Protein AF-A0A954UIA9-F1 (afdb_monomer)

Secondary structure (DSSP, 8-state):
---HHHHHHHHHHHT-HHHHHHHHHHHHHHHHHHTTSS---TT--HHHHHHHGGG-HHHHHHHHHHHHHHHHHHTT-PPPPHHHHHHHHTTHHHHHHHHHHHHGGGTTTHHHHHHHHHHHHHHHHS------PPP--SS--SGGGGG-TT--HHHHHHHHHTT-EEEEESSB-GGGGG-SEEEE--S-SSPPPHHHHHHHHHHHTSSS-EEEEE-B---HHHHHHHHHGGGS-TTTHHHHHHHHHHHHHHHHHHHHTS-SEEEETTEEEE--SSPPPP--EESTTGGGS-TTT------SEEEPPPTT---TT-SPEEEEEEEEETTEEEEEEEEEGGGTT-EEEEESBSTTTSTTTTTSHHHHHHHHHHHHHSSSTTEEEEE--TTSPPPB-SS--PPP-TTGGGTSTTHHHHHHHHHHHHHHHHHHHS--------PPP--TT-HHHHHHHHHHHHHHH--HHHHHHHHHHHHHHHHHHHHT----

pLDDT: mean 78.76, std 15.08, range [35.09, 96.69]

Structure (mmCIF, N/CA/C/O backbone):
data_AF-A0A954UIA9-F1
#
_entry.id   AF-A0A954UIA9-F1
#
loop_
_atom_site.group_PDB
_atom_site.id
_atom_site.type_symbol
_atom_site.label_atom_id
_atom_site.label_alt_id
_atom_site.label_comp_id
_atom_site.label_asym_id
_atom_site.label_entity_id
_atom_site.label_seq_id
_atom_site.pdbx_PDB_ins_code
_atom_site.Cartn_x
_atom_site.Cartn_y
_atom_site.Cartn_z
_atom_site.occupancy
_atom_site.B_iso_or_equiv
_atom_site.auth_seq_id
_atom_site.auth_comp_id
_atom_site.auth_asym_id
_atom_site.auth_atom_id
_atom_site.pdbx_PDB_model_num
ATOM 1 N N . THR A 1 1 ? -10.816 -16.796 59.472 1.00 47.03 1 THR A N 1
ATOM 2 C CA . THR A 1 1 ? -10.626 -17.239 58.075 1.00 47.03 1 THR A CA 1
ATOM 3 C C . THR A 1 1 ? -10.754 -18.743 58.078 1.00 47.03 1 THR A C 1
ATOM 5 O O . THR A 1 1 ? -10.045 -19.366 58.853 1.00 47.03 1 THR A O 1
ATOM 8 N N . LEU A 1 2 ? -11.730 -19.303 57.355 1.00 51.66 2 LEU A N 1
ATOM 9 C CA . LEU A 1 2 ? -11.950 -20.755 57.312 1.00 51.66 2 LEU A CA 1
ATOM 10 C C . LEU A 1 2 ? -10.722 -21.434 56.689 1.00 51.66 2 LEU A C 1
ATOM 12 O O . LEU A 1 2 ? -10.340 -21.076 55.575 1.00 51.66 2 LEU A O 1
ATOM 16 N N . ASP A 1 3 ? -10.115 -22.383 57.396 1.00 80.50 3 ASP A N 1
ATOM 17 C CA . ASP A 1 3 ? -9.043 -23.218 56.857 1.00 80.50 3 ASP A CA 1
ATOM 18 C C . ASP A 1 3 ? -9.661 -24.445 56.173 1.00 80.50 3 ASP A C 1
ATOM 20 O O . ASP A 1 3 ? -9.971 -25.450 56.811 1.00 80.50 3 ASP A O 1
ATOM 24 N N . LEU A 1 4 ? -9.884 -24.327 54.860 1.00 80.94 4 LEU A N 1
ATOM 25 C CA . LEU A 1 4 ? -10.563 -25.337 54.040 1.00 80.94 4 LEU A CA 1
ATOM 26 C C . LEU A 1 4 ? -9.884 -26.712 54.102 1.00 80.94 4 LEU A C 1
ATOM 28 O O . LEU A 1 4 ? -10.563 -27.731 54.001 1.00 80.94 4 LEU A O 1
ATOM 32 N N . LEU A 1 5 ? -8.562 -26.758 54.292 1.00 86.69 5 LEU A N 1
ATOM 33 C CA . LEU A 1 5 ? -7.835 -28.021 54.387 1.00 86.69 5 LEU A CA 1
ATOM 34 C C . LEU A 1 5 ? -8.076 -28.717 55.730 1.00 86.69 5 LEU A C 1
ATOM 36 O O . LEU A 1 5 ? -8.238 -29.939 55.784 1.00 86.69 5 LEU A O 1
ATOM 40 N N . SER A 1 6 ? -8.122 -27.936 56.810 1.00 84.44 6 SER A N 1
ATOM 41 C CA . SER A 1 6 ? -8.453 -28.444 58.142 1.00 84.44 6 SER A CA 1
ATOM 42 C C . SER A 1 6 ? -9.889 -28.969 58.203 1.00 84.44 6 SER A C 1
ATOM 44 O O . SER A 1 6 ? -10.113 -30.037 58.771 1.00 84.44 6 SER A O 1
ATOM 46 N N . GLU A 1 7 ? -10.839 -28.298 57.546 1.00 82.62 7 GLU A N 1
ATOM 47 C CA . GLU A 1 7 ? -12.226 -28.776 57.432 1.00 82.62 7 GLU A CA 1
ATOM 48 C C . GLU A 1 7 ? -12.336 -30.058 56.591 1.00 82.62 7 GLU A C 1
ATOM 50 O O . GLU A 1 7 ? -13.005 -31.009 56.998 1.00 82.62 7 GLU A O 1
ATOM 55 N N . ALA A 1 8 ? -11.609 -30.148 55.469 1.00 86.25 8 ALA A N 1
ATOM 56 C CA . ALA A 1 8 ? -11.546 -31.376 54.672 1.00 86.25 8 ALA A CA 1
ATOM 57 C C . ALA A 1 8 ? -11.007 -32.560 55.493 1.00 86.25 8 ALA A C 1
ATOM 59 O O . ALA A 1 8 ? -11.548 -33.665 55.445 1.00 86.25 8 ALA A O 1
ATOM 60 N N . ARG A 1 9 ? -9.964 -32.317 56.298 1.00 90.75 9 ARG A N 1
ATOM 61 C CA . ARG A 1 9 ? -9.366 -33.323 57.184 1.00 90.75 9 ARG A CA 1
ATOM 62 C C . ARG A 1 9 ? -10.316 -33.738 58.305 1.00 90.75 9 ARG A C 1
ATOM 64 O O . ARG A 1 9 ? -10.372 -34.922 58.632 1.00 90.75 9 ARG A O 1
ATOM 71 N N . HIS A 1 10 ? -11.045 -32.793 58.894 1.00 89.06 10 HIS A N 1
ATOM 72 C CA . HIS A 1 10 ? -12.005 -33.093 59.950 1.00 89.06 10 HIS A CA 1
ATOM 73 C C . HIS A 1 10 ? -13.153 -33.965 59.427 1.00 89.06 10 HIS A C 1
ATOM 75 O O . HIS A 1 10 ? -13.418 -35.015 60.011 1.00 89.06 10 HIS A O 1
ATOM 81 N N . ALA A 1 11 ? -13.750 -33.592 58.290 1.00 86.31 11 ALA A N 1
ATOM 82 C CA . ALA A 1 11 ? -14.807 -34.361 57.632 1.00 86.31 11 ALA A CA 1
ATOM 83 C C . ALA A 1 11 ? -14.346 -35.775 57.232 1.00 86.31 11 ALA A C 1
ATOM 85 O O . ALA A 1 11 ? -15.059 -36.759 57.421 1.00 86.31 11 ALA A O 1
ATOM 86 N N . TYR A 1 12 ? -13.102 -35.904 56.765 1.00 90.00 12 TYR A N 1
ATOM 87 C CA . TYR A 1 12 ? -12.509 -37.207 56.471 1.00 90.00 12 TYR A CA 1
ATOM 88 C C . TYR A 1 12 ? -12.391 -38.103 57.719 1.00 90.00 12 TYR A C 1
ATOM 90 O O . TYR A 1 12 ? -12.691 -39.297 57.667 1.00 90.00 12 TYR A O 1
ATOM 98 N N . GLN A 1 13 ? -11.998 -37.537 58.863 1.00 90.94 13 GLN A N 1
ATOM 99 C CA . GLN A 1 13 ? -11.842 -38.278 60.122 1.00 90.94 13 GLN A CA 1
ATOM 100 C C . GLN A 1 13 ? -13.175 -38.699 60.747 1.00 90.94 13 GLN A C 1
ATOM 102 O O . GLN A 1 13 ? -13.243 -39.753 61.379 1.00 90.94 13 GLN A O 1
ATOM 107 N N . THR A 1 14 ? -14.227 -37.899 60.574 1.00 89.25 14 THR A N 1
ATOM 108 C CA . THR A 1 14 ? -15.580 -38.212 61.057 1.00 89.25 14 THR A CA 1
ATOM 109 C C . THR A 1 14 ? -16.343 -39.160 60.128 1.00 89.25 14 THR A C 1
ATOM 111 O O . THR A 1 14 ? -17.424 -39.618 60.491 1.00 89.25 14 THR A O 1
ATOM 114 N N . GLY A 1 15 ? -15.769 -39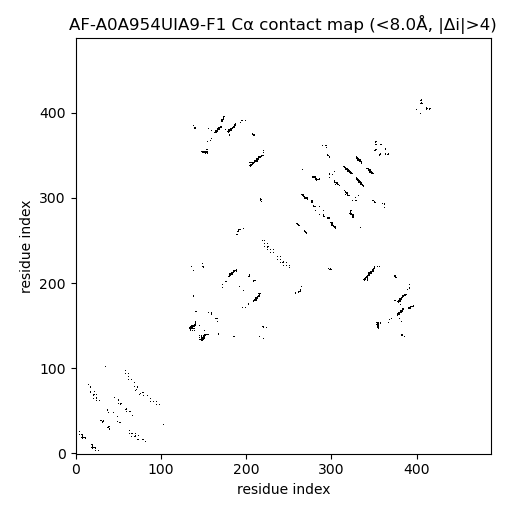.501 58.967 1.00 88.25 15 GLY A N 1
ATOM 115 C CA . GLY A 1 15 ? -16.356 -40.412 57.982 1.00 88.25 15 GLY A CA 1
ATOM 116 C C . GLY A 1 15 ? -17.334 -39.746 57.011 1.00 88.25 15 GLY A C 1
ATOM 117 O O . GLY A 1 15 ? -17.993 -40.451 56.250 1.00 88.25 15 GLY A O 1
ATOM 118 N N . ASP A 1 16 ? -17.421 -38.414 57.008 1.00 88.75 16 ASP A N 1
ATOM 119 C CA . ASP A 1 16 ? -18.231 -37.646 56.063 1.00 88.75 16 ASP A CA 1
ATOM 120 C C . ASP A 1 16 ? -17.415 -37.319 54.801 1.00 88.75 16 ASP A C 1
ATOM 122 O O . ASP A 1 16 ? -16.883 -36.220 54.614 1.00 88.75 16 ASP A O 1
ATOM 126 N N . TYR A 1 17 ? -17.288 -38.312 53.917 1.00 87.94 17 TYR A N 1
ATOM 127 C CA . TYR A 1 17 ? -16.518 -38.173 52.676 1.00 87.94 17 TYR A CA 1
ATOM 128 C C . TYR A 1 17 ? -17.152 -37.175 51.698 1.00 87.94 17 TYR A C 1
ATOM 130 O O . TYR A 1 17 ? -16.438 -36.547 50.913 1.00 87.94 17 TYR A O 1
ATOM 138 N N . ALA A 1 18 ? -18.474 -36.990 51.762 1.00 78.75 18 ALA A N 1
ATOM 139 C CA . ALA A 1 18 ? -19.188 -36.051 50.907 1.00 78.75 18 ALA A CA 1
ATOM 140 C C . ALA A 1 18 ? -18.821 -34.600 51.247 1.00 78.75 18 ALA A C 1
ATOM 142 O O . ALA A 1 18 ? -18.497 -33.815 50.355 1.00 78.75 18 ALA A O 1
ATOM 143 N N . ALA A 1 19 ? -18.784 -34.248 52.534 1.00 78.25 19 ALA A N 1
ATOM 144 C CA . ALA A 1 19 ? -18.268 -32.950 52.956 1.00 78.25 19 ALA A CA 1
ATOM 145 C C . ALA A 1 19 ? -16.755 -32.829 52.693 1.00 78.25 19 ALA A C 1
ATOM 147 O O . ALA A 1 19 ? -16.286 -31.787 52.227 1.00 78.25 19 ALA A O 1
ATOM 148 N N . ALA A 1 20 ? -15.989 -33.902 52.924 1.00 84.69 20 ALA A N 1
ATOM 149 C CA . ALA A 1 20 ? -14.539 -33.896 52.747 1.00 84.69 20 ALA A CA 1
ATOM 150 C C . ALA A 1 20 ? -14.112 -33.566 51.305 1.00 84.69 20 ALA A C 1
ATOM 152 O O . ALA A 1 20 ? -13.192 -32.767 51.113 1.00 84.69 20 ALA A O 1
ATOM 153 N N . ILE A 1 21 ? -14.790 -34.115 50.286 1.00 87.12 21 ILE A N 1
ATOM 154 C CA . ILE A 1 21 ? -14.453 -33.837 48.879 1.00 87.12 21 ILE A CA 1
ATOM 155 C C . ILE A 1 21 ? -14.791 -32.399 48.471 1.00 87.12 21 ILE A C 1
ATOM 157 O O . ILE A 1 21 ? -14.029 -31.777 47.731 1.00 87.12 21 ILE A O 1
ATOM 161 N N . VAL A 1 22 ? -15.881 -31.827 48.996 1.00 82.12 22 VAL A N 1
ATOM 162 C CA . VAL A 1 22 ? -16.268 -30.431 48.729 1.00 82.12 22 VAL A CA 1
ATOM 163 C C . VAL A 1 22 ? -15.215 -29.468 49.275 1.00 82.12 22 VAL A C 1
ATOM 165 O O . VAL A 1 22 ? -14.800 -28.537 48.575 1.00 82.12 22 VAL A O 1
ATOM 168 N N . TYR A 1 23 ? -14.741 -29.702 50.500 1.00 81.81 23 TYR A N 1
ATOM 169 C CA . TYR A 1 23 ? -13.687 -28.889 51.103 1.00 81.81 23 TYR A CA 1
ATOM 170 C C . TYR A 1 23 ? -12.332 -29.081 50.415 1.00 81.81 23 TYR A C 1
ATOM 172 O O . TYR A 1 23 ? -11.647 -28.090 50.161 1.00 81.81 23 TYR A O 1
ATOM 180 N N . LEU A 1 24 ? -11.974 -30.315 50.038 1.00 84.75 24 LEU A N 1
ATOM 181 C CA . LEU A 1 24 ? -10.740 -30.607 49.301 1.00 84.75 24 LEU A CA 1
ATOM 182 C C . LEU A 1 24 ? -10.712 -29.901 47.937 1.00 84.75 24 LEU A C 1
ATOM 184 O O . LEU A 1 24 ? -9.738 -29.222 47.613 1.00 84.75 24 LEU A O 1
ATOM 188 N N . PHE A 1 25 ? -11.795 -30.003 47.164 1.00 88.75 25 PHE A N 1
ATOM 189 C CA . PHE A 1 25 ? -11.912 -29.333 45.869 1.00 88.75 25 PHE A CA 1
ATOM 190 C C . PHE A 1 25 ? -11.853 -27.805 46.014 1.00 88.75 25 PHE A C 1
ATOM 192 O O . PHE A 1 25 ? -11.128 -27.124 45.285 1.00 88.75 25 PHE A O 1
ATOM 199 N N . SER A 1 26 ? -12.551 -27.258 47.014 1.00 83.94 26 SER A N 1
ATOM 200 C CA . SER A 1 26 ? -12.522 -25.822 47.315 1.00 83.94 26 SER A CA 1
ATOM 201 C C . SER A 1 26 ? -11.116 -25.344 47.688 1.00 83.94 26 SER A C 1
ATOM 203 O O . SER A 1 26 ? -10.680 -24.291 47.223 1.00 83.94 26 SER A O 1
ATOM 205 N N . TYR A 1 27 ? -10.382 -26.123 48.489 1.00 88.62 27 TYR A N 1
ATOM 206 C CA . TYR A 1 27 ? -8.989 -25.845 48.834 1.00 88.62 27 TYR A CA 1
ATOM 207 C C . TYR A 1 27 ? -8.094 -25.817 47.590 1.00 88.62 27 TYR A C 1
ATOM 209 O O . TYR A 1 27 ? -7.357 -24.850 47.394 1.00 88.62 27 TYR A O 1
ATOM 217 N N . GLN A 1 28 ? -8.198 -26.824 46.717 1.00 90.38 28 GLN A N 1
ATOM 218 C CA . GLN A 1 28 ? -7.405 -26.892 45.488 1.00 90.38 28 GLN A CA 1
ATOM 219 C C . GLN A 1 28 ? -7.653 -25.685 44.574 1.00 90.38 28 GLN A C 1
ATOM 221 O O . GLN A 1 28 ? -6.696 -25.082 44.089 1.00 90.38 28 GLN A O 1
ATOM 226 N N . LEU A 1 29 ? -8.912 -25.275 44.377 1.00 88.31 29 LEU A N 1
ATOM 227 C CA . LEU A 1 29 ? -9.230 -24.092 43.572 1.00 88.31 29 LEU A CA 1
ATOM 228 C C . LEU A 1 29 ? -8.642 -22.806 44.168 1.00 88.31 29 LEU A C 1
ATOM 230 O O . LEU A 1 29 ? -8.096 -21.985 43.433 1.00 88.31 29 LEU A O 1
ATOM 234 N N . VAL A 1 30 ? -8.721 -22.636 45.491 1.00 85.19 30 VAL A N 1
ATOM 235 C CA . VAL A 1 30 ? -8.151 -21.466 46.175 1.00 85.19 30 VAL A CA 1
ATOM 236 C C . VAL A 1 30 ? -6.625 -21.449 46.054 1.00 85.19 30 VAL A C 1
ATOM 238 O O . VAL A 1 30 ? -6.060 -20.399 45.759 1.00 85.19 30 VAL A O 1
ATOM 241 N N . GLN A 1 31 ? -5.952 -22.591 46.215 1.00 87.56 31 GLN A N 1
ATOM 242 C CA . GLN A 1 31 ? -4.494 -22.682 46.060 1.00 87.56 31 GLN A CA 1
ATOM 243 C C . GLN A 1 31 ? -4.039 -22.401 44.621 1.00 87.56 31 GLN A C 1
ATOM 245 O O . GLN A 1 31 ? -3.035 -21.718 44.400 1.00 87.56 31 GLN A O 1
ATOM 250 N N . LEU A 1 32 ? -4.784 -22.881 43.624 1.00 89.56 32 LEU A N 1
ATOM 251 C CA . LEU A 1 32 ? -4.492 -22.616 42.213 1.00 89.56 32 LEU A CA 1
ATOM 252 C C . LEU A 1 32 ? -4.735 -21.148 41.829 1.00 89.56 32 LEU A C 1
ATOM 254 O O . LEU A 1 32 ? -3.984 -20.602 41.024 1.00 89.56 32 LEU A O 1
ATOM 258 N N . ASP A 1 33 ? -5.742 -20.491 42.409 1.00 86.81 33 ASP A N 1
ATOM 259 C CA . ASP A 1 33 ? -5.998 -19.057 42.202 1.00 86.81 33 ASP A CA 1
ATOM 260 C C . ASP A 1 33 ? -4.922 -18.187 42.872 1.00 86.81 33 ASP A C 1
ATOM 262 O O . ASP A 1 33 ? -4.365 -17.282 42.247 1.00 86.81 33 ASP A O 1
ATOM 266 N N . GLN A 1 34 ? -4.539 -18.524 44.109 1.00 84.62 34 GLN A N 1
ATOM 267 C CA . GLN A 1 34 ? -3.463 -17.845 44.845 1.00 84.62 34 GLN A CA 1
ATOM 268 C C . GLN A 1 34 ? -2.097 -17.972 44.161 1.00 84.62 34 GLN A C 1
ATOM 270 O O . GLN A 1 34 ? -1.279 -17.060 44.246 1.00 84.62 34 GLN A O 1
ATOM 275 N N . SER A 1 35 ? -1.853 -19.083 43.465 1.00 84.31 35 SER A N 1
ATOM 276 C CA . SER A 1 35 ? -0.644 -19.296 42.661 1.00 84.31 35 SER A CA 1
ATOM 277 C C . SER A 1 35 ? -0.773 -18.808 41.211 1.00 84.31 35 SER A C 1
ATOM 279 O O . SER A 1 35 ? 0.117 -19.062 40.399 1.00 84.31 35 SER A O 1
ATOM 281 N N . HIS A 1 36 ? -1.853 -18.088 40.881 1.00 86.56 36 HIS A N 1
ATOM 282 C CA . HIS A 1 36 ? -2.139 -17.530 39.554 1.00 86.56 36 HIS A CA 1
ATOM 283 C C . HIS A 1 36 ? -2.177 -18.568 38.416 1.00 86.56 36 HIS A C 1
ATOM 285 O O . HIS A 1 36 ? -1.921 -18.238 37.258 1.00 86.56 36 HIS A O 1
ATOM 291 N N . ARG A 1 37 ? -2.502 -19.827 38.732 1.00 84.50 37 ARG A N 1
ATOM 292 C CA . ARG A 1 37 ? -2.616 -20.932 37.763 1.00 84.50 37 ARG A CA 1
ATOM 293 C C . ARG A 1 37 ? -3.994 -21.027 37.130 1.00 84.50 37 ARG A C 1
ATOM 295 O O . ARG A 1 37 ? -4.121 -21.429 35.978 1.00 84.50 37 ARG A O 1
ATOM 302 N N . ILE A 1 38 ? -5.014 -20.636 37.883 1.00 88.81 38 ILE A N 1
ATOM 303 C CA . ILE A 1 38 ? -6.379 -20.442 37.397 1.00 88.81 38 ILE A CA 1
ATOM 304 C C . ILE A 1 38 ? -6.880 -19.081 37.878 1.00 88.81 38 ILE A C 1
ATOM 306 O O . ILE A 1 38 ? -6.280 -18.474 38.761 1.00 88.81 38 ILE A O 1
ATOM 310 N N . ARG A 1 39 ? -7.998 -18.609 37.326 1.00 87.75 39 ARG A N 1
ATOM 311 C CA . ARG A 1 39 ? -8.722 -17.445 37.855 1.00 87.75 39 ARG A CA 1
ATOM 312 C C . ARG A 1 39 ? -10.080 -17.857 38.405 1.00 87.75 39 ARG A C 1
ATOM 314 O O . ARG A 1 39 ? -10.983 -18.181 37.627 1.00 87.75 39 ARG A O 1
ATOM 321 N N . LEU A 1 40 ? -10.265 -17.770 39.715 1.00 81.31 40 LEU A N 1
ATOM 322 C CA . LEU A 1 40 ? -11.534 -18.053 40.376 1.00 81.31 40 LEU A CA 1
ATOM 323 C C . LEU A 1 40 ? -12.537 -16.914 40.116 1.00 81.31 40 LEU A C 1
ATOM 325 O O . LEU A 1 40 ? -12.282 -15.743 40.393 1.00 81.31 40 LEU A O 1
ATOM 329 N N . SER A 1 41 ? -13.704 -17.233 39.556 1.00 82.06 41 SER A N 1
ATOM 330 C CA . SER A 1 41 ? -14.777 -16.261 39.324 1.00 82.06 41 SER A CA 1
ATOM 331 C C . SER A 1 41 ? -16.142 -16.935 39.345 1.00 82.06 41 SER A C 1
ATOM 333 O O . SER A 1 41 ? -16.283 -18.071 38.892 1.00 82.06 41 SER A O 1
ATOM 335 N N . LYS A 1 42 ? -17.167 -16.213 39.811 1.00 66.38 42 LYS A N 1
ATOM 336 C CA . LYS A 1 42 ? -18.550 -16.708 39.821 1.00 66.38 42 LYS A CA 1
ATOM 337 C C . LYS A 1 42 ? -19.016 -17.033 38.396 1.00 66.38 42 LYS A C 1
ATOM 339 O O . LYS A 1 42 ? -18.827 -16.221 37.494 1.00 66.38 42 LYS A O 1
ATOM 344 N N . GLY A 1 43 ? -19.618 -18.208 38.213 1.00 66.81 43 GLY A N 1
ATOM 345 C CA . GLY A 1 43 ? -20.155 -18.671 36.927 1.00 66.81 43 GLY A CA 1
ATOM 346 C C . GLY A 1 43 ? -19.181 -19.458 36.043 1.00 66.81 43 GLY A C 1
ATOM 347 O O . GLY A 1 43 ? -19.586 -19.898 34.970 1.00 66.81 43 GLY A O 1
ATOM 348 N N . LYS A 1 44 ? -17.925 -19.667 36.467 1.00 77.69 44 LYS A N 1
ATOM 349 C CA . LYS A 1 44 ? -17.018 -20.592 35.773 1.00 77.69 44 LYS A CA 1
ATOM 350 C C . LYS A 1 44 ? -17.359 -22.049 36.081 1.00 77.69 44 LYS A C 1
ATOM 352 O O . LYS A 1 44 ? -17.751 -22.386 37.193 1.00 77.69 44 LYS A O 1
ATOM 357 N N . THR A 1 45 ? -17.189 -22.901 35.077 1.00 84.31 45 THR A N 1
ATOM 358 C CA . THR A 1 45 ? -17.413 -24.352 35.153 1.00 84.31 45 THR A CA 1
ATOM 359 C C . THR A 1 45 ? -16.120 -25.099 35.476 1.00 84.31 45 THR A C 1
ATOM 361 O O . THR A 1 45 ? -15.028 -24.638 35.136 1.00 84.31 45 THR A O 1
ATOM 364 N N . ASN A 1 46 ? -16.230 -26.305 36.038 1.00 86.12 46 ASN A N 1
ATOM 365 C CA . ASN A 1 46 ? -15.072 -27.156 36.339 1.00 86.12 46 ASN A CA 1
ATOM 366 C C . ASN A 1 46 ? -14.207 -27.443 35.098 1.00 86.12 46 ASN A C 1
ATOM 368 O O . ASN A 1 46 ? -12.978 -27.410 35.158 1.00 86.12 46 ASN A O 1
ATOM 372 N N . ARG A 1 47 ? -14.841 -27.614 33.930 1.00 85.31 47 ARG A N 1
ATOM 373 C CA . ARG A 1 47 ? -14.144 -27.784 32.643 1.00 85.31 47 ARG A CA 1
ATOM 374 C C . ARG A 1 47 ? -13.298 -26.572 32.255 1.00 85.31 47 ARG A C 1
ATOM 376 O O . ARG A 1 47 ? -12.240 -26.745 31.656 1.00 85.31 47 ARG A O 1
ATOM 383 N N . GLN A 1 48 ? -13.740 -25.359 32.586 1.00 82.88 48 GLN A N 1
ATOM 384 C CA . GLN A 1 48 ? -12.971 -24.142 32.317 1.00 82.88 48 GLN A CA 1
ATOM 385 C C . GLN A 1 48 ? -11.719 -24.065 33.201 1.00 82.88 48 GLN A C 1
ATOM 387 O O . GLN A 1 48 ? -10.660 -23.716 32.686 1.00 82.88 48 GLN A O 1
ATOM 392 N N . TYR A 1 49 ? -11.790 -24.483 34.471 1.00 87.81 49 TYR A N 1
ATOM 393 C CA . TYR A 1 49 ? -10.598 -24.575 35.328 1.00 87.81 49 TYR A CA 1
ATOM 394 C C . TYR A 1 49 ? -9.587 -25.607 34.806 1.00 87.81 49 TYR A C 1
ATOM 396 O O . TYR A 1 49 ? -8.396 -25.319 34.717 1.00 87.81 49 TYR A O 1
ATOM 404 N N . LEU A 1 50 ? -10.055 -26.775 34.355 1.00 90.94 50 LEU A N 1
ATOM 405 C CA . LEU A 1 50 ? -9.188 -27.786 33.736 1.00 90.94 50 LEU A CA 1
ATOM 406 C C . LEU A 1 50 ? -8.564 -27.313 32.414 1.00 90.94 50 LEU A C 1
ATOM 408 O O . LEU A 1 50 ? -7.446 -27.708 32.080 1.00 90.94 50 LEU A O 1
ATOM 412 N N . PHE A 1 51 ? -9.269 -26.470 31.654 1.00 89.12 51 PHE A N 1
ATOM 413 C CA . PHE A 1 51 ? -8.742 -25.875 30.427 1.00 89.12 51 PHE A CA 1
ATOM 414 C C . PHE A 1 51 ? -7.642 -24.842 30.704 1.00 89.12 51 PHE A C 1
ATOM 416 O O . PHE A 1 51 ? -6.658 -24.793 29.966 1.00 89.12 51 PHE A O 1
ATOM 423 N N . GLU A 1 52 ? -7.772 -24.048 31.770 1.00 90.25 52 GLU A N 1
ATOM 424 C CA . GLU A 1 52 ? -6.738 -23.093 32.197 1.00 90.25 52 GLU A CA 1
ATOM 425 C C . GLU A 1 52 ? -5.433 -23.809 32.581 1.00 90.25 52 GLU A C 1
ATOM 427 O O . GLU A 1 52 ? -4.353 -23.353 32.216 1.00 90.25 52 GLU A O 1
ATOM 432 N N . LEU A 1 53 ? -5.528 -25.010 33.160 1.00 91.62 53 LEU A N 1
ATOM 433 C CA . LEU A 1 53 ? -4.376 -25.856 33.492 1.00 91.62 53 LEU A CA 1
ATOM 434 C C . LEU A 1 53 ? -3.796 -26.653 32.307 1.00 91.62 53 LEU A C 1
ATOM 436 O O . LEU A 1 53 ? -2.978 -27.549 32.506 1.00 91.62 53 LEU A O 1
ATOM 440 N N . ARG A 1 54 ? -4.174 -26.365 31.052 1.00 89.00 54 ARG A N 1
ATOM 441 C CA . ARG A 1 54 ? -3.695 -27.126 29.874 1.00 89.00 54 ARG A CA 1
ATOM 442 C C . ARG A 1 54 ? -2.171 -27.156 29.714 1.00 89.00 54 ARG A C 1
ATOM 444 O O . ARG A 1 54 ? -1.657 -28.098 29.123 1.00 89.00 54 ARG A O 1
ATOM 451 N N . SER A 1 55 ? -1.472 -26.133 30.200 1.00 85.19 55 SER A N 1
ATOM 452 C CA . SER A 1 55 ? -0.009 -26.033 30.163 1.00 85.19 55 SER A CA 1
ATOM 453 C C . SER A 1 55 ? 0.686 -26.805 31.287 1.00 85.19 55 SER A C 1
ATOM 455 O O . SER A 1 55 ? 1.906 -26.927 31.263 1.00 85.19 55 SER A O 1
ATOM 457 N N . GLU A 1 56 ? -0.064 -27.330 32.260 1.00 91.19 56 GLU A N 1
ATOM 458 C CA . GLU A 1 56 ? 0.454 -28.020 33.446 1.00 91.19 56 GLU A CA 1
ATOM 459 C C . GLU A 1 56 ? -0.228 -29.388 33.598 1.00 91.19 56 GLU A C 1
ATOM 461 O O . GLU A 1 56 ? -1.105 -29.569 34.447 1.00 91.19 56 GLU A O 1
ATOM 466 N N . PRO A 1 57 ? 0.156 -30.373 32.760 1.00 88.88 57 PRO A N 1
ATOM 467 C CA . PRO A 1 57 ? -0.595 -31.614 32.581 1.00 88.88 57 PRO A CA 1
ATOM 468 C C . PRO A 1 57 ? -0.777 -32.406 33.878 1.00 88.88 57 PRO A C 1
ATOM 470 O O . PRO A 1 57 ? -1.849 -32.961 34.093 1.00 88.88 57 PRO A O 1
ATOM 473 N N . ARG A 1 58 ? 0.219 -32.399 34.776 1.00 92.50 58 ARG A N 1
ATOM 474 C CA . ARG A 1 58 ? 0.138 -33.116 36.056 1.00 92.50 58 ARG A CA 1
ATOM 475 C C . ARG A 1 58 ? -0.824 -32.463 37.053 1.00 92.50 58 ARG A C 1
ATOM 477 O O . ARG A 1 58 ? -1.601 -33.164 37.686 1.00 92.50 58 ARG A O 1
ATOM 484 N N . LEU A 1 59 ? -0.823 -31.131 37.171 1.00 92.88 59 LEU A N 1
ATOM 485 C CA . LEU A 1 59 ? -1.799 -30.423 38.016 1.00 92.88 59 LEU A CA 1
ATOM 486 C C . LEU A 1 59 ? -3.218 -30.571 37.468 1.00 92.88 59 LEU A C 1
ATOM 488 O O . LEU A 1 59 ? -4.167 -30.723 38.234 1.00 92.88 59 LEU A O 1
ATOM 492 N N . ARG A 1 60 ? -3.355 -30.553 36.139 1.00 94.69 60 ARG A N 1
ATOM 493 C CA . ARG A 1 60 ? -4.629 -30.802 35.470 1.00 94.69 60 ARG A CA 1
ATOM 494 C C . ARG A 1 60 ? -5.165 -32.200 35.766 1.00 94.69 60 ARG A C 1
ATOM 496 O O . ARG A 1 60 ? -6.361 -32.322 35.986 1.00 94.69 60 ARG A O 1
ATOM 503 N N . GLU A 1 61 ? -4.314 -33.222 35.748 1.00 93.75 61 GLU A N 1
ATOM 504 C CA . GLU A 1 61 ? -4.687 -34.606 36.064 1.00 93.75 61 GLU A CA 1
ATOM 505 C C . GLU A 1 61 ? -5.205 -34.728 37.505 1.00 93.75 61 GLU A C 1
ATOM 507 O O . GLU A 1 61 ? -6.335 -35.162 37.708 1.00 93.75 61 GLU A O 1
ATOM 512 N N . ILE A 1 62 ? -4.452 -34.211 38.484 1.00 94.81 62 ILE A N 1
ATOM 513 C CA . ILE A 1 62 ? -4.840 -34.252 39.905 1.00 94.81 62 ILE A CA 1
ATOM 514 C C . ILE A 1 62 ? -6.169 -33.517 40.157 1.00 94.81 62 ILE A C 1
ATOM 516 O O . ILE A 1 62 ? -7.048 -33.995 40.885 1.00 94.81 62 ILE A O 1
ATOM 520 N N . LEU A 1 63 ? -6.344 -32.343 39.536 1.00 94.44 63 LEU A N 1
ATOM 521 C CA . LEU A 1 63 ? -7.596 -31.598 39.645 1.00 94.44 63 LEU A CA 1
ATOM 522 C C . LEU A 1 63 ? -8.744 -32.324 38.928 1.00 94.44 63 LEU A C 1
ATOM 524 O O . LEU A 1 63 ? -9.865 -32.292 39.423 1.00 94.44 63 LEU A O 1
ATOM 528 N N . ALA A 1 64 ? -8.496 -32.976 37.789 1.00 93.75 64 ALA A N 1
ATOM 529 C CA . ALA A 1 64 ? -9.525 -33.696 37.036 1.00 93.75 64 ALA A CA 1
ATOM 530 C C . ALA A 1 64 ? -10.091 -34.879 37.829 1.00 93.75 64 ALA A C 1
ATOM 532 O O . ALA A 1 64 ? -11.312 -35.038 37.874 1.00 93.75 64 ALA A O 1
ATOM 533 N N . ASP A 1 65 ? -9.229 -35.644 38.501 1.00 92.81 65 ASP A N 1
ATOM 534 C CA . ASP A 1 65 ? -9.644 -36.745 39.376 1.00 92.81 65 ASP A CA 1
ATOM 535 C C . ASP A 1 65 ? -10.535 -36.235 40.515 1.00 92.81 65 ASP A C 1
ATOM 537 O O . ASP A 1 65 ? -11.595 -36.797 40.795 1.00 92.81 65 ASP A O 1
ATOM 541 N N . THR A 1 66 ? -10.147 -35.114 41.130 1.00 92.50 66 THR A N 1
ATOM 542 C CA . THR A 1 66 ? -10.923 -34.496 42.215 1.00 92.50 66 THR A CA 1
ATOM 543 C C . THR A 1 66 ? -12.253 -33.922 41.707 1.00 92.50 66 THR A C 1
ATOM 545 O O . THR A 1 66 ? -13.282 -34.089 42.360 1.00 92.50 66 THR A O 1
ATOM 548 N N . VAL A 1 67 ? -12.264 -33.290 40.525 1.00 90.81 67 VAL A N 1
ATOM 549 C CA . VAL A 1 67 ? -13.472 -32.751 39.872 1.00 90.81 67 VAL A CA 1
ATOM 550 C C . VAL A 1 67 ? -14.486 -33.852 39.596 1.00 90.81 67 VAL A C 1
ATOM 552 O O . VAL A 1 67 ? -15.667 -33.649 39.852 1.00 90.81 67 VAL A O 1
ATOM 555 N N . LEU A 1 68 ? -14.046 -35.009 39.100 1.00 89.25 68 LEU A N 1
ATOM 556 C CA . LEU A 1 68 ? -14.943 -36.114 38.770 1.00 89.25 68 LEU A CA 1
ATOM 557 C C . LEU A 1 68 ? -15.670 -36.630 40.018 1.00 89.25 68 LEU A C 1
ATOM 559 O O . LEU A 1 68 ? -16.889 -36.780 40.012 1.00 89.25 68 LEU A O 1
ATOM 563 N N . VAL A 1 69 ? -14.936 -36.834 41.114 1.00 86.88 69 VAL A N 1
ATOM 564 C CA . VAL A 1 69 ? -15.521 -37.279 42.388 1.00 86.88 69 VAL A CA 1
ATOM 565 C C . VAL A 1 69 ? -16.399 -36.188 43.011 1.00 86.88 69 VAL A C 1
ATOM 567 O O . VAL A 1 69 ? -17.461 -36.482 43.557 1.00 86.88 69 VAL A O 1
ATOM 570 N N . PHE A 1 70 ? -16.000 -34.920 42.897 1.00 88.88 70 PHE A N 1
ATOM 571 C CA . PHE A 1 70 ? -16.815 -33.791 43.336 1.00 88.88 70 PHE A CA 1
ATOM 572 C C . PHE A 1 70 ? -18.137 -33.700 42.561 1.00 88.88 70 PHE A C 1
ATOM 574 O O . PHE A 1 70 ? -19.180 -33.498 43.177 1.00 88.88 70 PHE A O 1
ATOM 581 N N . GLU A 1 71 ? -18.123 -33.852 41.234 1.00 81.44 71 GLU A N 1
ATOM 582 C CA . GLU A 1 71 ? -19.331 -33.776 40.405 1.00 81.44 71 GLU A CA 1
ATOM 583 C C . GLU A 1 71 ? -20.317 -34.908 40.731 1.00 81.44 71 GLU A C 1
ATOM 585 O O . GLU A 1 71 ? -21.515 -34.643 40.873 1.00 81.44 71 GLU A O 1
ATOM 590 N N . ASP A 1 72 ? -19.814 -36.129 40.944 1.00 79.44 72 ASP A N 1
ATOM 591 C CA . ASP A 1 72 ? -20.612 -37.281 41.383 1.00 79.44 72 ASP A CA 1
ATOM 592 C C . ASP A 1 72 ? -21.340 -36.998 42.713 1.00 79.44 72 ASP A C 1
ATOM 594 O O . ASP A 1 72 ? -22.525 -37.298 42.864 1.00 79.44 72 ASP A O 1
ATOM 598 N N . VAL A 1 73 ? -20.659 -36.388 43.684 1.00 79.00 73 VAL A N 1
ATOM 599 C CA . VAL A 1 73 ? -21.229 -36.117 45.015 1.00 79.00 73 VAL A CA 1
ATOM 600 C C . VAL A 1 73 ? -22.136 -34.886 45.009 1.00 79.00 73 VAL A C 1
ATOM 602 O O . VAL A 1 73 ? -23.251 -34.923 45.530 1.00 79.00 73 VAL A O 1
ATOM 605 N N . TYR A 1 74 ? -21.667 -33.782 44.430 1.00 70.00 74 TYR A N 1
ATOM 606 C CA . TYR A 1 74 ? -22.310 -32.474 44.542 1.00 70.00 74 TYR A CA 1
ATOM 607 C C . TYR A 1 74 ? -23.497 -32.311 43.585 1.00 70.00 74 TYR A C 1
ATOM 609 O O . TYR A 1 74 ? -24.506 -31.718 43.962 1.00 70.00 74 TYR A O 1
ATOM 617 N N . PHE A 1 75 ? -23.395 -32.846 42.363 1.00 69.25 75 PHE A N 1
ATOM 618 C CA . PHE A 1 75 ? -24.475 -32.797 41.368 1.00 69.25 75 PHE A CA 1
ATOM 619 C C . PHE A 1 75 ? -25.188 -34.140 41.207 1.00 69.25 75 PHE A C 1
ATOM 621 O O . PHE A 1 75 ? -26.390 -34.161 40.953 1.00 69.25 75 PHE A O 1
ATOM 628 N N . GLY A 1 76 ? -24.458 -35.252 41.328 1.00 71.00 76 GLY A N 1
ATOM 629 C CA . GLY A 1 76 ? -25.005 -36.601 41.163 1.00 71.00 76 GLY A CA 1
ATOM 630 C C . GLY A 1 76 ? -25.666 -37.184 42.414 1.00 71.00 76 GLY A C 1
ATOM 631 O O . GLY A 1 76 ? -26.388 -38.171 42.296 1.00 71.00 76 GLY A O 1
ATOM 632 N N . HIS A 1 77 ? -25.453 -36.583 43.593 1.00 75.19 77 HIS A N 1
ATOM 633 C CA . HIS A 1 77 ? -25.918 -37.085 44.895 1.00 75.19 77 HIS A CA 1
ATOM 634 C C . HIS A 1 77 ? -25.527 -38.548 45.178 1.00 75.19 77 HIS A C 1
ATOM 636 O O . HIS A 1 77 ? -26.230 -39.256 45.900 1.00 75.19 77 HIS A O 1
ATOM 642 N N . TYR A 1 78 ? -24.407 -39.013 44.616 1.00 75.88 78 TYR A N 1
ATOM 643 C CA . TYR A 1 78 ? -23.899 -40.358 44.866 1.00 75.88 78 TYR A CA 1
ATOM 644 C C . TYR A 1 78 ? -23.198 -40.442 46.226 1.00 75.88 78 TYR A C 1
ATOM 646 O O . TYR A 1 78 ? -22.470 -39.531 46.625 1.00 75.88 78 TYR A O 1
ATOM 654 N N . GLU A 1 79 ? -23.375 -41.565 46.926 1.00 79.88 79 GLU A N 1
ATOM 655 C CA . GLU A 1 79 ? -22.620 -41.850 48.147 1.00 79.88 79 GLU A CA 1
ATOM 656 C C . GLU A 1 79 ? -21.140 -42.094 47.821 1.00 79.88 79 GLU A C 1
ATOM 658 O O . GLU A 1 79 ? -20.793 -42.934 46.984 1.00 79.88 79 GLU A O 1
ATOM 663 N N . LEU A 1 80 ? -20.253 -41.361 48.500 1.00 84.88 80 LEU A N 1
ATOM 664 C CA . LEU A 1 80 ? -18.812 -41.492 48.322 1.00 84.88 80 LEU A CA 1
ATOM 665 C C . LEU A 1 80 ? -18.234 -42.517 49.301 1.00 84.88 80 LEU A C 1
ATOM 667 O O . LEU A 1 80 ? -18.248 -42.311 50.512 1.00 84.88 80 LEU A O 1
ATOM 671 N N . GLN A 1 81 ? -17.689 -43.607 48.764 1.00 87.62 81 GLN A N 1
ATOM 672 C CA . GLN A 1 81 ? -16.948 -44.604 49.540 1.00 87.62 81 GLN A CA 1
ATOM 673 C C . GLN A 1 81 ? -15.539 -44.105 49.886 1.00 87.62 81 GLN A C 1
ATOM 675 O O . GLN A 1 81 ? -14.936 -43.340 49.124 1.00 87.62 81 GLN A O 1
ATOM 680 N N . ARG A 1 82 ? -14.997 -44.582 51.015 1.00 87.75 82 ARG A N 1
ATOM 681 C CA . ARG A 1 82 ? -13.674 -44.190 51.528 1.00 87.75 82 ARG A CA 1
ATOM 682 C C . ARG A 1 82 ? -12.582 -44.367 50.475 1.00 87.75 82 ARG A C 1
ATOM 684 O O . ARG A 1 82 ? -11.788 -43.461 50.272 1.00 87.75 82 ARG A O 1
ATOM 691 N N . GLU A 1 83 ? -12.573 -45.494 49.771 1.00 87.62 83 GLU A N 1
ATOM 692 C CA . GLU A 1 83 ? -11.529 -45.853 48.809 1.00 87.62 83 GLU A CA 1
ATOM 693 C C . GLU A 1 83 ? -11.434 -44.841 47.657 1.00 87.62 83 GLU A C 1
ATOM 695 O O . GLU A 1 83 ? -10.340 -44.508 47.200 1.00 87.62 83 GLU A O 1
ATOM 700 N N . ARG A 1 84 ? -12.580 -44.312 47.202 1.00 85.88 84 ARG A N 1
ATOM 701 C CA . ARG A 1 84 ? -12.627 -43.291 46.145 1.00 85.88 84 ARG A CA 1
ATOM 702 C C . ARG A 1 84 ? -12.143 -41.932 46.644 1.00 85.88 84 ARG A C 1
ATOM 704 O O . ARG A 1 84 ? -11.486 -41.224 45.889 1.00 85.88 84 ARG A O 1
ATOM 711 N N . PHE A 1 85 ? -12.437 -41.571 47.894 1.00 91.38 85 PHE A N 1
ATOM 712 C CA . PHE A 1 85 ? -11.906 -40.344 48.491 1.00 91.38 85 PHE A CA 1
ATOM 713 C C . PHE A 1 85 ? -10.394 -40.440 48.738 1.00 91.38 85 PHE A C 1
ATOM 715 O O . PHE A 1 85 ? -9.660 -39.509 48.408 1.00 91.38 85 PHE A O 1
ATOM 722 N N . ASP A 1 86 ? -9.918 -41.578 49.251 1.00 91.50 86 ASP A N 1
ATOM 723 C CA . ASP A 1 86 ? -8.500 -41.833 49.520 1.00 91.50 86 ASP A CA 1
ATOM 724 C C . ASP A 1 86 ? -7.651 -41.671 48.250 1.00 91.50 86 ASP A C 1
ATOM 726 O O . ASP A 1 86 ? -6.545 -41.132 48.304 1.00 91.50 86 ASP A O 1
ATOM 730 N N . ALA A 1 87 ? -8.181 -42.065 47.086 1.00 89.62 87 ALA A N 1
ATOM 731 C CA . ALA A 1 87 ? -7.519 -41.873 45.797 1.00 89.62 87 ALA A CA 1
ATOM 732 C C . ALA A 1 87 ? -7.245 -40.392 45.471 1.00 89.62 87 ALA A C 1
ATOM 734 O O . ALA A 1 87 ? -6.175 -40.080 44.950 1.00 89.62 87 ALA A O 1
ATOM 735 N N . CYS A 1 88 ? -8.163 -39.479 45.810 1.00 91.31 88 CYS A N 1
ATOM 736 C CA . CYS A 1 88 ? -7.957 -38.034 45.658 1.00 91.31 88 CYS A CA 1
ATOM 737 C C . CYS A 1 88 ? -7.064 -37.475 46.775 1.00 91.31 88 CYS A C 1
ATOM 739 O O . CYS A 1 88 ? -6.169 -36.669 46.520 1.00 91.31 88 CYS A O 1
ATOM 741 N N . TRP A 1 89 ? -7.280 -37.917 48.016 1.00 93.38 89 TRP A N 1
ATOM 742 C CA . TRP A 1 89 ? -6.555 -37.428 49.189 1.00 93.38 89 TRP A CA 1
ATOM 743 C C . TRP A 1 89 ? -5.056 -37.739 49.125 1.00 93.38 89 TRP A C 1
ATOM 745 O O . TRP A 1 89 ? -4.231 -36.887 49.445 1.00 93.38 89 TRP A O 1
ATOM 755 N N . ASN A 1 90 ? -4.682 -38.920 48.629 1.00 93.06 90 ASN A N 1
ATOM 756 C CA . ASN A 1 90 ? -3.282 -39.329 48.492 1.00 93.06 90 ASN A CA 1
ATOM 757 C C . ASN A 1 90 ? -2.495 -38.504 47.455 1.00 93.06 90 ASN A C 1
ATOM 759 O O . ASN A 1 90 ? -1.266 -38.529 47.463 1.00 93.06 90 ASN A O 1
ATOM 763 N N . GLN A 1 91 ? -3.173 -37.754 46.578 1.00 92.62 91 GLN A N 1
ATOM 764 C C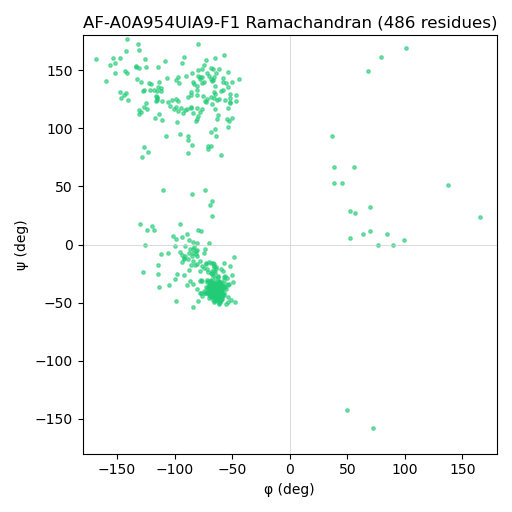A . GLN A 1 91 ? -2.528 -36.866 45.601 1.00 92.62 91 GLN A CA 1
ATOM 765 C C . GLN A 1 91 ? -2.251 -35.457 46.162 1.00 92.62 91 GLN A C 1
ATOM 767 O O . GLN A 1 91 ? -1.583 -34.649 45.513 1.00 92.62 91 GLN A O 1
ATOM 772 N N . LEU A 1 92 ? -2.735 -35.147 47.370 1.00 91.75 92 LEU A N 1
ATOM 773 C CA . LEU A 1 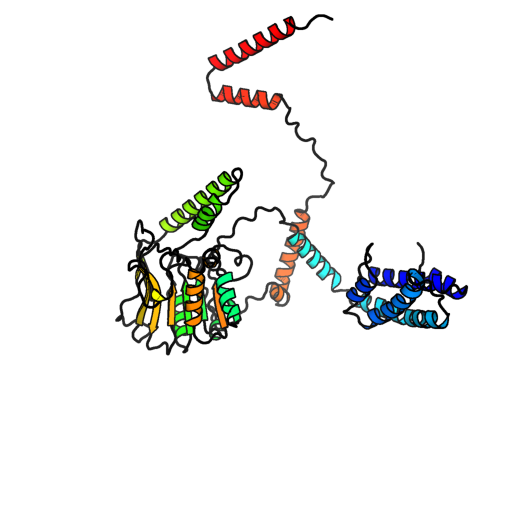92 ? -2.655 -33.818 47.978 1.00 91.75 92 LEU A CA 1
ATOM 774 C C . LEU A 1 92 ? -1.211 -33.337 48.205 1.00 91.75 92 LEU A C 1
ATOM 776 O O . LEU A 1 92 ? -0.886 -32.200 47.868 1.00 91.75 92 LEU A O 1
ATOM 780 N N . ASP A 1 93 ? -0.325 -34.196 48.712 1.00 90.94 93 ASP A N 1
ATOM 781 C CA . ASP A 1 93 ? 1.082 -33.833 48.949 1.00 90.94 93 ASP A CA 1
ATOM 782 C C . ASP A 1 93 ? 1.814 -33.512 47.634 1.00 90.94 93 ASP A C 1
ATOM 784 O O . ASP A 1 93 ? 2.657 -32.610 47.553 1.00 90.94 93 ASP A O 1
ATOM 788 N N . GLU A 1 94 ? 1.478 -34.240 46.566 1.00 90.75 94 GLU A N 1
ATOM 789 C CA . GLU A 1 94 ? 2.002 -33.974 45.231 1.00 90.75 94 GLU A CA 1
ATOM 790 C C . GLU A 1 94 ? 1.464 -32.655 44.669 1.00 90.75 94 GLU A C 1
ATOM 792 O O . GLU A 1 94 ? 2.251 -31.858 44.152 1.00 90.75 94 GLU A O 1
ATOM 797 N N . PHE A 1 95 ? 0.165 -32.398 44.824 1.00 93.12 95 PHE A N 1
ATOM 798 C CA . PHE A 1 95 ? -0.463 -31.136 44.451 1.00 93.12 95 PHE A CA 1
ATOM 799 C C . PHE A 1 95 ? 0.222 -29.942 45.132 1.00 93.12 95 PHE A C 1
ATOM 801 O O . PHE A 1 95 ? 0.667 -29.016 44.451 1.00 93.12 95 PHE A O 1
ATOM 808 N N . GLU A 1 96 ? 0.397 -29.979 46.457 1.00 91.69 96 GLU A N 1
ATOM 809 C CA . GLU A 1 96 ? 1.038 -28.885 47.198 1.00 91.69 96 GLU A CA 1
ATOM 810 C C . GLU A 1 96 ? 2.485 -28.653 46.764 1.00 91.69 96 GLU A C 1
ATOM 812 O O . GLU A 1 96 ? 2.931 -27.509 46.631 1.00 91.69 96 GLU A O 1
ATOM 817 N N . ARG A 1 97 ? 3.232 -29.729 46.505 1.00 90.00 97 ARG A N 1
ATOM 818 C CA . ARG A 1 97 ? 4.606 -29.639 46.004 1.00 90.00 97 ARG A CA 1
ATOM 819 C C . ARG A 1 97 ? 4.657 -28.975 44.628 1.00 90.00 97 ARG A C 1
ATOM 821 O O . ARG A 1 97 ? 5.499 -28.104 44.421 1.00 90.00 97 ARG A O 1
ATOM 828 N N . LEU A 1 98 ? 3.772 -29.347 43.704 1.00 89.38 98 LEU A N 1
ATOM 829 C CA . LEU A 1 98 ? 3.721 -28.766 42.357 1.00 89.38 98 LEU A CA 1
ATOM 830 C C . LEU A 1 98 ? 3.364 -27.273 42.389 1.00 89.38 98 LEU A C 1
ATOM 832 O O . LEU A 1 98 ? 3.996 -26.476 41.690 1.00 89.38 98 LEU A O 1
ATOM 836 N N . VAL A 1 99 ? 2.430 -26.883 43.261 1.00 87.19 99 VAL A N 1
ATOM 837 C CA . VAL A 1 99 ? 2.072 -25.475 43.482 1.00 87.19 99 VAL A CA 1
ATOM 838 C C . VAL A 1 99 ? 3.246 -24.690 44.093 1.00 87.19 99 VAL A C 1
ATOM 840 O O . VAL A 1 99 ? 3.537 -23.578 43.648 1.00 87.19 99 VAL A O 1
ATOM 843 N N . ARG A 1 100 ? 3.997 -25.268 45.047 1.00 81.06 100 ARG A N 1
ATOM 844 C CA . ARG A 1 100 ? 5.152 -24.604 45.693 1.00 81.06 100 ARG A CA 1
ATOM 845 C C . ARG A 1 100 ? 6.397 -24.491 44.808 1.00 81.06 100 ARG A C 1
ATOM 847 O O . ARG A 1 100 ? 7.048 -23.448 44.825 1.00 81.06 100 ARG A O 1
ATOM 854 N N . VAL A 1 101 ? 6.755 -25.528 44.044 1.00 63.16 101 VAL A N 1
ATOM 855 C CA . VAL A 1 101 ? 8.021 -25.584 43.272 1.00 63.16 101 VAL A CA 1
ATOM 856 C C . VAL A 1 101 ? 8.104 -24.486 42.208 1.00 63.16 101 VAL A C 1
ATOM 858 O O . VAL A 1 101 ? 9.189 -23.997 41.905 1.00 63.16 101 VAL A O 1
ATOM 861 N N . SER A 1 102 ? 6.967 -24.015 41.702 1.00 54.03 102 SER A N 1
ATOM 862 C CA . SER A 1 102 ? 6.948 -22.943 40.705 1.00 54.03 102 SER A CA 1
ATOM 863 C C . SER A 1 102 ? 6.978 -21.527 41.291 1.00 54.03 102 SER A C 1
ATOM 865 O O . SER A 1 102 ? 7.354 -20.587 40.594 1.00 54.03 102 SER A O 1
ATOM 867 N N . ALA A 1 103 ? 6.655 -21.357 42.577 1.00 46.47 103 ALA A N 1
ATOM 868 C CA . ALA A 1 103 ? 6.733 -20.061 43.256 1.00 46.47 103 ALA A CA 1
ATOM 869 C C . ALA A 1 103 ? 8.189 -19.609 43.506 1.00 46.47 103 ALA A C 1
ATOM 871 O O . ALA A 1 103 ? 8.458 -18.418 43.648 1.00 46.47 103 ALA A O 1
ATOM 872 N N . VAL A 1 104 ? 9.151 -20.542 43.502 1.00 45.09 104 VAL A N 1
ATOM 873 C CA . VAL A 1 104 ? 10.575 -20.265 43.780 1.00 45.09 104 VAL A CA 1
ATOM 874 C C . VAL A 1 104 ? 11.325 -19.701 42.556 1.00 45.09 104 VAL A C 1
ATOM 876 O O . VAL A 1 104 ? 12.361 -19.061 42.715 1.00 45.09 104 VAL A O 1
ATOM 879 N N . GLN A 1 105 ? 10.790 -19.827 41.334 1.00 43.22 105 GLN A N 1
ATOM 880 C CA . GLN A 1 105 ? 11.430 -19.304 40.110 1.00 43.22 105 GLN A CA 1
ATOM 881 C C . GLN A 1 105 ? 11.105 -17.833 39.774 1.00 43.22 105 GLN A C 1
ATOM 883 O O . GLN A 1 105 ? 11.687 -17.279 38.844 1.00 43.22 105 GLN A O 1
ATOM 888 N N . LEU A 1 106 ? 10.231 -17.160 40.532 1.00 42.69 106 LEU A N 1
ATOM 889 C CA . LEU A 1 106 ? 9.763 -15.793 40.232 1.00 42.69 106 LEU A CA 1
ATOM 890 C C . LEU A 1 106 ? 10.427 -14.675 41.064 1.00 42.69 106 LEU A C 1
ATOM 892 O O . LEU A 1 106 ? 10.043 -13.512 40.947 1.00 42.69 106 LEU A O 1
ATOM 896 N N . GLY A 1 107 ? 11.452 -14.990 41.862 1.00 39.94 107 GLY A N 1
ATOM 897 C CA . GLY A 1 107 ? 12.036 -14.057 42.837 1.00 39.94 107 GLY A CA 1
ATOM 898 C C . GLY A 1 107 ? 12.881 -12.897 42.288 1.00 39.94 107 GLY A C 1
ATOM 899 O O . GLY A 1 107 ? 13.098 -11.932 43.012 1.00 39.94 107 GLY A O 1
ATOM 900 N N . THR A 1 108 ? 13.352 -12.934 41.038 1.00 44.75 108 THR A N 1
ATOM 901 C CA . THR A 1 108 ? 14.236 -11.870 40.500 1.00 44.75 108 THR A CA 1
ATOM 902 C C . THR A 1 108 ? 13.766 -11.271 39.173 1.00 44.75 108 THR A C 1
ATOM 904 O O . THR A 1 108 ? 14.057 -10.111 38.895 1.00 44.75 108 THR A O 1
ATOM 907 N N . ALA A 1 109 ? 12.967 -11.996 38.384 1.00 41.88 109 ALA A N 1
ATOM 908 C CA . ALA A 1 109 ? 12.428 -11.502 37.111 1.00 41.88 109 ALA A CA 1
ATOM 909 C C . ALA A 1 109 ? 11.103 -10.722 37.259 1.00 41.88 109 ALA A C 1
ATOM 911 O O . ALA A 1 109 ? 10.765 -9.903 36.402 1.00 41.88 109 ALA A O 1
ATOM 912 N N . SER A 1 110 ? 10.359 -10.942 38.352 1.00 47.56 110 SER A N 1
ATOM 913 C CA . SER A 1 110 ? 8.997 -10.416 38.516 1.00 47.56 110 SER A CA 1
ATOM 914 C C . SER A 1 110 ? 8.946 -8.894 38.693 1.00 47.56 110 SER A C 1
ATOM 916 O O . SER A 1 110 ? 8.044 -8.254 38.160 1.00 47.56 110 SER A O 1
ATOM 918 N N . GLN A 1 111 ? 9.932 -8.262 39.340 1.00 49.09 111 GLN A N 1
ATOM 919 C CA . GLN A 1 111 ? 9.891 -6.803 39.522 1.00 49.09 111 GLN A CA 1
ATOM 920 C C . GLN A 1 111 ? 10.120 -6.032 38.213 1.00 49.09 111 GLN A C 1
ATOM 922 O O . GLN A 1 111 ? 9.443 -5.036 37.966 1.00 49.09 111 GLN A O 1
ATOM 927 N N . VAL A 1 112 ? 10.991 -6.531 37.330 1.00 53.75 112 VAL A N 1
ATOM 928 C CA . VAL A 1 112 ? 11.232 -5.917 36.013 1.00 53.75 112 VAL A CA 1
ATOM 929 C C . VAL A 1 112 ? 10.059 -6.187 35.070 1.00 53.75 112 VAL A C 1
ATOM 931 O O . VAL A 1 112 ? 9.598 -5.270 34.395 1.00 53.75 112 VAL A O 1
ATOM 934 N N . ALA A 1 113 ? 9.521 -7.411 35.071 1.00 49.41 113 ALA A N 1
ATOM 935 C CA . ALA A 1 113 ? 8.368 -7.775 34.250 1.00 49.41 113 ALA A CA 1
ATOM 936 C C . ALA A 1 113 ? 7.090 -7.035 34.674 1.00 49.41 113 ALA A C 1
ATOM 938 O O . ALA A 1 113 ? 6.335 -6.597 33.815 1.00 49.41 113 ALA A O 1
ATOM 939 N N . THR A 1 114 ? 6.872 -6.829 35.976 1.00 51.03 114 THR A N 1
ATOM 940 C CA . THR A 1 114 ? 5.704 -6.100 36.496 1.00 51.03 114 THR A CA 1
ATOM 941 C C . THR A 1 114 ? 5.793 -4.609 36.174 1.00 51.03 114 THR A C 1
ATOM 943 O O . THR A 1 114 ? 4.797 -4.016 35.769 1.00 51.03 114 THR A O 1
ATOM 946 N N . LEU A 1 115 ? 6.985 -4.005 36.252 1.00 51.28 115 LEU A N 1
ATOM 947 C CA . LEU A 1 115 ? 7.200 -2.620 35.815 1.00 51.28 115 LEU A CA 1
ATOM 948 C C . LEU A 1 115 ? 6.998 -2.450 34.301 1.00 51.28 115 LEU A C 1
ATOM 950 O O . LEU A 1 115 ? 6.371 -1.479 33.881 1.00 51.28 115 LEU A O 1
ATOM 954 N N . LEU A 1 116 ? 7.447 -3.413 33.489 1.00 49.97 116 LEU A N 1
ATOM 955 C CA . LEU A 1 116 ? 7.211 -3.421 32.041 1.00 49.97 116 LEU A CA 1
ATOM 956 C C . LEU A 1 116 ? 5.732 -3.636 31.695 1.00 49.97 116 LEU A C 1
ATOM 958 O O . LEU A 1 116 ? 5.218 -2.975 30.800 1.00 49.97 116 LEU A O 1
ATOM 962 N N . LEU A 1 117 ? 5.031 -4.516 32.414 1.00 56.41 117 LEU A N 1
ATOM 963 C CA . LEU A 1 117 ? 3.611 -4.794 32.194 1.00 56.41 117 LEU A CA 1
ATOM 964 C C . LEU A 1 117 ? 2.735 -3.605 32.606 1.00 56.41 117 LEU A C 1
ATOM 966 O O . LEU A 1 117 ? 1.787 -3.277 31.901 1.00 56.41 117 LEU A O 1
ATOM 970 N N . ILE A 1 118 ? 3.074 -2.920 33.704 1.00 59.44 118 ILE A N 1
ATOM 971 C CA . ILE A 1 118 ? 2.402 -1.683 34.124 1.00 59.44 118 ILE A CA 1
ATOM 972 C C . ILE A 1 118 ? 2.682 -0.564 33.115 1.00 59.44 118 ILE A C 1
ATOM 974 O O . ILE A 1 118 ? 1.752 0.135 32.729 1.00 59.44 118 ILE A O 1
ATOM 978 N N . ALA A 1 119 ? 3.915 -0.430 32.615 1.00 55.53 119 ALA A N 1
ATOM 979 C CA . ALA A 1 119 ? 4.240 0.537 31.565 1.00 55.53 119 ALA A CA 1
ATOM 980 C C . ALA A 1 119 ? 3.486 0.250 30.250 1.00 55.53 119 ALA A C 1
ATOM 982 O O . ALA A 1 119 ? 2.945 1.174 29.646 1.00 55.53 119 ALA A O 1
ATOM 983 N N . ILE A 1 120 ? 3.375 -1.019 29.839 1.00 60.44 120 ILE A N 1
ATOM 984 C CA . ILE A 1 120 ? 2.609 -1.443 28.655 1.00 60.44 120 ILE A CA 1
ATOM 985 C C . ILE A 1 120 ? 1.105 -1.206 28.859 1.00 60.44 120 ILE A C 1
ATOM 987 O O . ILE A 1 120 ? 0.458 -0.635 27.985 1.00 60.44 120 ILE A O 1
ATOM 991 N N . CYS A 1 121 ? 0.547 -1.557 30.022 1.00 52.28 121 CYS A N 1
ATOM 992 C CA . CYS A 1 121 ? -0.862 -1.307 30.340 1.00 52.28 121 CYS A CA 1
ATOM 993 C C . CYS A 1 121 ? -1.187 0.196 30.389 1.00 52.28 121 CYS A C 1
ATOM 995 O O . CYS A 1 121 ? -2.216 0.615 29.856 1.00 52.28 121 CYS A O 1
ATOM 997 N N . CYS A 1 122 ? -0.295 1.021 30.947 1.00 51.34 122 CYS A N 1
ATOM 998 C CA . CYS A 1 122 ? -0.433 2.478 30.953 1.00 51.34 122 CYS A CA 1
ATOM 999 C C . CYS A 1 122 ? -0.328 3.084 29.542 1.00 51.34 122 CYS A C 1
ATOM 1001 O O . CYS A 1 122 ? -1.042 4.039 29.248 1.00 51.34 122 CYS A O 1
ATOM 1003 N N . LEU A 1 123 ? 0.480 2.505 28.644 1.00 51.19 123 LEU A N 1
ATOM 1004 C CA . LEU A 1 123 ? 0.550 2.910 27.233 1.00 51.19 123 LEU A CA 1
ATOM 1005 C C . LEU A 1 123 ? -0.709 2.517 26.440 1.00 51.19 123 LEU A C 1
ATOM 1007 O O . LEU A 1 123 ? -1.098 3.244 25.533 1.00 51.19 123 LEU A O 1
ATOM 1011 N N . THR A 1 124 ? -1.381 1.415 26.791 1.00 49.81 124 THR A N 1
ATOM 1012 C CA . THR A 1 124 ? -2.629 0.990 26.122 1.00 49.81 124 THR A CA 1
ATOM 1013 C C . THR A 1 124 ? -3.893 1.687 26.633 1.00 49.81 124 THR A C 1
ATOM 1015 O O . THR A 1 124 ? -4.912 1.676 25.948 1.00 49.81 124 THR A O 1
ATOM 1018 N N . ALA A 1 125 ? -3.850 2.303 27.820 1.00 45.03 125 ALA A N 1
ATOM 1019 C CA . ALA A 1 125 ? -4.994 3.015 28.401 1.00 45.03 125 ALA A CA 1
ATOM 1020 C C . ALA A 1 125 ? -5.080 4.495 27.975 1.00 45.03 125 ALA A C 1
ATOM 1022 O O . ALA A 1 125 ? -6.122 5.129 28.153 1.00 45.03 125 ALA A O 1
ATOM 1023 N N . VAL A 1 126 ? -4.024 5.047 27.367 1.00 45.47 126 VAL A N 1
ATOM 1024 C CA . VAL A 1 126 ? -4.064 6.363 26.716 1.00 45.47 126 VAL A CA 1
ATOM 1025 C C . VAL A 1 126 ? -4.512 6.165 25.269 1.00 45.47 126 VAL A C 1
ATOM 1027 O O . VAL A 1 126 ? -3.696 5.960 24.380 1.00 45.47 126 VAL A O 1
ATOM 1030 N N . GLY A 1 127 ? -5.823 6.216 25.024 1.00 40.22 127 GLY A N 1
ATOM 1031 C CA . GLY A 1 127 ? -6.336 6.334 23.654 1.00 40.22 127 GLY A CA 1
ATOM 1032 C C . GLY A 1 127 ? -7.537 5.466 23.301 1.00 40.22 127 GLY A C 1
ATOM 1033 O O . GLY A 1 127 ? -7.537 4.818 22.265 1.00 40.22 127 GLY A O 1
ATOM 1034 N N . CYS A 1 128 ? -8.597 5.492 24.106 1.00 36.91 128 CYS A N 1
ATOM 1035 C CA . CYS A 1 128 ? -9.946 5.156 23.628 1.00 36.91 128 CYS A CA 1
ATOM 1036 C C . CYS A 1 128 ? -10.828 6.413 23.600 1.00 36.91 128 CYS A C 1
ATOM 1038 O O . CYS A 1 128 ? -11.959 6.415 24.074 1.00 36.91 128 CYS A O 1
ATOM 1040 N N . GLY A 1 129 ? -10.291 7.505 23.051 1.00 35.09 129 GLY A N 1
ATOM 1041 C CA . GLY A 1 129 ? -11.087 8.623 22.554 1.00 35.09 129 GLY A CA 1
ATOM 1042 C C . GLY A 1 129 ? -11.288 8.427 21.056 1.00 35.09 129 GLY A C 1
ATOM 1043 O O . GLY A 1 129 ? -10.401 8.761 20.276 1.00 35.09 129 GLY A O 1
ATOM 1044 N N . LYS A 1 130 ? -12.417 7.832 20.654 1.00 39.66 130 LYS A N 1
ATOM 1045 C CA . LYS A 1 130 ? -12.791 7.653 19.245 1.00 39.66 130 LYS A CA 1
ATOM 1046 C C . LYS A 1 130 ? -13.007 9.012 18.576 1.00 39.66 130 LYS A C 1
ATOM 1048 O O . LYS A 1 130 ? -14.093 9.573 18.594 1.00 39.66 130 LYS A O 1
ATOM 1053 N N . SER A 1 131 ? -11.944 9.497 17.959 1.00 36.59 131 SER A N 1
ATOM 1054 C CA . SER A 1 131 ? -11.973 10.214 16.691 1.00 36.59 131 SER A CA 1
ATOM 1055 C C . SER A 1 131 ? -11.045 9.400 15.796 1.00 36.59 131 SER A C 1
ATOM 1057 O O . SER A 1 131 ? -9.861 9.719 15.676 1.00 36.59 131 SER A O 1
ATOM 1059 N N . GLU A 1 132 ? -11.538 8.286 15.251 1.00 50.06 132 GLU A N 1
ATOM 1060 C CA . GLU A 1 132 ? -10.799 7.512 14.251 1.00 50.06 132 GLU A CA 1
ATOM 1061 C C . GLU A 1 132 ? -10.734 8.374 12.986 1.00 50.06 132 GLU A C 1
ATOM 1063 O O . GLU A 1 132 ? -11.608 8.340 12.125 1.00 50.06 132 GLU A O 1
ATOM 1068 N N . LYS A 1 133 ? -9.742 9.269 12.933 1.00 61.16 133 LYS A N 1
ATOM 1069 C CA . LYS A 1 133 ? -9.441 10.015 11.718 1.00 61.16 133 LYS A CA 1
ATOM 1070 C C . LYS A 1 133 ? -9.056 8.990 10.666 1.00 61.16 133 LYS A C 1
ATOM 1072 O O . LYS A 1 133 ? -8.156 8.180 10.886 1.00 61.16 133 LYS A O 1
ATOM 1077 N N . LEU A 1 134 ? -9.751 9.050 9.542 1.00 67.12 134 LEU A N 1
ATOM 1078 C CA . LEU A 1 134 ? -9.489 8.238 8.371 1.00 67.12 134 LEU A CA 1
ATOM 1079 C C . LEU A 1 134 ? -8.009 8.342 7.985 1.00 67.12 134 LEU A C 1
ATOM 1081 O O . LEU A 1 134 ? -7.491 9.438 7.769 1.00 67.12 134 LEU A O 1
ATOM 1085 N N . SER A 1 135 ? -7.312 7.208 7.949 1.00 77.75 135 SER A N 1
ATOM 1086 C CA . SER A 1 135 ? -5.903 7.180 7.563 1.00 77.75 135 SER A CA 1
ATOM 1087 C C . SER A 1 135 ? -5.784 7.342 6.047 1.00 77.75 135 SER A C 1
ATOM 1089 O O . SER A 1 135 ? -6.422 6.612 5.288 1.00 77.75 135 SER A O 1
ATOM 1091 N N . THR A 1 136 ? -4.959 8.294 5.614 1.00 80.06 136 THR A N 1
ATOM 1092 C CA . THR A 1 136 ? -4.735 8.629 4.196 1.00 80.06 136 THR A CA 1
ATOM 1093 C C . THR A 1 136 ? -3.285 8.413 3.752 1.00 80.06 136 THR A C 1
ATOM 1095 O O . THR A 1 136 ? -2.901 8.848 2.668 1.00 80.06 136 THR A O 1
ATOM 1098 N N . ARG A 1 137 ? -2.468 7.720 4.564 1.00 83.00 137 ARG A N 1
ATOM 1099 C CA . ARG A 1 137 ? -1.063 7.403 4.235 1.00 83.00 137 ARG A CA 1
ATOM 1100 C C . ARG A 1 137 ? -0.958 6.610 2.932 1.00 83.00 137 ARG A C 1
ATOM 1102 O O . ARG A 1 137 ? -1.658 5.606 2.791 1.00 83.00 137 ARG A O 1
ATOM 1109 N N . TYR A 1 138 ? -0.063 7.005 2.035 1.00 86.62 138 TYR A N 1
ATOM 1110 C CA . TYR A 1 138 ? 0.092 6.353 0.736 1.00 86.62 138 TYR A CA 1
ATOM 1111 C C . TYR A 1 138 ? 1.015 5.125 0.794 1.00 86.62 138 TYR A C 1
ATOM 1113 O O . TYR A 1 138 ? 1.954 5.077 1.589 1.00 86.62 138 TYR A O 1
ATOM 1121 N N . GLY A 1 139 ? 0.748 4.116 -0.039 1.00 84.62 139 GLY A N 1
ATOM 1122 C CA . GLY A 1 139 ? 1.698 3.039 -0.349 1.00 84.62 139 GLY A CA 1
ATOM 1123 C C . GLY A 1 139 ? 1.996 2.042 0.780 1.00 84.62 139 GLY A C 1
ATOM 1124 O O . GLY A 1 139 ? 2.933 1.254 0.675 1.00 84.62 139 GLY A O 1
ATOM 1125 N N . ARG A 1 140 ? 1.230 2.047 1.880 1.00 86.69 140 ARG A N 1
ATOM 1126 C CA . ARG A 1 140 ? 1.465 1.164 3.041 1.00 86.69 140 ARG A CA 1
ATOM 1127 C C . ARG A 1 140 ? 0.766 -0.183 2.906 1.00 86.69 140 ARG A C 1
ATOM 1129 O O . ARG A 1 140 ? -0.454 -0.228 2.763 1.00 86.69 140 ARG A O 1
ATOM 1136 N N . ALA A 1 141 ? 1.510 -1.277 3.053 1.00 82.06 141 ALA A N 1
ATOM 1137 C CA . ALA A 1 141 ? 0.967 -2.634 2.989 1.00 82.06 141 ALA A CA 1
ATOM 1138 C C . ALA A 1 141 ? 0.739 -3.256 4.380 1.00 82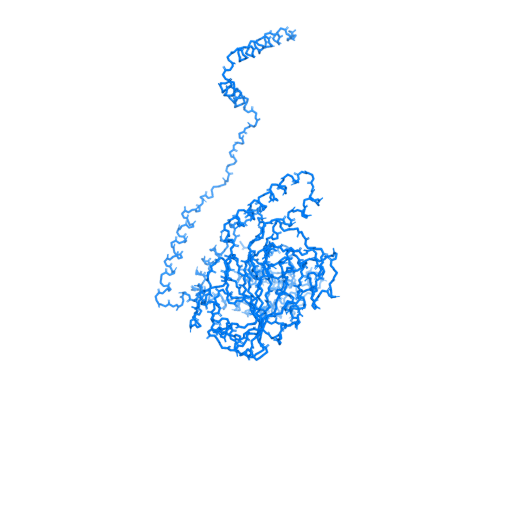.06 141 ALA A C 1
ATOM 1140 O O . ALA A 1 141 ? -0.184 -4.052 4.545 1.00 82.06 141 ALA A O 1
ATOM 1141 N N . ARG A 1 142 ? 1.527 -2.888 5.407 1.00 80.12 142 ARG A N 1
ATOM 1142 C CA . ARG A 1 142 ? 1.390 -3.436 6.779 1.00 80.12 142 ARG A CA 1
ATOM 1143 C C . ARG A 1 142 ? 1.368 -2.371 7.886 1.00 80.12 142 ARG A C 1
ATOM 1145 O O . ARG A 1 142 ? 1.581 -1.180 7.672 1.00 80.12 142 ARG A O 1
ATOM 1152 N N . GLY A 1 143 ? 1.082 -2.822 9.113 1.00 68.44 143 GLY A N 1
ATOM 1153 C CA . GLY A 1 143 ? 1.054 -1.994 10.326 1.00 68.44 143 GLY A CA 1
ATOM 1154 C C . GLY A 1 143 ? -0.151 -1.050 10.389 1.00 68.44 143 GLY A C 1
ATOM 1155 O O . GLY A 1 143 ? -1.150 -1.269 9.710 1.00 68.44 143 GLY A O 1
ATOM 1156 N N . ALA A 1 144 ? -0.057 0.026 11.177 1.00 57.12 144 ALA A N 1
ATOM 1157 C CA . ALA A 1 144 ? -1.133 1.021 11.311 1.00 57.12 144 ALA A CA 1
ATOM 1158 C C . ALA A 1 144 ? -1.517 1.703 9.977 1.00 57.12 144 ALA A C 1
ATOM 1160 O O . ALA A 1 144 ? -2.621 2.217 9.837 1.00 57.12 144 ALA A O 1
ATOM 1161 N N . GLY A 1 145 ? -0.624 1.688 8.978 1.00 57.69 145 GLY A N 1
ATOM 1162 C CA . GLY A 1 145 ? -0.898 2.191 7.628 1.00 57.69 145 GLY A CA 1
ATOM 1163 C C . GLY A 1 145 ? -1.721 1.242 6.749 1.00 57.69 145 GLY A C 1
ATOM 1164 O O . GLY A 1 145 ? -2.255 1.686 5.741 1.00 57.69 145 GLY A O 1
ATOM 1165 N N . SER A 1 146 ? -1.875 -0.031 7.130 1.00 71.75 146 SER A N 1
ATOM 1166 C CA . SER A 1 146 ? -2.622 -1.029 6.342 1.00 71.75 146 SER A CA 1
ATOM 1167 C C . SER A 1 146 ? -4.121 -0.736 6.226 1.00 71.75 146 SER A C 1
ATOM 1169 O O . SER A 1 146 ? -4.751 -1.188 5.276 1.00 71.75 146 SER A O 1
ATOM 1171 N N . GLN A 1 147 ? -4.689 0.032 7.158 1.00 76.56 147 GLN A N 1
ATOM 1172 C CA . GLN A 1 147 ? -6.086 0.482 7.122 1.00 76.56 147 GLN A CA 1
ATOM 1173 C C . GLN A 1 147 ? -6.269 1.790 6.338 1.00 76.56 147 GLN A C 1
ATOM 1175 O O . GLN A 1 147 ? -7.364 2.344 6.305 1.00 76.56 147 GLN A O 1
ATOM 1180 N N . SER A 1 148 ? -5.201 2.316 5.730 1.00 83.44 148 SER A N 1
ATOM 1181 C CA . SER A 1 148 ? -5.293 3.518 4.909 1.00 83.44 148 SER A CA 1
ATOM 1182 C C . SER A 1 148 ? -6.123 3.268 3.653 1.00 83.44 148 SER A C 1
ATOM 1184 O O . SER A 1 148 ? -5.979 2.233 2.998 1.00 83.44 148 SER A O 1
ATOM 1186 N N . ILE A 1 149 ? -6.923 4.262 3.270 1.00 84.25 149 ILE A N 1
ATOM 1187 C CA . ILE A 1 149 ? -7.609 4.319 1.967 1.00 84.25 149 ILE A CA 1
ATOM 1188 C C . ILE A 1 149 ? -6.614 4.259 0.811 1.00 84.25 149 ILE A C 1
ATOM 1190 O O . ILE A 1 149 ? -6.889 3.622 -0.208 1.00 84.25 149 ILE A O 1
ATOM 1194 N N . ASN A 1 150 ? -5.461 4.899 1.010 1.00 88.06 150 ASN A N 1
ATOM 1195 C CA . ASN A 1 150 ? -4.345 4.958 0.074 1.00 88.06 150 ASN A CA 1
ATOM 1196 C C . ASN A 1 150 ? -3.290 3.876 0.368 1.00 88.06 150 ASN A C 1
ATOM 1198 O O . ASN A 1 150 ? -2.138 3.990 -0.046 1.00 88.06 150 ASN A O 1
ATOM 1202 N N . GLY A 1 151 ? -3.650 2.845 1.136 1.00 89.94 151 GLY A N 1
ATOM 1203 C CA . GLY A 1 151 ? -2.788 1.697 1.398 1.00 89.94 151 GLY A CA 1
ATOM 1204 C C . GLY A 1 151 ? -2.787 0.686 0.250 1.00 89.94 151 GLY A C 1
ATOM 1205 O O . GLY A 1 151 ? -3.584 0.774 -0.681 1.00 89.94 151 GLY A O 1
ATOM 1206 N N . LEU A 1 152 ? -1.905 -0.304 0.365 1.00 92.19 152 LEU A N 1
ATOM 1207 C CA . LEU A 1 152 ? -1.733 -1.433 -0.555 1.00 92.19 152 LEU A CA 1
ATOM 1208 C C . LEU A 1 152 ? -1.967 -2.787 0.135 1.00 92.19 152 LEU A C 1
ATOM 1210 O O . LEU A 1 152 ? -1.552 -3.824 -0.371 1.00 92.19 152 LEU A O 1
ATOM 1214 N N . SER A 1 153 ? -2.587 -2.806 1.315 1.00 90.69 153 SER A N 1
ATOM 1215 C CA . SER A 1 153 ? -2.791 -4.039 2.087 1.00 90.69 153 SER A CA 1
ATOM 1216 C C . SER A 1 153 ? -3.708 -5.040 1.380 1.00 90.69 153 SER A C 1
ATOM 1218 O O . SER A 1 153 ? -3.465 -6.240 1.461 1.00 90.69 153 SER A O 1
ATOM 1220 N N . VAL A 1 154 ? -4.718 -4.568 0.640 1.00 89.75 154 VAL A N 1
ATOM 1221 C CA . VAL A 1 154 ? -5.589 -5.426 -0.176 1.00 89.75 154 VAL A CA 1
ATOM 1222 C C . VAL A 1 154 ? -4.799 -6.019 -1.342 1.00 89.75 154 VAL A C 1
ATOM 1224 O O . VAL A 1 154 ? -4.876 -7.223 -1.567 1.00 89.75 154 VAL A O 1
ATOM 1227 N N . PHE A 1 155 ? -3.983 -5.211 -2.025 1.00 92.81 155 PHE A N 1
ATOM 1228 C CA . PHE A 1 155 ? -3.130 -5.686 -3.118 1.00 92.81 155 PHE A CA 1
ATOM 1229 C C . PHE A 1 155 ? -2.076 -6.692 -2.630 1.00 92.81 155 PHE A C 1
ATOM 1231 O O . PHE A 1 155 ? -1.884 -7.745 -3.229 1.00 92.81 155 PHE A O 1
ATOM 1238 N N . ALA A 1 156 ? -1.456 -6.427 -1.480 1.00 92.06 156 ALA A N 1
ATOM 1239 C CA . ALA A 1 156 ? -0.585 -7.376 -0.795 1.00 92.06 156 ALA A CA 1
ATOM 1240 C C . ALA A 1 156 ? -1.316 -8.685 -0.454 1.00 92.06 156 ALA A C 1
ATOM 1242 O O . ALA A 1 156 ? -0.784 -9.765 -0.694 1.00 92.06 156 ALA A O 1
ATOM 1243 N N . GLY A 1 157 ? -2.555 -8.604 0.035 1.00 89.44 157 GLY A N 1
ATOM 1244 C CA . GLY A 1 157 ? -3.390 -9.777 0.287 1.00 89.44 157 GLY A CA 1
ATOM 1245 C C . GLY A 1 157 ? -3.682 -10.598 -0.973 1.00 89.44 157 GLY A C 1
ATOM 1246 O O . GLY A 1 157 ? -3.769 -11.819 -0.887 1.00 89.44 157 GLY A O 1
ATOM 1247 N N . MET A 1 158 ? -3.779 -9.968 -2.149 1.00 90.69 158 MET A N 1
ATOM 1248 C CA . MET A 1 158 ? -3.931 -10.685 -3.424 1.00 90.69 158 MET A CA 1
ATOM 1249 C C . MET A 1 158 ? -2.674 -11.497 -3.780 1.00 90.69 158 MET A C 1
ATOM 1251 O O . MET A 1 158 ? -2.800 -12.637 -4.219 1.00 90.69 158 MET A O 1
ATOM 1255 N N . TYR A 1 159 ? -1.470 -10.983 -3.497 1.00 91.62 159 TYR A N 1
ATOM 1256 C CA . TYR A 1 159 ? -0.236 -11.777 -3.600 1.00 91.62 159 TYR A CA 1
ATOM 1257 C C . TYR A 1 159 ? -0.221 -12.963 -2.619 1.00 91.62 159 TYR A C 1
ATOM 1259 O O . TYR A 1 159 ? 0.179 -14.068 -2.983 1.00 91.62 159 TYR A O 1
ATOM 1267 N N . GLU A 1 160 ? -0.679 -12.771 -1.376 1.00 90.56 160 GLU A N 1
ATOM 1268 C CA . GLU A 1 160 ? -0.774 -13.870 -0.397 1.00 90.56 160 GLU A CA 1
ATOM 1269 C C . GLU A 1 160 ? -1.762 -14.957 -0.867 1.00 90.56 160 GLU A C 1
ATOM 1271 O O . GLU A 1 160 ? -1.507 -16.145 -0.672 1.00 90.56 160 GLU A O 1
ATOM 1276 N N . GLN A 1 161 ? -2.857 -14.577 -1.539 1.00 88.19 161 GLN A N 1
ATOM 1277 C CA . GLN A 1 161 ? -3.858 -15.513 -2.071 1.00 88.19 161 GLN A CA 1
ATOM 1278 C C . GLN A 1 161 ? -3.317 -16.423 -3.179 1.00 88.19 161 GLN A C 1
ATOM 1280 O O . GLN A 1 161 ? -3.733 -17.579 -3.257 1.00 88.19 161 GLN A O 1
ATOM 1285 N N . VAL A 1 162 ? -2.380 -15.938 -3.998 1.00 87.38 162 VAL A N 1
ATOM 1286 C CA . VAL A 1 162 ? -1.697 -16.759 -5.015 1.00 87.38 162 VAL A CA 1
ATOM 1287 C C . VAL A 1 162 ? -0.510 -17.553 -4.449 1.00 87.38 162 VAL A C 1
ATOM 1289 O O . VAL A 1 162 ? 0.155 -18.273 -5.187 1.00 87.38 162 VAL A O 1
ATOM 1292 N N . GLY A 1 163 ? -0.257 -17.467 -3.136 1.00 86.31 163 GLY A N 1
ATOM 1293 C CA . GLY A 1 163 ? 0.754 -18.256 -2.426 1.00 86.31 163 GLY A CA 1
ATOM 1294 C C . GLY A 1 163 ? 2.087 -17.547 -2.161 1.00 86.31 163 GLY A C 1
ATOM 1295 O O . GLY A 1 163 ? 2.987 -18.170 -1.597 1.00 86.31 163 GLY A O 1
ATOM 1296 N N . CYS A 1 164 ? 2.224 -16.260 -2.501 1.00 89.06 164 CYS A N 1
ATOM 1297 C CA . CYS A 1 164 ? 3.466 -15.515 -2.273 1.00 89.06 164 CYS A CA 1
ATOM 1298 C C . CYS A 1 164 ? 3.717 -15.237 -0.790 1.00 89.06 164 CYS A C 1
ATOM 1300 O O . CYS A 1 164 ? 2.814 -14.863 -0.036 1.00 89.06 164 CYS A O 1
ATOM 1302 N N . GLN A 1 165 ? 4.988 -15.247 -0.388 1.00 90.75 165 GLN A N 1
ATOM 1303 C CA . GLN A 1 165 ? 5.390 -14.647 0.882 1.00 90.75 165 GLN A CA 1
ATOM 1304 C C . GLN A 1 165 ? 5.519 -13.128 0.746 1.00 90.75 165 GLN A C 1
ATOM 1306 O O . GLN A 1 165 ? 6.466 -12.631 0.135 1.00 90.75 165 GLN A O 1
ATOM 1311 N N . VAL A 1 166 ? 4.608 -12.384 1.378 1.00 90.50 166 VAL A N 1
ATOM 1312 C CA . VAL A 1 166 ? 4.675 -10.919 1.427 1.00 90.50 166 VAL A CA 1
ATOM 1313 C C . VAL A 1 166 ? 5.556 -10.437 2.579 1.00 90.50 166 VAL A C 1
ATOM 1315 O O . VAL A 1 166 ? 5.355 -10.780 3.753 1.00 90.50 166 VAL A O 1
ATOM 1318 N N . THR A 1 167 ? 6.501 -9.556 2.259 1.00 91.62 167 THR A N 1
ATOM 1319 C CA . THR A 1 167 ? 7.312 -8.813 3.230 1.00 91.62 167 THR A CA 1
ATOM 1320 C C . THR A 1 167 ? 7.242 -7.306 2.982 1.00 91.62 167 THR A C 1
ATOM 1322 O O . THR A 1 167 ? 6.883 -6.864 1.897 1.00 91.62 167 THR A O 1
ATOM 1325 N N . THR A 1 168 ? 7.561 -6.502 3.998 1.00 89.75 168 THR A N 1
ATOM 1326 C CA . THR A 1 168 ? 7.542 -5.030 3.915 1.00 89.75 168 THR A CA 1
ATOM 1327 C C . THR A 1 168 ? 8.870 -4.452 4.369 1.00 89.75 168 THR A C 1
ATOM 1329 O O . THR A 1 168 ? 9.368 -4.823 5.437 1.00 89.75 168 THR A O 1
ATOM 1332 N N . TRP A 1 169 ? 9.421 -3.527 3.589 1.00 89.19 169 TRP A N 1
ATOM 1333 C CA . TRP A 1 169 ? 10.751 -2.953 3.788 1.00 89.19 169 TRP A CA 1
ATOM 1334 C C . TRP A 1 169 ? 10.697 -1.436 3.662 1.00 89.19 169 TRP A C 1
ATOM 1336 O O . TRP A 1 169 ? 9.825 -0.908 2.992 1.00 89.19 169 TRP A O 1
ATOM 1346 N N . ARG A 1 170 ? 11.624 -0.724 4.308 1.00 88.19 170 ARG A N 1
ATOM 1347 C CA . ARG A 1 170 ? 11.699 0.754 4.271 1.00 88.19 170 ARG A CA 1
ATOM 1348 C C . ARG A 1 170 ? 13.051 1.283 3.788 1.00 88.19 170 ARG A C 1
ATOM 1350 O O . ARG A 1 170 ? 13.399 2.429 4.035 1.00 88.19 170 ARG A O 1
ATOM 1357 N N . ARG A 1 171 ? 13.876 0.404 3.221 1.00 88.38 171 ARG A N 1
ATOM 1358 C CA . ARG A 1 171 ? 15.256 0.692 2.819 1.00 88.38 171 ARG A CA 1
ATOM 1359 C C . ARG A 1 171 ? 15.700 -0.270 1.735 1.00 88.38 171 ARG A C 1
ATOM 1361 O O . ARG A 1 171 ? 15.226 -1.408 1.696 1.00 88.38 171 ARG A O 1
ATOM 1368 N N . LEU A 1 172 ? 16.657 0.176 0.937 1.00 90.00 172 LEU A N 1
ATOM 1369 C CA . LEU A 1 172 ? 17.332 -0.644 -0.057 1.00 90.00 172 LEU A CA 1
ATOM 1370 C C . LEU A 1 172 ? 18.485 -1.375 0.642 1.00 90.00 172 LEU A C 1
ATOM 1372 O O . LEU A 1 172 ? 19.357 -0.750 1.243 1.00 90.00 172 LEU A O 1
ATOM 1376 N N . SER A 1 173 ? 18.438 -2.706 0.673 1.00 88.56 173 SER A N 1
ATOM 1377 C CA . SER A 1 173 ? 19.429 -3.538 1.371 1.00 88.56 173 SER A CA 1
ATOM 1378 C C . SER A 1 173 ? 19.544 -4.909 0.705 1.00 88.56 173 SER A C 1
ATOM 1380 O O . SER A 1 173 ? 18.539 -5.351 0.144 1.00 88.56 173 SER A O 1
ATOM 1382 N N . PRO A 1 174 ? 20.676 -5.631 0.843 1.00 86.12 174 PRO A N 1
ATOM 1383 C CA . PRO A 1 174 ? 20.913 -6.935 0.201 1.00 86.12 174 PRO A CA 1
ATOM 1384 C C . PRO A 1 174 ? 19.821 -7.992 0.427 1.00 86.12 174 PRO A C 1
ATOM 1386 O O . PRO A 1 174 ? 19.685 -8.960 -0.311 1.00 86.12 174 PRO A O 1
ATOM 1389 N N . LYS A 1 175 ? 18.966 -7.825 1.435 1.00 85.50 175 LYS A N 1
ATOM 1390 C CA . LYS A 1 175 ? 17.815 -8.710 1.659 1.00 85.50 175 LYS A CA 1
ATOM 1391 C C . LYS A 1 175 ? 16.755 -8.640 0.552 1.00 85.50 175 LYS A C 1
ATOM 1393 O O . LYS A 1 175 ? 15.954 -9.575 0.444 1.00 85.50 175 LYS A O 1
ATOM 1398 N N . LEU A 1 176 ? 16.765 -7.579 -0.259 1.00 90.06 176 LEU A N 1
ATOM 1399 C CA . LEU A 1 176 ? 15.961 -7.465 -1.475 1.00 90.06 176 LEU A CA 1
ATOM 1400 C C . LEU A 1 176 ? 16.407 -8.456 -2.559 1.00 90.06 176 LEU A C 1
ATOM 1402 O O . LEU A 1 176 ? 15.576 -8.877 -3.355 1.00 90.06 176 LEU A O 1
ATOM 1406 N N . ASP A 1 177 ? 17.650 -8.947 -2.524 1.00 88.62 177 ASP A N 1
ATOM 1407 C CA . ASP A 1 177 ? 18.149 -9.940 -3.491 1.00 88.62 177 ASP A CA 1
ATOM 1408 C C . ASP A 1 177 ? 17.411 -11.282 -3.405 1.00 88.62 177 ASP A C 1
ATOM 1410 O O . ASP A 1 177 ? 17.426 -12.081 -4.339 1.00 88.62 177 ASP A O 1
ATOM 1414 N N . ARG A 1 178 ? 16.743 -11.541 -2.276 1.00 88.19 178 ARG A N 1
ATOM 1415 C CA . ARG A 1 178 ? 15.918 -12.740 -2.070 1.00 88.19 178 ARG A CA 1
ATOM 1416 C C . ARG A 1 178 ? 14.501 -12.600 -2.621 1.00 88.19 178 ARG A C 1
ATOM 1418 O O . ARG A 1 178 ? 13.749 -13.564 -2.530 1.00 88.19 178 ARG A O 1
ATOM 1425 N N . GLN A 1 179 ? 14.118 -11.409 -3.068 1.00 91.38 179 GLN A N 1
ATOM 1426 C CA . GLN A 1 179 ? 12.780 -11.110 -3.563 1.00 91.38 179 GLN A CA 1
ATOM 1427 C C . GLN A 1 179 ? 12.785 -11.220 -5.084 1.00 91.38 179 GLN A C 1
ATOM 1429 O O . GLN A 1 179 ? 13.736 -10.781 -5.730 1.00 91.38 179 GLN A O 1
ATOM 1434 N N . GLN A 1 180 ? 11.725 -11.799 -5.636 1.00 91.56 180 GLN A N 1
ATOM 1435 C CA . GLN A 1 180 ? 11.492 -11.866 -7.080 1.00 91.56 180 GLN A CA 1
ATOM 1436 C C . GLN A 1 180 ? 10.718 -10.634 -7.544 1.00 91.56 180 GLN A C 1
ATOM 1438 O O . GLN A 1 180 ? 10.978 -10.092 -8.616 1.00 91.56 180 GLN A O 1
ATOM 1443 N N . VAL A 1 181 ? 9.808 -10.154 -6.693 1.00 94.62 181 VAL A N 1
ATOM 1444 C CA . VAL A 1 181 ? 8.949 -9.012 -6.993 1.00 94.62 181 VAL A CA 1
ATOM 1445 C C . VAL A 1 181 ? 9.157 -7.913 -5.959 1.00 94.62 181 VAL A C 1
ATOM 1447 O O . VAL A 1 181 ? 9.140 -8.162 -4.748 1.00 94.62 181 VAL A O 1
ATOM 1450 N N . ILE A 1 182 ? 9.322 -6.680 -6.430 1.00 95.69 182 ILE A N 1
ATOM 1451 C CA . ILE A 1 182 ? 9.295 -5.480 -5.591 1.00 95.69 182 ILE A CA 1
ATOM 1452 C C . ILE A 1 182 ? 8.109 -4.631 -6.029 1.00 95.69 182 ILE A C 1
ATOM 1454 O O . ILE A 1 182 ? 8.026 -4.232 -7.183 1.00 95.69 182 ILE A O 1
ATOM 1458 N N . VAL A 1 183 ? 7.209 -4.322 -5.100 1.00 96.25 183 VAL A N 1
ATOM 1459 C CA . VAL A 1 183 ? 6.144 -3.334 -5.292 1.00 96.25 183 VAL A CA 1
ATOM 1460 C C . VAL A 1 183 ? 6.545 -2.071 -4.546 1.00 96.25 183 VAL A C 1
ATOM 1462 O O . VAL A 1 183 ? 6.718 -2.100 -3.326 1.00 96.25 183 VAL A O 1
ATOM 1465 N N . TRP A 1 184 ? 6.700 -0.960 -5.256 1.00 96.44 184 TRP A N 1
ATOM 1466 C CA . TRP A 1 184 ? 7.124 0.308 -4.677 1.00 96.44 184 TRP A CA 1
ATOM 1467 C C . TRP A 1 184 ? 6.150 1.428 -5.030 1.00 96.44 184 TRP A C 1
ATOM 1469 O O . TRP A 1 184 ? 5.968 1.764 -6.196 1.00 96.44 184 TRP A O 1
ATOM 1479 N N . ALA A 1 185 ? 5.545 2.013 -3.996 1.00 94.81 185 ALA A N 1
ATOM 1480 C CA . ALA A 1 185 ? 4.612 3.127 -4.104 1.00 94.81 185 ALA A CA 1
ATOM 1481 C C . ALA A 1 185 ? 5.071 4.280 -3.200 1.00 94.81 185 ALA A C 1
ATOM 1483 O O . ALA A 1 185 ? 4.649 4.350 -2.039 1.00 94.81 185 ALA A O 1
ATOM 1484 N N . PRO A 1 186 ? 5.991 5.141 -3.666 1.00 91.81 186 PRO A N 1
ATOM 1485 C CA . PRO A 1 186 ? 6.491 6.234 -2.846 1.00 91.81 186 PRO A CA 1
ATOM 1486 C C . PRO A 1 186 ? 5.394 7.278 -2.569 1.00 91.81 186 PRO A C 1
ATOM 1488 O O . PRO A 1 186 ? 4.620 7.624 -3.456 1.00 91.81 186 PRO A O 1
ATOM 1491 N N . ASP A 1 187 ? 5.342 7.825 -1.348 1.00 89.50 187 ASP A N 1
ATOM 1492 C CA . ASP A 1 187 ? 4.423 8.918 -0.967 1.00 89.50 187 ASP A CA 1
ATOM 1493 C C . ASP A 1 187 ? 5.026 10.285 -1.332 1.00 89.50 187 ASP A C 1
ATOM 1495 O O . ASP A 1 187 ? 5.029 11.230 -0.546 1.00 89.50 187 ASP A O 1
ATOM 1499 N N . ARG A 1 188 ? 5.612 10.374 -2.530 1.00 86.94 188 ARG A N 1
ATOM 1500 C CA . ARG A 1 188 ? 6.205 11.599 -3.068 1.00 86.94 188 ARG A CA 1
ATOM 1501 C 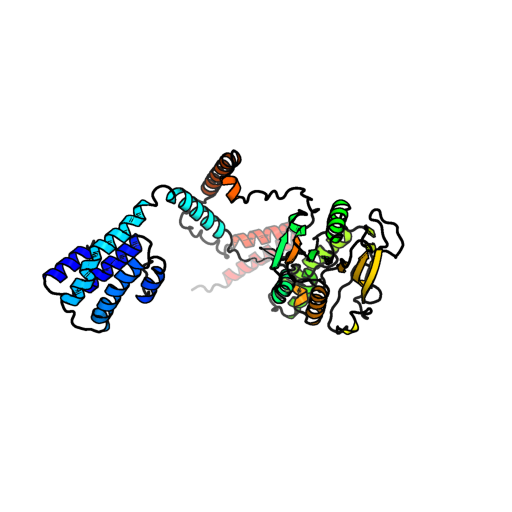C . ARG A 1 188 ? 5.958 11.687 -4.566 1.00 86.94 188 ARG A C 1
ATOM 1503 O O . ARG A 1 188 ? 5.889 10.680 -5.263 1.00 86.94 188 ARG A O 1
ATOM 1510 N N . TYR A 1 189 ? 5.850 12.913 -5.048 1.00 83.31 189 TYR A N 1
ATOM 1511 C CA . TYR A 1 189 ? 5.589 13.209 -6.454 1.00 83.31 189 TYR A CA 1
ATOM 1512 C C . TYR A 1 189 ? 6.866 13.434 -7.269 1.00 83.31 189 TYR A C 1
ATOM 1514 O O . TYR A 1 189 ? 6.810 13.549 -8.490 1.00 83.31 189 TYR A O 1
ATOM 1522 N N . THR A 1 190 ? 8.017 13.520 -6.601 1.00 85.81 190 THR A N 1
ATOM 1523 C CA . THR A 1 190 ? 9.310 13.551 -7.274 1.00 85.81 190 THR A CA 1
ATOM 1524 C C . THR A 1 190 ? 9.663 12.154 -7.792 1.00 85.81 190 THR A C 1
ATOM 1526 O O . THR A 1 190 ? 9.435 11.162 -7.085 1.00 85.81 190 THR A O 1
ATOM 1529 N N . PRO A 1 191 ? 10.243 12.050 -9.001 1.00 89.12 191 PRO A N 1
ATOM 1530 C CA . PRO A 1 191 ? 10.734 10.779 -9.509 1.00 89.12 191 PRO A CA 1
ATOM 1531 C C . PRO A 1 191 ? 11.775 10.127 -8.578 1.00 89.12 191 PRO A C 1
ATOM 1533 O O . PRO A 1 191 ? 12.351 10.788 -7.707 1.00 89.12 191 PRO A O 1
ATOM 1536 N N . PRO A 1 192 ? 12.033 8.820 -8.745 1.00 91.88 192 PRO A N 1
ATOM 1537 C CA . PRO A 1 192 ? 13.149 8.124 -8.113 1.00 91.88 192 PRO A CA 1
ATOM 1538 C C . PRO A 1 192 ? 14.484 8.842 -8.306 1.00 91.88 192 PRO A C 1
ATOM 1540 O O . PRO A 1 192 ? 14.768 9.356 -9.389 1.00 91.88 192 PRO A O 1
ATOM 1543 N N . THR A 1 193 ? 15.311 8.867 -7.262 1.00 91.06 193 THR A N 1
ATOM 1544 C CA . THR A 1 193 ? 16.656 9.442 -7.360 1.00 91.06 193 THR A CA 1
ATOM 1545 C C . THR A 1 193 ? 17.571 8.520 -8.158 1.00 91.06 193 THR A C 1
ATOM 1547 O O . THR A 1 193 ? 17.335 7.313 -8.249 1.00 91.06 193 THR A O 1
ATOM 1550 N N . SER A 1 194 ? 18.663 9.059 -8.704 1.00 88.56 194 SER A N 1
ATOM 1551 C CA . SER A 1 194 ? 19.662 8.252 -9.415 1.00 88.56 194 SER A CA 1
ATOM 1552 C C . SER A 1 194 ? 20.200 7.112 -8.547 1.00 88.56 194 SER A C 1
ATOM 1554 O O . SER A 1 194 ? 20.359 5.998 -9.026 1.00 88.56 194 SER A O 1
ATOM 1556 N N . THR A 1 195 ? 20.400 7.343 -7.249 1.00 89.75 195 THR A N 1
ATOM 1557 C CA . THR A 1 195 ? 20.832 6.313 -6.295 1.00 89.75 195 THR A CA 1
ATOM 1558 C C . THR A 1 195 ? 19.833 5.154 -6.191 1.00 89.75 195 THR A C 1
ATOM 1560 O O . THR A 1 195 ? 20.237 3.990 -6.226 1.00 89.75 195 THR A O 1
ATOM 1563 N N . GLU A 1 196 ? 18.534 5.449 -6.083 1.00 93.12 196 GLU A N 1
ATOM 1564 C CA . GLU A 1 196 ? 17.478 4.429 -6.022 1.00 93.12 196 GLU A CA 1
ATOM 1565 C C . GLU A 1 196 ? 17.362 3.666 -7.347 1.00 93.12 196 GLU A C 1
ATOM 1567 O O . GLU A 1 196 ? 17.289 2.436 -7.345 1.00 93.12 196 GLU A O 1
ATOM 1572 N N . ILE A 1 197 ? 17.406 4.389 -8.472 1.00 91.69 197 ILE A N 1
ATOM 1573 C CA . ILE A 1 197 ? 17.373 3.818 -9.825 1.00 91.69 197 ILE A CA 1
ATOM 1574 C C . ILE A 1 197 ? 18.556 2.875 -10.032 1.00 91.69 197 ILE A C 1
ATOM 1576 O O . ILE A 1 197 ? 18.363 1.744 -10.463 1.00 91.69 197 ILE A O 1
ATOM 1580 N N . ASN A 1 198 ? 19.770 3.298 -9.680 1.00 90.19 198 ASN A N 1
ATOM 1581 C CA . ASN A 1 198 ? 20.984 2.503 -9.857 1.00 90.19 198 ASN A CA 1
ATOM 1582 C C . ASN A 1 198 ? 20.924 1.202 -9.050 1.00 90.19 198 ASN A C 1
ATOM 1584 O O . ASN A 1 198 ? 21.270 0.134 -9.556 1.00 90.19 198 ASN A O 1
ATOM 1588 N N . TYR A 1 199 ? 20.441 1.273 -7.808 1.00 92.44 199 TYR A N 1
ATOM 1589 C CA . TYR A 1 199 ? 20.262 0.088 -6.976 1.00 92.44 199 TYR A CA 1
ATOM 1590 C C . TYR A 1 199 ? 19.232 -0.877 -7.578 1.00 92.44 199 TYR A C 1
ATOM 1592 O O . TYR A 1 199 ? 19.485 -2.078 -7.669 1.00 92.44 199 TYR A O 1
ATOM 1600 N N . LEU A 1 200 ? 18.073 -0.362 -7.999 1.00 93.81 200 LEU A N 1
ATOM 1601 C CA . LEU A 1 200 ? 16.991 -1.178 -8.548 1.00 93.81 200 LEU A CA 1
ATOM 1602 C C . LEU A 1 200 ? 17.335 -1.743 -9.932 1.00 93.81 200 LEU A C 1
ATOM 1604 O O . LEU A 1 200 ? 17.014 -2.894 -10.197 1.00 93.81 200 LEU A O 1
ATOM 1608 N N . ASN A 1 201 ? 18.068 -1.008 -10.770 1.00 91.38 201 ASN A N 1
ATOM 1609 C CA . ASN A 1 201 ? 18.602 -1.514 -12.037 1.00 91.38 201 ASN A CA 1
ATOM 1610 C C . ASN A 1 201 ? 19.609 -2.648 -11.808 1.00 91.38 201 ASN A C 1
ATOM 1612 O O . ASN A 1 201 ? 19.554 -3.662 -12.500 1.00 91.38 201 ASN A O 1
ATOM 1616 N N . ASN A 1 202 ? 20.496 -2.515 -10.815 1.00 90.94 202 ASN A N 1
ATOM 1617 C CA . ASN A 1 202 ? 21.394 -3.603 -10.432 1.00 90.94 202 ASN A CA 1
ATOM 1618 C C . ASN A 1 202 ? 20.610 -4.817 -9.911 1.00 90.94 202 ASN A C 1
ATOM 1620 O O . ASN A 1 202 ? 20.928 -5.952 -10.247 1.00 90.94 202 ASN A O 1
ATOM 1624 N N . TRP A 1 203 ? 19.540 -4.600 -9.143 1.00 93.00 203 TRP A N 1
ATOM 1625 C CA . TRP A 1 203 ? 18.642 -5.681 -8.743 1.00 93.00 203 TRP A CA 1
ATOM 1626 C C . TRP A 1 203 ? 17.949 -6.329 -9.958 1.00 93.00 203 TRP A C 1
ATOM 1628 O O . TRP A 1 203 ? 17.894 -7.551 -10.029 1.00 93.00 203 TRP A O 1
ATOM 1638 N N . LEU A 1 204 ? 17.505 -5.572 -10.960 1.00 92.50 204 LEU A N 1
ATOM 1639 C CA . LEU A 1 204 ? 16.886 -6.116 -12.180 1.00 92.50 204 LEU A CA 1
ATOM 1640 C C . LEU A 1 204 ? 17.858 -6.886 -13.091 1.00 92.50 204 LEU A C 1
ATOM 1642 O O . LEU A 1 204 ? 17.403 -7.644 -13.938 1.00 92.50 204 LEU A O 1
ATOM 1646 N N . SER A 1 205 ? 19.176 -6.737 -12.911 1.00 89.62 205 SER A N 1
ATOM 1647 C CA . SER A 1 205 ? 20.181 -7.478 -13.697 1.00 89.62 205 SER A CA 1
ATOM 1648 C C . SER A 1 205 ? 20.171 -8.993 -13.461 1.00 89.62 205 SER A C 1
ATOM 1650 O O . SER A 1 205 ? 20.744 -9.746 -14.242 1.00 89.62 205 SER A O 1
ATOM 1652 N N . VAL A 1 206 ? 19.540 -9.454 -12.378 1.00 89.06 206 VAL A N 1
ATOM 1653 C CA . VAL A 1 206 ? 19.325 -10.883 -12.145 1.00 89.06 206 VAL A CA 1
ATOM 1654 C C . VAL A 1 206 ? 18.037 -11.303 -12.859 1.00 89.06 206 VAL A C 1
ATOM 1656 O O . VAL A 1 206 ? 17.019 -10.648 -12.629 1.00 89.06 206 VAL A O 1
ATOM 1659 N N . PRO A 1 207 ? 18.053 -12.395 -13.645 1.00 89.06 207 PRO A N 1
ATOM 1660 C CA . PRO A 1 207 ? 16.905 -12.854 -14.422 1.00 89.06 207 PRO A CA 1
ATOM 1661 C C . PRO A 1 207 ? 15.615 -13.057 -13.620 1.00 89.06 207 PRO A C 1
ATOM 1663 O O . PRO A 1 207 ? 15.645 -13.490 -12.461 1.00 89.06 207 PRO A O 1
ATOM 1666 N N . GLY A 1 208 ? 14.476 -12.830 -14.278 1.00 88.44 208 GLY A N 1
ATOM 1667 C CA . GLY A 1 208 ? 13.146 -13.176 -13.764 1.00 88.44 208 GLY A CA 1
ATOM 1668 C C . GLY A 1 208 ? 12.663 -12.329 -12.581 1.00 88.44 208 GLY A C 1
ATOM 1669 O O . GLY A 1 208 ? 11.948 -12.835 -11.715 1.00 88.44 208 GLY A O 1
ATOM 1670 N N . ARG A 1 209 ? 13.058 -11.054 -12.512 1.00 93.00 209 ARG A N 1
ATOM 1671 C CA . ARG A 1 209 ? 12.635 -10.097 -11.480 1.00 93.00 209 ARG A CA 1
ATOM 1672 C C . ARG A 1 209 ? 11.644 -9.074 -12.024 1.00 93.00 209 ARG A C 1
ATOM 1674 O O . ARG A 1 209 ? 11.754 -8.611 -13.154 1.00 93.00 209 ARG A O 1
ATOM 1681 N N . THR A 1 210 ? 10.665 -8.692 -11.208 1.00 95.44 210 THR A N 1
ATOM 1682 C CA . THR A 1 210 ? 9.652 -7.692 -11.588 1.00 95.44 210 THR A CA 1
ATOM 1683 C C . THR A 1 210 ? 9.597 -6.553 -10.577 1.00 95.44 210 THR A C 1
ATOM 1685 O O . THR A 1 210 ? 9.341 -6.765 -9.390 1.00 95.44 210 THR A O 1
ATOM 1688 N N . LEU A 1 211 ? 9.816 -5.325 -11.047 1.00 96.06 211 LEU A N 1
ATOM 1689 C CA . LEU A 1 211 ? 9.573 -4.109 -10.271 1.00 96.06 211 LEU A CA 1
ATOM 1690 C C . LEU A 1 211 ? 8.224 -3.511 -10.672 1.00 96.06 211 LEU A C 1
ATOM 1692 O O . LEU A 1 211 ? 8.057 -3.081 -11.806 1.00 96.06 211 LEU A O 1
ATOM 1696 N N . VAL A 1 212 ? 7.282 -3.422 -9.740 1.00 96.69 212 VAL A N 1
ATOM 1697 C CA . VAL A 1 212 ? 6.028 -2.682 -9.913 1.00 96.69 212 VAL A CA 1
ATOM 1698 C C . VAL A 1 212 ? 6.187 -1.315 -9.260 1.00 96.69 212 VAL A C 1
ATOM 1700 O O . VAL A 1 212 ? 6.185 -1.202 -8.033 1.00 96.69 212 VAL A O 1
ATOM 1703 N N . TYR A 1 213 ? 6.340 -0.275 -10.073 1.00 96.69 213 TYR A N 1
ATOM 1704 C CA . TYR A 1 213 ? 6.432 1.109 -9.620 1.00 96.69 213 TYR A CA 1
ATOM 1705 C C . TYR A 1 213 ? 5.064 1.789 -9.718 1.00 96.69 213 TYR A C 1
ATOM 1707 O O . TYR A 1 213 ? 4.476 1.831 -10.795 1.00 96.69 213 TYR A O 1
ATOM 1715 N N . ILE A 1 214 ? 4.565 2.331 -8.606 1.00 95.50 214 ILE A N 1
ATOM 1716 C CA . ILE A 1 214 ? 3.263 3.003 -8.520 1.00 95.50 214 ILE A CA 1
ATOM 1717 C C . ILE A 1 214 ? 3.490 4.468 -8.144 1.00 95.50 214 ILE A C 1
ATOM 1719 O O . ILE A 1 214 ? 3.832 4.775 -7.002 1.00 95.50 214 ILE A O 1
ATOM 1723 N N . GLY A 1 215 ? 3.279 5.383 -9.086 1.00 91.62 215 GLY A N 1
ATOM 1724 C CA . GLY A 1 215 ? 3.417 6.818 -8.848 1.00 91.62 215 GLY A CA 1
ATOM 1725 C C . GLY A 1 215 ? 2.385 7.356 -7.851 1.00 91.62 215 GLY A C 1
ATOM 1726 O O . GLY A 1 215 ? 1.352 6.736 -7.594 1.00 91.62 215 GLY A O 1
ATOM 1727 N N . ARG A 1 216 ? 2.665 8.523 -7.263 1.00 87.31 216 ARG A N 1
ATOM 1728 C CA . ARG A 1 216 ? 1.830 9.168 -6.228 1.00 87.31 216 ARG A CA 1
ATOM 1729 C C . ARG A 1 216 ? 0.652 9.982 -6.776 1.00 87.31 216 ARG A C 1
ATOM 1731 O O . ARG A 1 216 ? -0.124 10.508 -5.981 1.00 87.31 216 ARG A O 1
ATOM 1738 N N . ASP A 1 217 ? 0.513 10.081 -8.098 1.00 83.62 217 ASP A N 1
ATOM 1739 C CA . ASP A 1 217 ? -0.351 11.021 -8.840 1.00 83.62 217 ASP A CA 1
ATOM 1740 C C . ASP A 1 217 ? -1.873 10.756 -8.702 1.00 83.62 217 ASP A C 1
ATOM 1742 O O . ASP A 1 217 ? -2.646 10.934 -9.638 1.00 83.62 217 ASP A O 1
ATOM 1746 N N . TYR A 1 218 ? -2.316 10.274 -7.537 1.00 87.81 218 TYR A N 1
ATOM 1747 C CA . TYR A 1 218 ? -3.699 10.012 -7.157 1.00 87.81 218 TYR A CA 1
ATOM 1748 C C . TYR A 1 218 ? -3.858 9.946 -5.623 1.00 87.81 218 TYR A C 1
ATOM 1750 O O . TYR A 1 218 ? -3.025 9.353 -4.935 1.00 87.81 218 TYR A O 1
ATOM 1758 N N . ASP A 1 219 ? -4.949 10.497 -5.079 1.00 87.12 219 ASP A N 1
ATOM 1759 C CA . ASP A 1 219 ? -5.328 10.392 -3.663 1.00 87.12 219 ASP A CA 1
ATOM 1760 C C . ASP A 1 219 ? -6.798 9.966 -3.523 1.00 87.12 219 ASP A C 1
ATOM 1762 O O . ASP A 1 219 ? -7.720 10.693 -3.888 1.00 87.12 219 ASP A O 1
ATOM 1766 N N . GLY A 1 220 ? -7.032 8.783 -2.953 1.00 84.25 220 GLY A N 1
ATOM 1767 C CA . GLY A 1 220 ? -8.368 8.214 -2.810 1.00 84.25 220 GLY A CA 1
ATOM 1768 C C . GLY A 1 220 ? -9.233 8.851 -1.731 1.00 84.25 220 GLY A C 1
ATOM 1769 O O . GLY A 1 220 ? -10.415 8.522 -1.656 1.00 84.25 220 GLY A O 1
ATOM 1770 N N . ALA A 1 221 ? -8.699 9.756 -0.904 1.00 85.56 221 ALA A N 1
ATOM 1771 C CA . ALA A 1 221 ? -9.493 10.426 0.124 1.00 85.56 221 ALA A CA 1
ATOM 1772 C C . ALA A 1 221 ? -10.607 11.290 -0.487 1.00 85.56 221 ALA A C 1
ATOM 1774 O O . ALA A 1 221 ? -11.736 11.272 0.005 1.00 85.56 221 ALA A O 1
ATOM 1775 N N . THR A 1 222 ? -10.307 12.016 -1.567 1.00 83.38 222 THR A N 1
ATOM 1776 C CA . THR A 1 222 ? -11.267 12.894 -2.252 1.00 83.38 222 THR A CA 1
ATOM 1777 C C . THR A 1 222 ? -12.451 12.098 -2.790 1.00 83.38 222 THR A C 1
ATOM 1779 O O . THR A 1 222 ? -13.608 12.441 -2.541 1.00 83.38 222 THR A O 1
ATOM 1782 N N . ASP A 1 223 ? -12.163 10.992 -3.470 1.00 83.12 223 ASP A N 1
ATOM 1783 C CA . ASP A 1 223 ? -13.193 10.148 -4.062 1.00 83.12 223 ASP A CA 1
ATOM 1784 C C . ASP A 1 223 ? -13.987 9.380 -3.003 1.00 83.12 223 ASP A C 1
ATOM 1786 O O . ASP A 1 223 ? -15.213 9.362 -3.058 1.00 83.12 223 ASP A O 1
ATOM 1790 N N . TYR A 1 224 ? -13.325 8.861 -1.964 1.00 85.44 224 TYR A N 1
ATOM 1791 C CA . TYR A 1 224 ? -14.005 8.213 -0.841 1.00 85.44 224 TYR A CA 1
ATOM 1792 C C . TYR A 1 224 ? -15.072 9.114 -0.215 1.00 85.44 224 TYR A C 1
ATOM 1794 O O . TYR A 1 224 ? -16.213 8.695 -0.015 1.00 85.44 224 TYR A O 1
ATOM 1802 N N . TRP A 1 225 ? -14.730 10.370 0.089 1.00 84.56 225 TRP A N 1
ATOM 1803 C CA . TRP A 1 225 ? -15.692 11.279 0.706 1.00 84.56 225 TRP A CA 1
ATOM 1804 C C . TRP A 1 225 ? -16.825 11.669 -0.245 1.00 84.56 225 TRP A C 1
ATOM 1806 O O . TRP A 1 225 ? -17.957 11.854 0.211 1.00 84.56 225 TRP A O 1
ATOM 1816 N N . ARG A 1 226 ? -16.557 11.747 -1.556 1.00 84.25 226 ARG A N 1
ATOM 1817 C CA . ARG A 1 226 ? -17.594 11.935 -2.579 1.00 84.25 226 ARG A CA 1
ATOM 1818 C C . ARG A 1 226 ? -18.569 10.756 -2.607 1.00 84.25 226 ARG A C 1
ATOM 1820 O O . ARG A 1 226 ? -19.776 10.986 -2.650 1.00 84.25 226 ARG A O 1
ATOM 1827 N N . ASP A 1 227 ? -18.060 9.531 -2.516 1.00 82.75 227 ASP A N 1
ATOM 1828 C CA . ASP A 1 227 ? -18.852 8.300 -2.613 1.00 82.75 227 ASP A CA 1
ATOM 1829 C C . ASP A 1 227 ? -19.656 8.017 -1.329 1.00 82.75 227 ASP A C 1
ATOM 1831 O O . ASP A 1 227 ? -20.775 7.503 -1.379 1.00 82.75 227 ASP A O 1
ATOM 1835 N N . VAL A 1 228 ? -19.133 8.413 -0.163 1.00 83.81 228 VAL A N 1
ATOM 1836 C CA . VAL A 1 228 ? -19.811 8.270 1.140 1.00 83.81 228 VAL A CA 1
ATOM 1837 C C . VAL A 1 228 ? -20.903 9.322 1.350 1.00 83.81 228 VAL A C 1
ATOM 1839 O O . VAL A 1 228 ? -21.914 9.049 2.008 1.00 83.81 228 VAL A O 1
ATOM 1842 N N . LEU A 1 229 ? -20.753 10.519 0.778 1.00 83.81 229 LEU A N 1
ATOM 1843 C CA . LEU A 1 229 ? -21.704 11.620 0.942 1.00 83.81 229 LEU A CA 1
ATOM 1844 C C . LEU A 1 229 ? -23.178 11.248 0.649 1.00 83.81 229 LEU A C 1
ATOM 1846 O O . LEU A 1 229 ? -24.028 11.582 1.483 1.00 83.81 229 LEU A O 1
ATOM 1850 N N . PRO A 1 230 ? -23.532 10.569 -0.464 1.00 84.06 230 PRO A N 1
ATOM 1851 C CA . PRO A 1 230 ? -24.920 10.183 -0.736 1.00 84.06 230 PRO A CA 1
ATOM 1852 C C . PRO A 1 230 ? -25.470 9.127 0.234 1.00 84.06 230 PRO A C 1
ATOM 1854 O O . PRO A 1 230 ? -26.679 9.084 0.456 1.00 84.06 230 PRO A O 1
ATOM 1857 N N . LEU A 1 231 ? -24.602 8.308 0.837 1.00 83.69 231 LEU A N 1
ATOM 1858 C CA . LEU A 1 231 ? -24.973 7.241 1.775 1.00 83.69 231 LEU A CA 1
ATOM 1859 C C . LEU A 1 231 ? -25.139 7.747 3.219 1.00 83.69 231 LEU A C 1
ATOM 1861 O O . LEU A 1 231 ? -25.631 7.020 4.080 1.00 83.69 231 LEU A O 1
ATOM 1865 N N . THR A 1 232 ? -24.738 8.992 3.491 1.00 83.62 232 THR A N 1
ATOM 1866 C CA . THR A 1 232 ? -24.684 9.565 4.841 1.00 83.62 232 THR A CA 1
ATOM 1867 C C . THR A 1 232 ? -26.041 10.129 5.283 1.00 83.62 232 THR A C 1
ATOM 1869 O O . THR A 1 232 ? -26.752 10.787 4.504 1.00 83.62 232 THR A O 1
ATOM 1872 N N . ALA A 1 233 ? -26.390 9.916 6.557 1.00 85.25 233 ALA A N 1
ATOM 1873 C CA . ALA A 1 233 ? -27.588 10.468 7.189 1.00 85.25 233 ALA A CA 1
ATOM 1874 C C . ALA A 1 233 ? -27.587 12.011 7.197 1.00 85.25 233 ALA A C 1
ATOM 1876 O O . ALA A 1 233 ? -26.541 12.658 7.158 1.00 85.25 233 ALA A O 1
ATOM 1877 N N . ALA A 1 234 ? -28.773 12.628 7.180 1.00 81.81 234 ALA A N 1
ATOM 1878 C CA . ALA A 1 234 ? -28.911 14.067 6.927 1.00 81.81 234 ALA A CA 1
ATOM 1879 C C . ALA A 1 234 ? -28.214 14.964 7.969 1.00 81.81 234 ALA A C 1
ATOM 1881 O O . ALA A 1 234 ? -27.735 16.041 7.617 1.00 81.81 234 ALA A O 1
ATOM 1882 N N . ASP A 1 235 ? -28.147 14.510 9.215 1.00 83.25 235 ASP A N 1
ATOM 1883 C CA . ASP A 1 235 ? -27.476 15.139 10.353 1.00 83.25 235 ASP A CA 1
ATOM 1884 C C . ASP A 1 235 ? -25.941 15.073 10.267 1.00 83.25 235 ASP A C 1
ATOM 1886 O O . ASP A 1 235 ? -25.260 16.010 10.683 1.00 83.25 235 ASP A O 1
ATOM 1890 N N . GLU A 1 236 ? -25.388 14.028 9.649 1.00 84.06 236 GLU A N 1
ATOM 1891 C CA . GLU A 1 236 ? -23.939 13.831 9.494 1.00 84.06 236 GLU A CA 1
ATOM 1892 C C . GLU A 1 236 ? -23.375 14.382 8.168 1.00 84.06 236 GLU A C 1
ATOM 1894 O O . GLU A 1 236 ? -22.167 14.608 8.038 1.00 84.06 236 GLU A O 1
ATOM 1899 N N . ARG A 1 237 ? -24.236 14.678 7.181 1.00 84.25 237 ARG A N 1
ATOM 1900 C CA . ARG A 1 237 ? -23.833 15.176 5.846 1.00 84.25 237 ARG A CA 1
ATOM 1901 C C . ARG A 1 237 ? -22.978 16.436 5.883 1.00 84.25 237 ARG A C 1
ATOM 1903 O O . ARG A 1 237 ? -22.119 16.601 5.019 1.00 84.25 237 ARG A O 1
ATOM 1910 N N . LEU A 1 238 ? -23.210 17.339 6.837 1.00 82.88 238 LEU A N 1
ATOM 1911 C CA . LEU A 1 238 ? -22.399 18.554 6.957 1.00 82.88 238 LEU A CA 1
ATOM 1912 C C . LEU A 1 238 ? -20.949 18.215 7.331 1.00 82.88 238 LEU A C 1
ATOM 1914 O O . LEU A 1 238 ? -20.024 18.789 6.761 1.00 82.88 238 LEU A O 1
ATOM 1918 N N . GLY A 1 239 ? -20.752 17.251 8.236 1.00 83.31 239 GLY A N 1
ATOM 1919 C CA . GLY A 1 239 ? -19.427 16.755 8.605 1.00 83.31 239 GLY A CA 1
ATOM 1920 C C . GLY A 1 239 ? -18.708 16.126 7.414 1.00 83.31 239 GLY A C 1
ATOM 1921 O O . GLY A 1 239 ? -17.582 16.509 7.110 1.00 83.31 239 GLY A O 1
ATOM 1922 N N . VAL A 1 240 ? -19.393 15.248 6.675 1.00 83.12 240 VAL A N 1
ATOM 1923 C CA . VAL A 1 240 ? -18.831 14.600 5.476 1.00 83.12 240 VAL A CA 1
ATOM 1924 C C . VAL A 1 240 ? -18.499 15.609 4.375 1.00 83.12 240 VAL A C 1
ATOM 1926 O O . VAL A 1 240 ? -17.436 15.514 3.770 1.00 83.12 240 VAL A O 1
ATOM 1929 N N . ARG A 1 241 ? -19.339 16.630 4.148 1.00 84.06 241 ARG A N 1
ATOM 1930 C CA . ARG A 1 241 ? -19.022 17.720 3.204 1.00 84.06 241 ARG A CA 1
ATOM 1931 C C . ARG A 1 241 ? -17.771 18.493 3.603 1.00 84.06 241 ARG A C 1
ATOM 1933 O O . ARG A 1 241 ? -16.972 18.830 2.735 1.00 84.06 241 ARG A O 1
ATOM 1940 N N . ASN A 1 242 ? -17.599 18.771 4.894 1.00 84.38 242 ASN A N 1
ATOM 1941 C CA . ASN A 1 242 ? -16.413 19.467 5.385 1.00 84.38 242 ASN A CA 1
ATOM 1942 C C . ASN A 1 242 ? -15.147 18.624 5.186 1.00 84.38 242 ASN A C 1
ATOM 1944 O O . ASN A 1 242 ? -14.121 19.164 4.780 1.00 84.38 242 ASN A O 1
ATOM 1948 N N . GLU A 1 243 ? -15.211 17.315 5.433 1.00 84.56 243 GLU A N 1
ATOM 1949 C CA . GLU A 1 243 ? -14.080 16.412 5.188 1.00 84.56 243 GLU A CA 1
ATOM 1950 C C . GLU A 1 243 ? -13.786 16.240 3.689 1.00 84.56 243 GLU A C 1
ATOM 1952 O O . GLU A 1 243 ? -12.623 16.291 3.295 1.00 84.56 243 GLU A O 1
ATOM 1957 N N . ALA A 1 244 ? -14.812 16.165 2.834 1.00 83.75 244 ALA A N 1
ATOM 1958 C CA . ALA A 1 244 ? -14.647 16.167 1.378 1.00 83.75 244 ALA A CA 1
ATOM 1959 C C . ALA A 1 244 ? -13.943 17.443 0.886 1.00 83.75 244 ALA A C 1
ATOM 1961 O O . ALA A 1 244 ? -12.986 17.370 0.119 1.00 83.75 244 ALA A O 1
ATOM 1962 N N . ALA A 1 245 ? -14.378 18.612 1.369 1.00 82.94 245 ALA A N 1
ATOM 1963 C CA . ALA A 1 245 ? -13.767 19.893 1.023 1.00 82.94 245 ALA A CA 1
ATOM 1964 C C . ALA A 1 245 ? -12.309 19.983 1.502 1.00 82.94 245 ALA A C 1
ATOM 1966 O O . ALA A 1 245 ? -11.452 20.479 0.777 1.00 82.94 245 ALA A O 1
ATOM 1967 N N . ARG A 1 246 ? -12.005 19.465 2.700 1.00 85.50 246 ARG A N 1
ATOM 1968 C CA . ARG A 1 246 ? -10.629 19.390 3.218 1.00 85.50 246 ARG A CA 1
ATOM 1969 C C . ARG A 1 246 ? -9.747 18.463 2.393 1.00 85.50 246 ARG A C 1
ATOM 1971 O O . ARG A 1 246 ? -8.598 18.811 2.146 1.00 85.50 246 ARG A O 1
ATOM 1978 N N . ALA A 1 247 ? -10.261 17.302 1.993 1.00 85.19 247 ALA A N 1
ATOM 1979 C CA . ALA A 1 247 ? -9.530 16.360 1.153 1.00 85.19 247 ALA A CA 1
ATOM 1980 C C . ALA A 1 247 ? -9.226 16.968 -0.223 1.00 85.19 247 ALA A C 1
ATOM 1982 O O . ALA A 1 247 ? -8.075 16.927 -0.647 1.00 85.19 247 ALA A O 1
ATOM 1983 N N . ALA A 1 248 ? -10.217 17.609 -0.852 1.00 82.81 248 ALA A N 1
ATOM 1984 C CA . ALA A 1 248 ? -10.048 18.298 -2.129 1.00 82.81 248 ALA A CA 1
ATOM 1985 C C . ALA A 1 248 ? -9.016 19.435 -2.042 1.00 82.81 248 ALA A C 1
ATOM 1987 O O . ALA A 1 248 ? -8.084 19.466 -2.838 1.00 82.81 248 ALA A O 1
ATOM 1988 N N . ALA A 1 249 ? -9.122 20.305 -1.030 1.00 84.19 249 ALA A N 1
ATOM 1989 C CA . ALA A 1 249 ? -8.161 21.389 -0.823 1.00 84.19 249 ALA A CA 1
ATOM 1990 C C . ALA A 1 249 ? -6.741 20.861 -0.561 1.00 84.19 249 ALA A C 1
ATOM 1992 O O . ALA A 1 249 ? -5.777 21.387 -1.097 1.00 84.19 249 ALA A O 1
ATOM 1993 N N . ALA A 1 250 ? -6.596 19.794 0.233 1.00 83.75 250 ALA A N 1
ATOM 1994 C CA . ALA A 1 250 ? -5.290 19.196 0.507 1.00 83.75 250 ALA A CA 1
ATOM 1995 C C . ALA A 1 250 ? -4.673 18.504 -0.720 1.00 83.75 250 ALA A C 1
ATOM 1997 O O . ALA A 1 250 ? -3.449 18.430 -0.822 1.00 83.75 250 ALA A O 1
ATOM 1998 N N . ASP A 1 251 ? -5.495 17.952 -1.612 1.00 80.62 251 ASP A N 1
ATOM 1999 C CA . ASP A 1 251 ? -5.050 17.386 -2.883 1.00 80.62 251 ASP A CA 1
ATOM 2000 C C . ASP A 1 251 ? -4.581 18.479 -3.854 1.00 80.62 251 ASP A C 1
ATOM 2002 O O . ASP A 1 251 ? -3.487 18.381 -4.410 1.00 80.62 251 ASP A O 1
ATOM 2006 N N . GLU A 1 252 ? -5.356 19.557 -3.980 1.00 80.56 252 GLU A N 1
ATOM 2007 C CA . GLU A 1 252 ? -5.019 20.727 -4.796 1.00 80.56 252 GLU A CA 1
ATOM 2008 C C . GLU A 1 252 ? -3.726 21.404 -4.314 1.00 80.56 252 GLU A C 1
ATOM 2010 O O . GLU A 1 252 ? -2.774 21.518 -5.085 1.00 80.56 252 GLU A O 1
ATOM 2015 N N . ASP A 1 253 ? -3.614 21.685 -3.010 1.00 82.44 253 ASP A N 1
ATOM 2016 C CA . ASP A 1 253 ? -2.401 22.208 -2.362 1.00 82.44 253 ASP A CA 1
ATOM 2017 C C . ASP A 1 253 ? -1.151 21.363 -2.651 1.00 82.44 253 ASP A C 1
ATOM 2019 O O . ASP A 1 253 ? -0.029 21.879 -2.667 1.00 82.44 253 ASP A O 1
ATOM 2023 N N . ARG A 1 254 ? -1.304 20.038 -2.778 1.00 79.00 254 ARG A N 1
ATOM 2024 C CA . ARG A 1 254 ? -0.189 19.136 -3.096 1.00 79.00 254 ARG A CA 1
ATOM 2025 C C . ARG A 1 254 ? 0.169 19.212 -4.567 1.00 79.00 254 ARG A C 1
ATOM 2027 O O . ARG A 1 254 ? 1.360 19.248 -4.858 1.00 79.00 254 ARG A O 1
ATOM 2034 N N . ARG A 1 255 ? -0.828 19.259 -5.457 1.00 75.06 255 ARG A N 1
ATOM 2035 C CA . ARG A 1 255 ? -0.642 19.376 -6.909 1.00 75.06 255 ARG A CA 1
ATOM 2036 C C . ARG A 1 255 ? 0.020 20.696 -7.305 1.00 75.06 255 ARG A C 1
ATOM 2038 O O . ARG A 1 255 ? 0.887 20.680 -8.173 1.00 75.06 255 ARG A O 1
ATOM 2045 N N . GLU A 1 256 ? -0.301 21.798 -6.630 1.00 75.62 256 GLU A N 1
ATOM 2046 C CA . GLU A 1 256 ? 0.333 23.106 -6.866 1.00 75.62 256 GLU A CA 1
ATOM 2047 C C . GLU A 1 256 ? 1.827 23.136 -6.512 1.00 75.62 256 GLU A C 1
ATOM 2049 O O . GLU A 1 256 ? 2.600 23.879 -7.111 1.00 75.62 256 GLU A O 1
ATOM 2054 N N . ARG A 1 257 ? 2.267 22.317 -5.548 1.00 73.50 257 ARG A N 1
ATOM 2055 C CA . ARG A 1 257 ? 3.679 22.257 -5.120 1.00 73.50 257 ARG A CA 1
ATOM 2056 C C . ARG A 1 257 ? 4.561 21.421 -6.049 1.00 73.50 257 ARG A C 1
ATOM 2058 O O . ARG A 1 257 ? 5.742 21.231 -5.757 1.00 73.50 257 ARG A O 1
ATOM 2065 N N . LEU A 1 258 ? 4.001 20.874 -7.123 1.00 73.75 258 LEU A N 1
ATOM 2066 C CA . LEU A 1 258 ? 4.699 19.974 -8.030 1.00 73.75 258 LEU A CA 1
ATOM 2067 C C . LEU A 1 258 ? 5.376 20.734 -9.161 1.00 73.75 258 LEU A C 1
ATOM 2069 O O . LEU A 1 258 ? 4.826 21.688 -9.700 1.00 73.75 258 LEU A O 1
ATOM 2073 N N . SER A 1 259 ? 6.540 20.238 -9.579 1.00 69.25 259 SER A N 1
ATOM 2074 C CA . SER A 1 259 ? 7.183 20.699 -10.809 1.00 69.25 259 SER A CA 1
ATOM 2075 C C . SER A 1 259 ? 6.256 20.492 -12.015 1.00 69.25 259 SER A C 1
ATOM 2077 O O . SER A 1 259 ? 5.540 19.480 -12.088 1.00 69.25 259 SER A O 1
ATOM 2079 N N . GLU A 1 260 ? 6.297 21.440 -12.955 1.00 75.69 260 GLU A N 1
ATOM 2080 C CA . GLU A 1 260 ? 5.588 21.375 -14.242 1.00 75.69 260 GLU A CA 1
ATOM 2081 C C . GLU A 1 260 ? 6.064 20.188 -15.085 1.00 75.69 260 GLU A C 1
ATOM 2083 O O . GLU A 1 260 ? 5.267 19.566 -15.782 1.00 75.69 260 GLU A O 1
ATOM 2088 N N . SER A 1 261 ? 7.338 19.820 -14.962 1.00 82.06 261 SER A N 1
ATOM 2089 C CA . SER A 1 261 ? 7.909 18.635 -15.595 1.00 82.06 261 SER A CA 1
ATOM 2090 C C . SER A 1 261 ? 8.908 17.942 -14.675 1.00 82.06 261 SER A C 1
ATOM 2092 O O . SER A 1 261 ? 9.600 18.589 -13.881 1.00 82.06 261 SER A O 1
ATOM 2094 N N . ALA A 1 262 ? 9.000 16.620 -14.767 1.00 84.19 262 ALA A N 1
ATOM 2095 C CA . ALA A 1 262 ? 10.010 15.844 -14.060 1.00 84.19 262 ALA A CA 1
ATOM 2096 C C . ALA A 1 262 ? 10.416 14.621 -14.886 1.00 84.19 262 ALA A C 1
ATOM 2098 O O . ALA A 1 262 ? 9.560 13.864 -15.326 1.00 84.19 262 ALA A O 1
ATOM 2099 N N . THR A 1 263 ? 11.720 14.420 -15.043 1.00 85.88 263 THR A N 1
ATOM 2100 C CA . THR A 1 263 ? 12.302 13.371 -15.891 1.00 85.88 263 THR A CA 1
ATOM 2101 C C . THR A 1 263 ? 13.168 12.447 -15.053 1.00 85.88 263 THR A C 1
ATOM 2103 O O . THR A 1 263 ? 13.934 12.906 -14.199 1.00 85.88 263 THR A O 1
ATOM 2106 N N . CYS A 1 264 ? 13.072 11.145 -15.303 1.00 87.00 264 CYS A N 1
ATOM 2107 C CA . CYS A 1 264 ? 14.031 10.160 -14.823 1.00 87.00 264 CYS A CA 1
ATOM 2108 C C . CYS A 1 264 ? 14.289 9.091 -15.891 1.00 87.00 264 CYS A C 1
ATOM 2110 O O . CYS A 1 264 ? 13.660 9.068 -16.941 1.00 87.00 264 CYS A O 1
ATOM 2112 N N . THR A 1 265 ? 15.199 8.158 -15.607 1.00 86.12 265 THR A N 1
ATOM 2113 C CA . THR A 1 265 ? 15.575 7.085 -16.543 1.00 86.12 265 THR A CA 1
ATOM 2114 C C . THR A 1 265 ? 14.403 6.197 -16.978 1.00 86.12 265 THR A C 1
ATOM 2116 O O . THR A 1 265 ? 14.488 5.530 -18.003 1.00 86.12 265 THR A O 1
ATOM 2119 N N . TRP A 1 266 ? 13.329 6.127 -16.189 1.00 89.50 266 TRP A N 1
ATOM 2120 C CA . TRP A 1 266 ? 12.200 5.234 -16.455 1.00 89.50 266 TRP A CA 1
ATOM 2121 C C . TRP A 1 266 ? 11.021 5.920 -17.146 1.00 89.50 266 TRP A C 1
ATOM 2123 O O . TRP A 1 266 ? 10.221 5.234 -17.778 1.00 89.50 266 TRP A O 1
ATOM 2133 N N . PHE A 1 267 ? 10.863 7.233 -16.992 1.00 90.94 267 PHE A N 1
ATOM 2134 C CA . PHE A 1 267 ? 9.699 7.960 -17.491 1.00 90.94 267 PHE A CA 1
ATOM 2135 C C . PHE A 1 267 ? 9.903 9.475 -17.427 1.00 90.94 267 PHE A C 1
ATOM 2137 O O . PHE A 1 267 ? 10.667 9.991 -16.606 1.00 90.94 267 PHE A O 1
ATOM 2144 N N . ASP A 1 268 ? 9.099 10.166 -18.225 1.00 89.44 268 ASP A N 1
ATOM 2145 C CA . ASP A 1 268 ? 8.910 11.608 -18.195 1.00 89.44 268 ASP A CA 1
ATOM 2146 C C . ASP A 1 268 ? 7.500 11.945 -17.717 1.00 89.44 268 ASP A C 1
ATOM 2148 O O . ASP A 1 268 ? 6.513 11.349 -18.154 1.00 89.44 268 ASP A O 1
ATOM 2152 N N . ILE A 1 269 ? 7.404 12.907 -16.804 1.00 87.94 269 ILE A N 1
ATOM 2153 C CA . ILE A 1 269 ? 6.147 13.440 -16.286 1.00 87.94 269 ILE A CA 1
ATOM 2154 C C . ILE A 1 269 ? 5.999 14.866 -16.790 1.00 87.94 269 ILE A C 1
ATOM 2156 O O . ILE A 1 269 ? 6.822 15.728 -16.480 1.00 87.94 269 ILE A O 1
ATOM 2160 N N . GLU A 1 270 ? 4.894 15.125 -17.475 1.00 85.06 270 GLU A N 1
ATOM 2161 C CA . GLU A 1 270 ? 4.460 16.461 -17.862 1.00 85.06 270 GLU A CA 1
ATOM 2162 C C . GLU A 1 270 ? 3.147 16.797 -17.150 1.00 85.06 270 GLU A C 1
ATOM 2164 O O . GLU A 1 270 ? 2.202 15.998 -17.106 1.00 85.06 270 GLU A O 1
ATOM 2169 N N . SER A 1 271 ? 3.093 17.988 -16.559 1.00 75.88 271 SER A N 1
ATOM 2170 C CA . SER A 1 271 ? 1.869 18.539 -15.996 1.00 75.88 271 SER A CA 1
ATOM 2171 C C . SER A 1 271 ? 0.934 18.943 -17.130 1.00 75.88 271 SER A C 1
ATOM 2173 O O . SER A 1 271 ? 1.296 19.746 -17.984 1.00 75.88 271 SER A O 1
ATOM 2175 N N . ASP A 1 272 ? -0.287 18.423 -17.096 1.00 70.69 272 ASP A N 1
ATOM 2176 C CA . ASP A 1 272 ? -1.374 18.820 -17.984 1.00 70.69 272 ASP A CA 1
ATOM 2177 C C . ASP A 1 272 ? -2.461 19.451 -17.106 1.00 70.69 272 ASP A C 1
ATOM 2179 O O . ASP A 1 272 ? -2.832 18.879 -16.076 1.00 70.69 272 ASP A O 1
ATOM 2183 N N . GLN A 1 273 ? -2.900 20.666 -17.433 1.00 58.91 2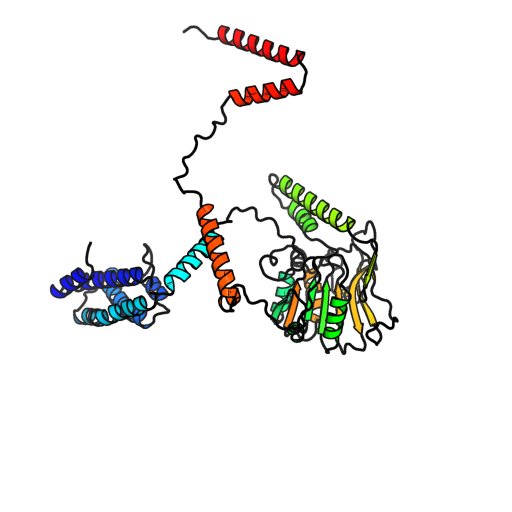73 GLN A N 1
ATOM 2184 C CA . GLN A 1 273 ? -3.980 21.317 -16.686 1.00 58.91 273 GLN A CA 1
ATOM 2185 C C . GLN A 1 273 ? -5.331 20.814 -17.212 1.00 58.91 273 GLN A C 1
ATOM 2187 O O . GLN A 1 273 ? -5.517 20.698 -18.418 1.00 58.91 273 GLN A O 1
ATOM 2192 N N . ASP A 1 274 ? -6.269 20.539 -16.300 1.00 59.78 274 ASP A N 1
ATOM 2193 C CA . ASP A 1 274 ? -7.661 20.159 -16.590 1.00 59.78 274 ASP A CA 1
ATOM 2194 C C . ASP A 1 274 ? -7.837 18.931 -17.497 1.00 59.78 274 ASP A C 1
ATOM 2196 O O . ASP A 1 274 ? -8.377 18.988 -18.604 1.00 59.78 274 ASP A O 1
ATOM 2200 N N . VAL A 1 275 ? -7.432 17.770 -16.979 1.00 65.38 275 VAL A N 1
ATOM 2201 C CA . VAL A 1 275 ? -7.612 16.490 -17.665 1.00 65.38 275 VAL A CA 1
ATOM 2202 C C . VAL A 1 275 ? -9.039 15.966 -17.472 1.00 65.38 275 VAL A C 1
ATOM 2204 O O . VAL A 1 275 ? -9.432 15.676 -16.337 1.00 65.38 275 VAL A O 1
ATOM 2207 N N . PRO A 1 276 ? -9.836 15.802 -18.546 1.00 66.94 276 PRO A N 1
ATOM 2208 C CA . PRO A 1 276 ? -11.127 15.143 -18.434 1.00 66.94 276 PRO A CA 1
ATOM 2209 C C . PRO A 1 276 ? -10.941 13.654 -18.086 1.00 66.94 276 PRO A C 1
ATOM 2211 O O . PRO A 1 276 ? -9.934 13.054 -18.470 1.00 66.94 276 PRO A O 1
ATOM 2214 N N . PRO A 1 277 ? -11.910 13.031 -17.390 1.00 69.50 277 PRO A N 1
ATOM 2215 C CA . PRO A 1 277 ? -11.881 11.596 -17.136 1.00 69.50 277 PRO A CA 1
ATOM 2216 C C . PRO A 1 277 ? -11.771 10.816 -18.452 1.00 69.50 277 PRO A C 1
ATOM 2218 O O . PRO A 1 277 ? -12.455 11.176 -19.414 1.00 69.50 277 PRO A O 1
ATOM 2221 N N . PRO A 1 278 ? -10.955 9.752 -18.508 1.00 74.44 278 PRO A N 1
ATOM 2222 C CA . PRO A 1 278 ? -10.770 9.012 -19.742 1.00 74.44 278 PRO A CA 1
ATOM 2223 C C . PRO A 1 278 ? -12.049 8.291 -20.189 1.00 74.44 278 PRO A C 1
ATOM 2225 O O . PRO A 1 278 ? -12.799 7.753 -19.373 1.00 74.44 278 PRO A O 1
ATOM 2228 N N . HIS A 1 279 ? -12.266 8.222 -21.502 1.00 74.25 279 HIS A N 1
ATOM 2229 C CA . HIS A 1 279 ? -13.443 7.612 -22.121 1.00 74.25 279 HIS A CA 1
ATOM 2230 C C . HIS A 1 279 ? -13.137 6.364 -22.953 1.00 74.25 279 HIS A C 1
ATOM 2232 O O . HIS A 1 279 ? -14.030 5.533 -23.144 1.00 74.25 279 HIS A O 1
ATOM 2238 N N . ARG A 1 280 ? -11.917 6.218 -23.483 1.00 85.50 280 ARG A N 1
ATOM 2239 C CA . ARG A 1 280 ? -11.532 5.073 -24.320 1.00 85.50 280 ARG A CA 1
ATOM 2240 C C . ARG A 1 280 ? -10.279 4.409 -23.790 1.00 85.50 280 ARG A C 1
ATOM 2242 O O . ARG A 1 280 ? -9.290 5.080 -23.524 1.00 85.50 280 ARG A O 1
ATOM 2249 N N . LEU A 1 281 ? -10.318 3.084 -23.704 1.00 90.12 281 LEU A N 1
ATOM 2250 C CA . LEU A 1 281 ? -9.151 2.268 -23.388 1.00 90.12 281 LEU A CA 1
ATOM 2251 C C . LEU A 1 281 ? -8.519 1.735 -24.671 1.00 90.12 281 LEU A C 1
ATOM 2253 O O . LEU A 1 281 ? -9.228 1.387 -25.617 1.00 90.12 281 LEU A O 1
ATOM 2257 N N . ALA A 1 282 ? -7.196 1.641 -24.680 1.00 91.62 282 ALA A N 1
ATOM 2258 C CA . ALA A 1 282 ? -6.428 1.003 -25.737 1.00 91.62 282 ALA A CA 1
ATOM 2259 C C . ALA A 1 282 ? -5.228 0.237 -25.155 1.00 91.62 282 ALA A C 1
ATOM 2261 O O . ALA A 1 282 ? -4.869 0.390 -23.987 1.00 91.62 282 ALA A O 1
ATOM 2262 N N . GLY A 1 283 ? -4.614 -0.607 -25.982 1.00 90.62 283 GLY A N 1
ATOM 2263 C CA . GLY A 1 283 ? -3.480 -1.451 -25.606 1.00 90.62 283 GLY A CA 1
ATOM 2264 C C . GLY A 1 283 ? -3.866 -2.909 -25.318 1.00 90.62 283 GLY A C 1
ATOM 2265 O O . GLY A 1 283 ? -5.052 -3.230 -25.231 1.00 90.62 283 GLY A O 1
ATOM 2266 N N . PRO A 1 284 ? -2.873 -3.806 -25.182 1.00 91.44 284 PRO A N 1
ATOM 2267 C CA . PRO A 1 284 ? -3.088 -5.246 -25.017 1.00 91.44 284 PRO A CA 1
ATOM 2268 C C . PRO A 1 284 ? -4.009 -5.642 -23.857 1.00 91.44 284 PRO A C 1
ATOM 2270 O O . PRO A 1 284 ? -4.646 -6.689 -23.916 1.00 91.44 284 PRO A O 1
ATOM 2273 N N . TRP A 1 285 ? -4.065 -4.841 -22.790 1.00 91.75 285 TRP A N 1
ATOM 2274 C CA . TRP A 1 285 ? -4.870 -5.161 -21.607 1.00 91.75 285 TRP A CA 1
ATOM 2275 C C . TRP A 1 285 ? -6.295 -4.593 -21.676 1.00 91.75 285 TRP A C 1
ATOM 2277 O O . TRP A 1 285 ? -7.142 -4.984 -20.872 1.00 91.75 285 TRP A O 1
ATOM 2287 N N . ALA A 1 286 ? -6.603 -3.732 -22.653 1.00 89.56 286 ALA A N 1
ATOM 2288 C CA . ALA A 1 286 ? -7.917 -3.098 -22.774 1.00 89.56 286 ALA A CA 1
ATOM 2289 C C . ALA A 1 286 ? -9.053 -4.113 -22.997 1.00 89.56 286 ALA A C 1
ATOM 2291 O O . ALA A 1 286 ? -10.128 -3.955 -22.425 1.00 89.56 286 ALA A O 1
ATOM 2292 N N . ASP A 1 287 ? -8.805 -5.189 -23.752 1.00 85.12 287 ASP A N 1
ATOM 2293 C CA . ASP A 1 287 ? -9.822 -6.198 -24.102 1.00 85.12 287 ASP A CA 1
ATOM 2294 C C . ASP A 1 287 ? -10.335 -7.002 -22.898 1.00 85.12 287 ASP A C 1
ATOM 2296 O O . ASP A 1 287 ? -11.394 -7.630 -22.945 1.00 85.12 287 ASP A O 1
ATOM 2300 N N . SER A 1 288 ? -9.572 -7.010 -21.807 1.00 80.75 288 SER A N 1
ATOM 2301 C CA . SER A 1 288 ? -9.867 -7.808 -20.617 1.00 80.75 288 SER A CA 1
ATOM 2302 C C . SER A 1 288 ? -10.723 -7.083 -19.573 1.00 80.75 288 SER A C 1
ATOM 2304 O O . SER A 1 288 ? -11.056 -7.667 -18.536 1.00 80.75 288 SER A O 1
ATOM 2306 N N . ILE A 1 289 ? -11.079 -5.823 -19.839 1.00 86.00 289 ILE A N 1
ATOM 2307 C CA . ILE A 1 289 ? -11.658 -4.900 -18.865 1.00 86.00 289 ILE A CA 1
ATOM 2308 C C . ILE A 1 289 ? -12.874 -4.206 -19.467 1.00 86.00 289 ILE A C 1
ATOM 2310 O O . ILE A 1 289 ? -12.885 -3.813 -20.632 1.00 86.00 289 ILE A O 1
ATOM 2314 N N . ASP A 1 290 ? -13.897 -3.997 -18.647 1.00 85.12 290 ASP A N 1
ATOM 2315 C CA . ASP A 1 290 ? -15.024 -3.163 -19.044 1.00 85.12 290 ASP A CA 1
ATOM 2316 C C . ASP A 1 290 ? -14.708 -1.668 -18.862 1.00 85.12 290 ASP A C 1
ATOM 2318 O O . ASP A 1 290 ? -14.706 -1.141 -17.745 1.00 85.12 290 ASP A O 1
ATOM 2322 N N . ALA A 1 291 ? -14.485 -0.973 -19.982 1.00 81.19 291 ALA A N 1
ATOM 2323 C CA . ALA A 1 291 ? -14.180 0.456 -20.019 1.00 81.19 291 ALA A CA 1
ATOM 2324 C C . ALA A 1 291 ? -15.240 1.344 -19.341 1.00 81.19 291 ALA A C 1
ATOM 2326 O O . ALA A 1 291 ? -14.903 2.419 -18.853 1.00 81.19 291 ALA A O 1
ATOM 2327 N N . GLN A 1 292 ? -16.506 0.914 -19.280 1.00 80.69 292 GLN A N 1
ATOM 2328 C CA . GLN A 1 292 ? -17.570 1.705 -18.649 1.00 80.69 292 GLN A CA 1
ATOM 2329 C C . GLN A 1 292 ? -17.542 1.618 -17.122 1.00 80.69 292 GLN A C 1
ATOM 2331 O O . GLN A 1 292 ? -18.056 2.508 -16.450 1.00 80.69 292 GLN A O 1
ATOM 2336 N N . ASN A 1 293 ? -16.950 0.553 -16.581 1.00 83.31 293 ASN A N 1
ATOM 2337 C CA . ASN A 1 293 ? -17.006 0.227 -15.159 1.00 83.31 293 ASN A CA 1
ATOM 2338 C C . ASN A 1 293 ? -15.654 0.372 -14.446 1.00 83.31 293 ASN A C 1
ATOM 2340 O O . ASN A 1 293 ? -15.613 0.269 -13.223 1.00 83.31 293 ASN A O 1
ATOM 2344 N N . VAL A 1 294 ? -14.551 0.598 -15.167 1.00 80.94 294 VAL A N 1
ATOM 2345 C CA . VAL A 1 294 ? -13.197 0.633 -14.588 1.00 80.94 294 VAL A CA 1
ATOM 2346 C C . VAL A 1 294 ? -12.832 1.955 -13.900 1.00 80.94 294 VAL A C 1
ATOM 2348 O O . VAL A 1 294 ? -11.825 1.979 -13.231 1.00 80.94 294 VAL A O 1
ATOM 2351 N N . GLU A 1 295 ? -13.611 3.039 -14.003 1.00 84.75 295 GLU A N 1
ATOM 2352 C CA . GLU A 1 295 ? -13.394 4.303 -13.249 1.00 84.75 295 GLU A CA 1
ATOM 2353 C C . GLU A 1 295 ? -11.913 4.734 -13.069 1.00 84.75 295 GLU A C 1
ATOM 2355 O O . GLU A 1 295 ? -11.444 4.981 -11.954 1.00 84.75 295 GLU A O 1
ATOM 2360 N N . LEU A 1 296 ? -11.154 4.822 -14.167 1.00 86.38 296 LEU A N 1
ATOM 2361 C CA . LEU A 1 296 ? -9.739 5.202 -14.117 1.00 86.38 296 LEU A CA 1
ATOM 2362 C C . LEU A 1 296 ? -9.562 6.711 -13.935 1.00 86.38 296 LEU A C 1
ATOM 2364 O O . LEU A 1 296 ? -10.290 7.513 -14.519 1.00 86.38 296 LEU A O 1
ATOM 2368 N N . VAL A 1 297 ? -8.529 7.094 -13.184 1.00 85.94 297 VAL A N 1
ATOM 2369 C CA . VAL A 1 297 ? -8.116 8.493 -13.024 1.00 85.94 297 VAL A CA 1
ATOM 2370 C C . VAL A 1 297 ? -6.719 8.661 -13.602 1.00 85.94 297 VAL A C 1
ATOM 2372 O O . VAL A 1 297 ? -5.804 7.922 -13.244 1.00 85.94 297 VAL A O 1
ATOM 2375 N N . VAL A 1 298 ? -6.545 9.642 -14.484 1.00 84.31 298 VAL A N 1
ATOM 2376 C CA . VAL A 1 298 ? -5.250 10.007 -15.068 1.00 84.31 298 VAL A CA 1
ATOM 2377 C C . VAL A 1 298 ? -5.093 11.515 -14.934 1.00 84.31 298 VAL A C 1
ATOM 2379 O O . VAL A 1 298 ? -5.842 12.257 -15.557 1.00 84.31 298 VAL A O 1
ATOM 2382 N N . ASN A 1 299 ? -4.149 11.964 -14.105 1.00 81.62 299 ASN A N 1
ATOM 2383 C CA . ASN A 1 299 ? -3.980 13.386 -13.797 1.00 81.62 299 ASN A CA 1
ATOM 2384 C C . ASN A 1 299 ? -2.856 14.018 -14.622 1.00 81.62 299 ASN A C 1
ATOM 2386 O O . ASN A 1 299 ? -3.058 15.064 -15.227 1.00 81.62 299 ASN A O 1
ATOM 2390 N N . ARG A 1 300 ? -1.678 13.389 -14.680 1.00 83.75 300 ARG A N 1
ATOM 2391 C CA . ARG A 1 300 ? -0.540 13.877 -15.473 1.00 83.75 300 ARG A CA 1
ATOM 2392 C C . ARG A 1 300 ? -0.282 13.020 -16.697 1.00 83.75 300 ARG A C 1
ATOM 2394 O O . ARG A 1 300 ? -0.653 11.845 -16.753 1.00 83.75 300 ARG A O 1
ATOM 2401 N N . ARG A 1 301 ? 0.397 13.604 -17.684 1.00 86.56 301 ARG A N 1
ATOM 2402 C CA . ARG A 1 301 ? 0.866 12.853 -18.844 1.00 86.56 301 ARG A CA 1
ATOM 2403 C C . ARG A 1 301 ? 2.195 12.201 -18.492 1.00 86.56 301 ARG A C 1
ATOM 2405 O O . ARG A 1 301 ? 3.194 12.881 -18.283 1.00 86.56 301 ARG A O 1
ATOM 2412 N N . TRP A 1 302 ? 2.181 10.877 -18.423 1.00 89.62 302 TRP A N 1
ATOM 2413 C CA . TRP A 1 302 ? 3.384 10.071 -18.269 1.00 89.62 302 TRP A CA 1
ATOM 2414 C C . TRP A 1 302 ? 3.793 9.545 -19.636 1.00 89.62 302 TRP A C 1
ATOM 2416 O O . TRP A 1 302 ? 2.985 8.920 -20.327 1.00 89.62 302 TRP A O 1
ATOM 2426 N N . GLN A 1 303 ? 5.034 9.808 -20.021 1.00 90.38 303 GLN A N 1
ATOM 2427 C CA . GLN A 1 303 ? 5.623 9.306 -21.251 1.00 90.38 303 GLN A CA 1
ATOM 2428 C C . GLN A 1 303 ? 6.708 8.294 -20.893 1.00 90.38 303 GLN A C 1
ATOM 2430 O O . GLN A 1 303 ? 7.523 8.517 -19.998 1.00 90.38 303 GLN A O 1
ATOM 2435 N N . LEU A 1 304 ? 6.678 7.145 -21.562 1.00 89.88 304 LEU A N 1
ATOM 2436 C CA . LEU A 1 304 ? 7.770 6.187 -21.465 1.00 89.88 304 LEU A CA 1
ATOM 2437 C C . LEU A 1 304 ? 8.906 6.651 -22.386 1.00 89.88 304 LEU A C 1
ATOM 2439 O O . LEU A 1 304 ? 8.615 7.184 -23.460 1.00 89.88 304 LEU A O 1
ATOM 2443 N N . PRO A 1 305 ? 10.172 6.427 -22.004 1.00 85.94 305 PRO A N 1
ATOM 2444 C CA . PRO A 1 305 ? 11.313 6.812 -22.818 1.00 85.94 305 PRO A CA 1
ATOM 2445 C C . PRO A 1 305 ? 11.235 6.148 -24.194 1.00 85.94 305 PRO A C 1
ATOM 2447 O O . PRO A 1 305 ? 10.841 4.980 -24.324 1.00 85.94 305 PRO A O 1
ATOM 2450 N N . ASN A 1 306 ? 11.597 6.918 -25.218 1.00 69.56 306 ASN A N 1
ATOM 2451 C CA . ASN A 1 306 ? 11.619 6.451 -26.596 1.00 69.56 306 ASN A CA 1
ATOM 2452 C C . ASN A 1 306 ? 12.854 5.559 -26.810 1.00 69.56 306 ASN A C 1
ATOM 2454 O O . ASN A 1 306 ? 13.936 5.846 -26.299 1.00 69.56 306 ASN A O 1
ATOM 2458 N N . ILE A 1 307 ? 12.676 4.460 -27.537 1.00 62.53 307 ILE A N 1
ATOM 2459 C CA . ILE A 1 307 ? 13.705 3.445 -27.794 1.00 62.53 307 ILE A CA 1
ATOM 2460 C C . ILE A 1 307 ? 14.828 4.082 -28.629 1.00 62.53 307 ILE A C 1
ATOM 2462 O O . ILE A 1 307 ? 14.612 4.242 -29.823 1.00 62.53 307 ILE A O 1
ATOM 2466 N N . ASP A 1 308 ? 15.951 4.489 -28.014 1.00 53.47 308 ASP A N 1
ATOM 2467 C CA . ASP A 1 308 ? 17.316 4.566 -28.610 1.00 53.47 308 ASP A CA 1
ATOM 2468 C C . ASP A 1 308 ? 18.350 5.391 -27.805 1.00 53.47 308 ASP A C 1
ATOM 2470 O O . ASP A 1 308 ? 19.343 5.861 -28.360 1.00 53.47 308 ASP A O 1
ATOM 2474 N N . GLU A 1 309 ? 18.195 5.581 -26.493 1.00 52.53 309 GLU A N 1
ATOM 2475 C CA . GLU A 1 309 ? 19.265 6.228 -25.720 1.00 52.53 309 GLU A CA 1
ATOM 2476 C C . GLU A 1 309 ? 20.192 5.199 -25.071 1.00 52.53 309 GLU A C 1
ATOM 2478 O O . GLU A 1 309 ? 19.786 4.385 -24.235 1.00 52.53 309 GLU A O 1
ATOM 2483 N N . ASP A 1 310 ? 21.460 5.259 -25.488 1.00 50.00 310 ASP A N 1
ATOM 2484 C CA . ASP A 1 310 ? 22.623 4.619 -24.878 1.00 50.00 310 ASP A CA 1
ATOM 2485 C C . ASP A 1 310 ? 22.767 5.145 -23.440 1.00 50.00 310 ASP A C 1
ATOM 2487 O O . ASP A 1 310 ? 23.506 6.079 -23.137 1.00 50.00 310 ASP A O 1
ATOM 2491 N N . THR A 1 311 ? 21.923 4.625 -22.552 1.00 56.06 311 THR A N 1
ATOM 2492 C CA . THR A 1 311 ? 21.970 4.928 -21.122 1.00 56.06 311 THR A CA 1
ATOM 2493 C C . THR A 1 311 ? 23.235 4.314 -20.522 1.00 56.06 311 THR A C 1
ATOM 2495 O O . THR A 1 311 ? 23.663 3.247 -20.958 1.00 56.06 311 THR A O 1
ATOM 2498 N N . ASP A 1 312 ? 23.769 4.915 -19.451 1.00 57.78 312 ASP A N 1
ATOM 2499 C CA . ASP A 1 312 ? 24.988 4.495 -18.716 1.00 57.78 312 ASP A CA 1
ATOM 2500 C C . ASP A 1 312 ? 25.067 2.994 -18.332 1.00 57.78 312 ASP A C 1
ATOM 2502 O O . ASP A 1 312 ? 26.104 2.502 -17.890 1.00 57.78 312 ASP A O 1
ATOM 2506 N N . TRP A 1 313 ? 23.967 2.258 -18.481 1.00 58.28 313 TRP A N 1
ATOM 2507 C CA . TRP A 1 313 ? 23.777 0.862 -18.096 1.00 58.28 313 TRP A CA 1
ATOM 2508 C C . TRP A 1 313 ? 23.901 -0.146 -19.254 1.00 58.28 313 TRP A C 1
ATOM 2510 O O . TRP A 1 313 ? 23.785 -1.344 -19.003 1.00 58.28 313 TRP A O 1
ATOM 2520 N N . GLY A 1 314 ? 24.137 0.309 -20.492 1.00 58.78 314 GLY A N 1
ATOM 2521 C CA . GLY A 1 314 ? 24.341 -0.536 -21.678 1.00 58.78 314 GLY A CA 1
ATOM 2522 C C . GLY A 1 314 ? 23.099 -1.319 -22.147 1.00 58.78 314 GLY A C 1
ATOM 2523 O O . GLY A 1 314 ? 22.234 -1.708 -21.358 1.00 58.78 314 GLY A O 1
ATOM 2524 N N . GLY A 1 315 ? 22.996 -1.560 -23.455 1.00 66.50 315 GLY A N 1
ATOM 2525 C CA . GLY A 1 315 ? 21.845 -2.240 -24.073 1.00 66.50 315 GLY A CA 1
ATOM 2526 C C . GLY A 1 315 ? 20.627 -1.331 -24.275 1.00 66.50 315 GLY A C 1
ATOM 2527 O O . GLY A 1 315 ? 20.514 -0.274 -23.651 1.00 66.50 315 GLY A O 1
ATOM 2528 N N . SER A 1 316 ? 19.714 -1.744 -25.159 1.00 75.56 316 SER A N 1
ATOM 2529 C CA . SER A 1 316 ? 18.555 -0.933 -25.537 1.00 75.56 316 SER A CA 1
ATOM 2530 C C . SER A 1 316 ? 17.438 -1.036 -24.492 1.00 75.56 316 SER A C 1
ATOM 2532 O O . SER A 1 316 ? 17.097 -2.126 -24.023 1.00 75.56 316 SER A O 1
ATOM 2534 N N . LEU A 1 317 ? 16.877 0.109 -24.088 1.00 84.19 317 LEU A N 1
ATOM 2535 C CA . LEU A 1 317 ? 15.672 0.159 -23.262 1.00 84.19 317 LEU A CA 1
ATOM 2536 C C . LEU A 1 317 ? 14.450 0.081 -24.177 1.00 84.19 317 LEU A C 1
ATOM 2538 O O . LEU A 1 317 ? 14.234 0.953 -25.014 1.00 84.19 317 LEU A O 1
ATOM 2542 N N . GLN A 1 318 ? 13.652 -0.963 -23.996 1.00 87.75 318 GLN A N 1
ATOM 2543 C CA . GLN A 1 318 ? 12.420 -1.197 -24.736 1.00 87.75 318 GLN A CA 1
ATOM 2544 C C . GLN A 1 318 ? 11.234 -0.812 -23.855 1.00 87.75 318 GLN A C 1
ATOM 2546 O O . GLN A 1 318 ? 11.093 -1.316 -22.738 1.00 87.75 318 GLN A O 1
ATOM 2551 N N . SER A 1 319 ? 10.378 0.078 -24.350 1.00 91.00 319 SER A N 1
ATOM 2552 C CA . SER A 1 319 ? 9.166 0.512 -23.660 1.00 91.00 319 SER A CA 1
ATOM 2553 C C . SER A 1 319 ? 7.914 0.060 -24.416 1.00 91.00 319 SER A C 1
ATOM 2555 O O . SER A 1 319 ? 7.858 0.046 -25.643 1.00 91.00 319 SER A O 1
ATOM 2557 N N . THR A 1 320 ? 6.888 -0.382 -23.691 1.00 93.00 320 THR A N 1
ATOM 2558 C CA . THR A 1 320 ? 5.605 -0.806 -24.270 1.00 93.00 320 THR A CA 1
ATOM 2559 C C . THR A 1 320 ? 4.462 -0.326 -23.388 1.00 93.00 320 THR A C 1
ATOM 2561 O O . THR A 1 320 ? 4.415 -0.650 -22.205 1.00 93.00 320 THR A O 1
ATOM 2564 N N . ALA A 1 321 ? 3.506 0.413 -23.950 1.00 94.00 321 ALA A N 1
ATOM 2565 C CA . ALA A 1 321 ? 2.276 0.751 -23.240 1.00 94.00 321 ALA A CA 1
ATOM 2566 C C . ALA A 1 321 ? 1.320 -0.457 -23.256 1.00 94.00 321 ALA A C 1
ATOM 2568 O O . ALA A 1 321 ? 0.859 -0.877 -24.317 1.00 94.00 321 ALA A O 1
ATOM 2569 N N . LEU A 1 322 ? 1.046 -1.034 -22.082 1.00 94.56 322 LEU A N 1
ATOM 2570 C CA . LEU A 1 322 ? 0.150 -2.189 -21.926 1.00 94.56 322 LEU A CA 1
ATOM 2571 C C . LEU A 1 322 ? -1.318 -1.763 -21.831 1.00 94.56 322 LEU A C 1
ATOM 2573 O O . LEU A 1 322 ? -2.207 -2.463 -22.320 1.00 94.56 322 LEU A O 1
ATOM 2577 N N . LEU A 1 323 ? -1.558 -0.601 -21.224 1.00 94.25 323 LEU A N 1
ATOM 2578 C CA . LEU A 1 323 ? -2.872 0.015 -21.127 1.00 94.25 323 LEU A CA 1
ATOM 2579 C C . LEU A 1 323 ? -2.736 1.531 -21.238 1.00 94.25 323 LEU A C 1
ATOM 2581 O O . LEU A 1 323 ? -1.964 2.157 -20.501 1.00 94.25 323 LEU A O 1
ATOM 2585 N N . THR A 1 324 ? -3.518 2.115 -22.136 1.00 92.94 324 THR A N 1
ATOM 2586 C CA . THR A 1 324 ? -3.684 3.559 -22.265 1.00 92.94 324 THR A CA 1
ATOM 2587 C C . THR A 1 324 ? -5.153 3.936 -22.176 1.00 92.94 324 THR A C 1
ATOM 2589 O O . THR A 1 324 ? -6.039 3.141 -22.493 1.00 92.94 324 THR A O 1
ATOM 2592 N N . ALA A 1 325 ? -5.405 5.157 -21.723 1.00 89.75 325 ALA A N 1
ATOM 2593 C CA . ALA A 1 325 ? -6.729 5.736 -21.639 1.00 89.75 325 ALA A CA 1
ATOM 2594 C C . ALA A 1 325 ? -6.707 7.113 -22.319 1.00 89.75 325 ALA A C 1
ATOM 2596 O O . ALA A 1 325 ? -5.976 7.997 -21.877 1.00 89.75 325 ALA A O 1
ATOM 2597 N N . ASP A 1 326 ? -7.426 7.260 -23.435 1.00 87.12 326 ASP A N 1
ATOM 2598 C CA . ASP A 1 326 ? -7.364 8.425 -24.336 1.00 87.12 326 ASP A CA 1
ATOM 2599 C C . ASP A 1 326 ? -5.917 8.871 -24.645 1.00 87.12 326 ASP A C 1
ATOM 2601 O O . ASP A 1 326 ? -5.537 10.021 -24.429 1.00 87.12 326 ASP A O 1
ATOM 2605 N N . ASP A 1 327 ? -5.089 7.923 -25.102 1.00 85.88 327 ASP A N 1
ATOM 2606 C CA . ASP A 1 327 ? -3.658 8.095 -25.424 1.00 85.88 327 ASP A CA 1
ATOM 2607 C C . ASP A 1 327 ? -2.743 8.460 -24.238 1.00 85.88 327 ASP A C 1
ATOM 2609 O O . ASP A 1 327 ? -1.552 8.734 -24.416 1.00 85.88 327 ASP A O 1
ATOM 2613 N N . ARG A 1 328 ? -3.258 8.411 -23.007 1.00 89.50 328 ARG A N 1
ATOM 2614 C CA . ARG A 1 328 ? -2.478 8.613 -21.780 1.00 89.50 328 ARG A CA 1
ATOM 2615 C C . ARG A 1 328 ? -2.110 7.277 -21.154 1.00 89.50 328 ARG A C 1
ATOM 2617 O O . ARG A 1 328 ? -2.910 6.345 -21.147 1.00 89.50 328 ARG A O 1
ATOM 2624 N N . LEU A 1 329 ? -0.903 7.179 -20.608 1.00 92.00 329 LEU A N 1
ATOM 2625 C CA . LEU A 1 329 ? -0.419 5.951 -19.986 1.00 92.00 329 LEU A CA 1
ATOM 2626 C C . LEU A 1 329 ? -1.227 5.612 -18.721 1.00 92.00 329 LEU A C 1
ATOM 2628 O O . LEU A 1 329 ? -1.391 6.456 -17.844 1.00 92.00 329 LEU A O 1
ATOM 2632 N N . VAL A 1 330 ? -1.678 4.361 -18.609 1.00 93.06 330 VAL A N 1
ATOM 2633 C CA . VAL A 1 330 ? -2.246 3.783 -17.373 1.00 93.06 330 VAL A CA 1
ATOM 2634 C C . VAL A 1 330 ? -1.341 2.681 -16.832 1.00 93.06 330 VAL A C 1
ATOM 2636 O O . VAL A 1 330 ? -1.173 2.547 -15.621 1.00 93.06 330 VAL A O 1
ATOM 2639 N N . LEU A 1 331 ? -0.737 1.905 -17.732 1.00 95.19 331 LEU A N 1
ATOM 2640 C CA . LEU A 1 331 ? 0.264 0.902 -17.407 1.00 95.19 331 LEU A CA 1
ATOM 2641 C C . LEU A 1 331 ? 1.288 0.804 -18.537 1.00 95.19 331 LEU A C 1
ATOM 2643 O O . LEU A 1 331 ? 0.937 0.575 -19.698 1.00 95.19 331 LEU A O 1
ATOM 2647 N N . GLY A 1 332 ? 2.558 0.940 -18.177 1.00 94.94 332 GLY A N 1
ATOM 2648 C CA . GLY A 1 332 ? 3.701 0.737 -19.056 1.00 94.94 332 GLY A CA 1
ATOM 2649 C C . GLY A 1 332 ? 4.544 -0.452 -18.624 1.00 94.94 332 GLY A C 1
ATOM 2650 O O . GLY A 1 332 ? 4.608 -0.778 -17.442 1.00 94.94 332 GLY A O 1
ATOM 2651 N N . ARG A 1 333 ? 5.229 -1.064 -19.581 1.00 95.12 333 ARG A N 1
ATOM 2652 C CA . ARG A 1 333 ? 6.264 -2.068 -19.354 1.00 95.12 333 ARG A CA 1
ATOM 2653 C C . ARG A 1 333 ? 7.585 -1.559 -19.903 1.00 95.12 333 ARG A C 1
ATOM 2655 O O . ARG A 1 333 ? 7.632 -1.095 -21.042 1.00 95.12 333 ARG A O 1
ATOM 2662 N N . LEU A 1 334 ? 8.641 -1.684 -19.108 1.00 93.31 334 LEU A N 1
ATOM 2663 C CA . LEU A 1 334 ? 10.018 -1.503 -19.544 1.00 93.31 334 LEU A CA 1
ATOM 2664 C C . LEU A 1 334 ? 10.774 -2.822 -19.454 1.00 93.31 334 LEU A C 1
ATOM 2666 O O . LEU A 1 334 ? 10.710 -3.512 -18.435 1.00 93.31 334 LEU A O 1
ATOM 2670 N N . THR A 1 335 ? 11.541 -3.118 -20.491 1.00 91.38 335 THR A N 1
ATOM 2671 C CA . THR A 1 335 ? 12.469 -4.250 -20.555 1.00 91.38 335 THR A CA 1
ATOM 2672 C C . THR A 1 335 ? 13.809 -3.777 -21.102 1.00 91.38 335 THR A C 1
ATOM 2674 O O . THR A 1 335 ? 13.865 -2.810 -21.862 1.00 91.38 335 THR A O 1
ATOM 2677 N N . ARG A 1 336 ? 14.896 -4.458 -20.742 1.00 87.00 336 ARG A N 1
ATOM 2678 C CA . ARG A 1 336 ? 16.230 -4.206 -21.303 1.00 87.00 336 ARG A CA 1
ATOM 2679 C C . ARG A 1 336 ? 16.872 -5.507 -21.737 1.00 87.00 336 ARG A C 1
ATOM 2681 O O . ARG A 1 336 ? 16.653 -6.539 -21.109 1.00 87.00 336 ARG A O 1
ATOM 2688 N N . ASP A 1 337 ? 17.749 -5.418 -22.728 1.00 84.31 337 ASP A N 1
ATOM 2689 C CA . ASP A 1 337 ? 18.535 -6.567 -23.195 1.00 84.31 337 ASP A CA 1
ATOM 2690 C C . ASP A 1 337 ? 19.392 -7.179 -22.071 1.00 84.31 337 ASP A C 1
ATOM 2692 O O . ASP A 1 337 ? 19.590 -8.387 -22.012 1.00 84.31 337 ASP A O 1
ATOM 2696 N N . THR A 1 338 ? 19.866 -6.348 -21.138 1.00 82.81 338 THR A N 1
ATOM 2697 C CA . THR A 1 338 ? 20.695 -6.752 -19.991 1.00 82.81 338 THR A CA 1
ATOM 2698 C C . THR A 1 338 ? 19.910 -7.344 -18.820 1.00 82.81 338 THR A C 1
ATOM 2700 O O . THR A 1 338 ? 20.516 -7.761 -17.837 1.00 82.81 338 THR A O 1
ATOM 2703 N N . TRP A 1 339 ? 18.577 -7.350 -18.882 1.00 87.44 339 TRP A N 1
ATOM 2704 C CA . TRP A 1 339 ? 17.712 -7.774 -17.780 1.00 87.44 339 TRP A CA 1
ATOM 2705 C C . TRP A 1 339 ? 17.273 -9.237 -17.857 1.00 87.44 339 TRP A C 1
ATOM 2707 O O . TRP A 1 339 ? 16.669 -9.696 -16.896 1.00 87.44 339 TRP A O 1
ATOM 2717 N N . GLU A 1 340 ? 17.585 -9.962 -18.941 1.00 80.19 340 GLU A N 1
ATOM 2718 C CA . GLU A 1 340 ? 17.350 -11.414 -19.087 1.00 80.19 340 GLU A CA 1
ATOM 2719 C C . GLU A 1 340 ? 16.006 -11.867 -18.461 1.00 80.19 340 GLU A C 1
ATOM 2721 O O . GLU A 1 340 ? 15.968 -12.559 -17.449 1.00 80.19 340 GLU A O 1
ATOM 2726 N N . ASP A 1 341 ? 14.889 -11.416 -19.042 1.00 85.88 341 ASP A N 1
ATOM 2727 C CA . ASP A 1 341 ? 13.495 -11.639 -18.596 1.00 85.88 341 ASP A CA 1
ATOM 2728 C C . ASP A 1 341 ? 13.002 -10.798 -17.400 1.00 85.88 341 ASP A C 1
ATOM 2730 O O . ASP A 1 341 ? 11.833 -10.893 -17.018 1.00 85.88 341 ASP A O 1
ATOM 2734 N N . SER A 1 342 ? 13.835 -9.934 -16.820 1.00 92.44 342 SER A N 1
ATOM 2735 C CA . SER A 1 342 ? 13.382 -8.955 -15.826 1.00 92.44 342 SER A CA 1
ATOM 2736 C C . SER A 1 342 ? 12.714 -7.736 -16.464 1.00 92.44 342 SER A C 1
ATOM 2738 O O . SER A 1 342 ? 13.034 -7.314 -17.579 1.00 92.44 342 SER A O 1
ATOM 2740 N N . GLN A 1 343 ? 11.775 -7.138 -15.732 1.00 94.56 343 GLN A N 1
ATOM 2741 C CA . GLN A 1 343 ? 10.950 -6.042 -16.235 1.00 94.56 343 GLN A CA 1
ATOM 2742 C C . GLN A 1 343 ? 10.561 -5.037 -15.150 1.00 94.56 343 GLN A C 1
ATOM 2744 O O . GLN A 1 343 ? 10.549 -5.334 -13.951 1.00 94.56 343 GLN A O 1
ATOM 2749 N N . ILE A 1 344 ? 10.174 -3.845 -15.600 1.00 95.56 344 ILE A N 1
ATOM 2750 C CA . ILE A 1 344 ? 9.520 -2.835 -14.770 1.00 95.56 344 ILE A CA 1
ATOM 2751 C C . ILE A 1 344 ? 8.104 -2.622 -15.290 1.00 95.56 344 ILE A C 1
ATOM 2753 O O . ILE A 1 344 ? 7.910 -2.299 -16.459 1.00 95.56 344 ILE A O 1
ATOM 2757 N N . LEU A 1 345 ? 7.123 -2.752 -14.406 1.00 96.19 345 LEU A N 1
ATOM 2758 C CA . LEU A 1 345 ? 5.749 -2.330 -14.632 1.00 96.19 345 LEU A CA 1
ATOM 2759 C C . LEU A 1 345 ? 5.564 -0.942 -14.015 1.00 96.19 345 LEU A C 1
ATOM 2761 O O . LEU A 1 345 ? 5.672 -0.772 -12.800 1.00 96.19 345 LEU A O 1
ATOM 2765 N N . ILE A 1 346 ? 5.314 0.058 -14.856 1.00 95.94 346 ILE A N 1
ATOM 2766 C CA . ILE A 1 346 ? 5.119 1.453 -14.455 1.00 95.94 346 ILE A CA 1
ATOM 2767 C C . ILE A 1 346 ? 3.631 1.751 -14.431 1.00 95.94 346 ILE A C 1
ATOM 2769 O O . ILE A 1 346 ? 2.965 1.753 -15.466 1.00 95.94 346 ILE A O 1
ATOM 2773 N N . VAL A 1 347 ? 3.135 2.059 -13.243 1.00 96.00 347 VAL A N 1
ATOM 2774 C CA . VAL A 1 347 ? 1.769 2.489 -12.986 1.00 96.00 347 VAL A CA 1
ATOM 2775 C C . VAL A 1 347 ? 1.820 3.962 -12.574 1.00 96.00 347 VAL A C 1
ATOM 2777 O O . VAL A 1 347 ? 2.260 4.260 -11.464 1.00 96.00 347 VAL A O 1
ATOM 2780 N N . PRO A 1 348 ? 1.387 4.908 -13.425 1.00 92.12 348 PRO A N 1
ATOM 2781 C CA . PRO A 1 348 ? 1.460 6.343 -13.137 1.00 92.12 348 PRO A CA 1
ATOM 2782 C C . PRO A 1 348 ? 0.816 6.762 -11.816 1.00 92.12 348 PRO A C 1
ATOM 2784 O O . PRO A 1 348 ? 1.308 7.667 -11.140 1.00 92.12 348 PRO A O 1
ATOM 2787 N N . ASN A 1 349 ? -0.274 6.098 -11.418 1.00 89.38 349 ASN A N 1
ATOM 2788 C CA . ASN A 1 349 ? -0.927 6.373 -10.148 1.00 89.38 349 ASN A CA 1
ATOM 2789 C C . ASN A 1 349 ? -1.698 5.176 -9.575 1.00 89.38 349 ASN A C 1
ATOM 2791 O O . ASN A 1 349 ? -2.086 4.252 -10.283 1.00 89.38 349 ASN A O 1
ATOM 2795 N N . GLY A 1 350 ? -1.964 5.214 -8.269 1.00 89.94 350 GLY A N 1
ATOM 2796 C CA . GLY A 1 350 ? -2.649 4.139 -7.553 1.00 89.94 350 GLY A CA 1
ATOM 2797 C C . GLY A 1 350 ? -4.174 4.048 -7.741 1.00 89.94 350 GLY A C 1
ATOM 2798 O O . GLY A 1 350 ? -4.811 3.302 -6.997 1.00 89.94 350 GLY A O 1
ATOM 2799 N N . SER A 1 351 ? -4.793 4.763 -8.688 1.00 91.06 351 SER A N 1
ATOM 2800 C CA . SER A 1 351 ? -6.267 4.855 -8.817 1.00 91.06 351 SER A CA 1
ATOM 2801 C C . SER A 1 351 ? -7.001 3.520 -8.985 1.00 91.06 351 SER A C 1
ATOM 2803 O O . SER A 1 351 ? -8.200 3.457 -8.733 1.00 91.06 351 SER A O 1
ATOM 2805 N N . TRP A 1 352 ? -6.289 2.444 -9.320 1.00 92.50 352 TRP A N 1
ATOM 2806 C CA . TRP A 1 352 ? -6.834 1.093 -9.465 1.00 92.50 352 TRP A CA 1
ATOM 2807 C C . TRP A 1 352 ? -6.106 0.023 -8.627 1.00 92.50 352 TRP A C 1
ATOM 2809 O O . TRP A 1 352 ? -6.513 -1.136 -8.635 1.00 92.50 352 TRP A O 1
ATOM 2819 N N . LEU A 1 353 ? -5.068 0.394 -7.862 1.00 94.25 353 LEU A N 1
ATOM 2820 C CA . LEU A 1 353 ? -4.286 -0.525 -7.009 1.00 94.25 353 LEU A CA 1
ATOM 2821 C C . LEU A 1 353 ? -4.414 -0.246 -5.505 1.00 94.25 353 LEU A C 1
ATOM 2823 O O . LEU A 1 353 ? -4.080 -1.106 -4.689 1.00 94.25 353 LEU A O 1
ATOM 2827 N N . LEU A 1 354 ? -4.885 0.940 -5.114 1.00 91.94 354 LEU A N 1
ATOM 2828 C CA . LEU A 1 354 ? -5.051 1.289 -3.703 1.00 91.94 354 LEU A CA 1
ATOM 2829 C C . LEU A 1 354 ? -6.263 0.588 -3.076 1.00 91.94 354 LEU A C 1
ATOM 2831 O O . LEU A 1 354 ? -7.251 0.275 -3.742 1.00 91.94 354 LEU A O 1
ATOM 2835 N N . ASN A 1 355 ? -6.211 0.400 -1.758 1.00 89.50 355 ASN A N 1
ATOM 2836 C CA . ASN A 1 355 ? -7.216 -0.314 -0.966 1.00 89.50 355 ASN A CA 1
ATOM 2837 C C . ASN A 1 355 ? -8.659 0.107 -1.262 1.00 89.50 355 ASN A C 1
ATOM 2839 O O . ASN A 1 355 ? -9.520 -0.742 -1.485 1.00 89.50 355 ASN A O 1
ATOM 2843 N N . SER A 1 356 ? -8.923 1.414 -1.266 1.00 84.12 356 SER A N 1
ATOM 2844 C CA . SER A 1 356 ? -10.261 1.962 -1.528 1.00 84.12 356 SER A CA 1
ATOM 2845 C C . SER A 1 356 ? -10.784 1.638 -2.925 1.00 84.12 356 SER A C 1
ATOM 2847 O O . SER A 1 356 ? -11.989 1.509 -3.127 1.00 84.12 356 SER A O 1
ATOM 2849 N N . ARG A 1 357 ? -9.880 1.459 -3.886 1.00 89.00 357 ARG A N 1
ATOM 2850 C CA . ARG A 1 357 ? -10.200 1.269 -5.297 1.00 89.00 357 ARG A CA 1
ATOM 2851 C C . ARG A 1 357 ? -10.356 -0.187 -5.684 1.00 89.00 357 ARG A C 1
ATOM 2853 O O . ARG A 1 357 ? -11.180 -0.493 -6.541 1.00 89.00 357 ARG A O 1
ATOM 2860 N N . LEU A 1 358 ? -9.706 -1.095 -4.965 1.00 88.75 358 LEU A N 1
ATOM 2861 C CA . LEU A 1 358 ? -9.858 -2.541 -5.149 1.00 88.75 358 LEU A CA 1
ATOM 2862 C C . LEU A 1 358 ? -11.225 -3.099 -4.706 1.00 88.75 358 LEU A C 1
ATOM 2864 O O . LEU A 1 358 ? -11.482 -4.295 -4.838 1.00 88.75 358 LEU A O 1
ATOM 2868 N N . VAL A 1 359 ? -12.146 -2.254 -4.232 1.00 86.25 359 VAL A N 1
ATOM 2869 C CA . VAL A 1 359 ? -13.561 -2.633 -4.088 1.00 86.25 359 VAL A CA 1
ATOM 2870 C C . VAL A 1 359 ? -14.175 -2.934 -5.465 1.00 86.25 359 VAL A C 1
ATOM 2872 O O . VAL A 1 359 ? -14.907 -3.922 -5.618 1.00 86.25 359 VAL A O 1
ATOM 2875 N N . ASN A 1 360 ? -13.810 -2.146 -6.484 1.00 85.00 360 ASN A N 1
ATOM 2876 C CA . ASN A 1 360 ? -14.248 -2.334 -7.863 1.00 85.00 360 ASN A CA 1
ATOM 2877 C C . ASN A 1 360 ? -13.708 -3.664 -8.431 1.00 85.00 360 ASN A C 1
ATOM 2879 O O . ASN A 1 360 ? -12.558 -4.055 -8.213 1.00 85.00 360 ASN A O 1
ATOM 2883 N N . ARG A 1 361 ? -14.569 -4.403 -9.137 1.00 88.94 361 ARG A N 1
ATOM 2884 C CA . ARG A 1 361 ? -14.228 -5.699 -9.731 1.00 88.94 361 ARG A CA 1
ATOM 2885 C C . ARG A 1 361 ? -13.228 -5.564 -10.880 1.00 88.94 361 ARG A C 1
ATOM 2887 O O . ARG A 1 361 ? -12.342 -6.408 -10.982 1.00 88.94 361 ARG A O 1
ATOM 2894 N N . GLU A 1 362 ? -13.356 -4.532 -11.706 1.00 90.12 362 GLU A N 1
ATOM 2895 C CA . GLU A 1 362 ? -12.466 -4.305 -12.848 1.00 90.12 362 GLU A CA 1
ATOM 2896 C C . GLU A 1 362 ? -11.055 -3.933 -12.374 1.00 90.12 362 GLU A C 1
ATOM 2898 O O . GLU A 1 362 ? -10.073 -4.488 -12.861 1.00 90.12 362 GLU A O 1
ATOM 2903 N N . HIS A 1 363 ? -10.945 -3.130 -11.310 1.00 92.56 363 HIS A N 1
ATOM 2904 C CA . HIS A 1 363 ? -9.668 -2.872 -10.635 1.00 92.56 363 HIS A CA 1
ATOM 2905 C C . HIS A 1 363 ? -9.012 -4.147 -10.098 1.00 92.56 363 HIS A C 1
ATOM 2907 O O . HIS A 1 363 ? -7.812 -4.339 -10.261 1.00 92.56 363 HIS A O 1
ATOM 2913 N N . ARG A 1 364 ? -9.785 -5.067 -9.505 1.00 90.88 364 ARG A N 1
ATOM 2914 C CA . ARG A 1 364 ? -9.242 -6.360 -9.052 1.00 90.88 364 ARG A CA 1
ATOM 2915 C C . ARG A 1 364 ? -8.767 -7.245 -10.199 1.00 90.88 364 ARG A C 1
ATOM 2917 O O . ARG A 1 364 ? -7.792 -7.963 -10.018 1.00 90.88 364 ARG A O 1
ATOM 2924 N N . ARG A 1 365 ? -9.421 -7.204 -11.362 1.00 91.75 365 ARG A N 1
ATOM 2925 C CA . ARG A 1 365 ? -8.945 -7.923 -12.557 1.00 91.75 365 ARG A CA 1
ATOM 2926 C C . ARG A 1 365 ? -7.613 -7.367 -13.037 1.00 91.75 365 ARG A C 1
ATOM 2928 O O . ARG A 1 365 ? -6.687 -8.139 -13.244 1.00 91.75 365 ARG A O 1
ATOM 2935 N N . LEU A 1 366 ? -7.504 -6.045 -13.118 1.00 92.75 366 LEU A N 1
ATOM 2936 C CA . LEU A 1 366 ? -6.254 -5.365 -13.440 1.00 92.75 366 LEU A CA 1
ATOM 2937 C C . LEU A 1 366 ? -5.136 -5.695 -12.445 1.00 92.75 366 LEU A C 1
ATOM 2939 O O . LEU A 1 366 ? -4.027 -6.038 -12.843 1.00 92.75 366 LEU A O 1
ATOM 2943 N N . ALA A 1 367 ? -5.425 -5.646 -11.143 1.00 94.25 367 ALA A N 1
ATOM 2944 C CA . ALA A 1 367 ? -4.442 -5.987 -10.119 1.00 94.25 367 ALA A CA 1
ATOM 2945 C C . ALA A 1 367 ? -4.014 -7.462 -10.213 1.00 94.25 367 ALA A C 1
ATOM 2947 O O . ALA A 1 367 ? -2.841 -7.769 -10.025 1.00 94.25 367 ALA A O 1
ATOM 2948 N N . GLN A 1 368 ? -4.944 -8.365 -10.546 1.00 92.56 368 GLN A N 1
ATOM 2949 C CA . GLN A 1 368 ? -4.621 -9.767 -10.801 1.00 92.56 368 GLN A CA 1
ATOM 2950 C C . GLN A 1 368 ? -3.698 -9.918 -12.012 1.00 92.56 368 GLN A C 1
ATOM 2952 O O . GLN A 1 368 ? -2.724 -10.649 -11.920 1.00 92.56 368 GLN A O 1
ATOM 2957 N N . GLN A 1 369 ? -3.927 -9.180 -13.099 1.00 92.62 369 GLN A N 1
ATOM 2958 C CA . GLN A 1 369 ? -3.031 -9.210 -14.259 1.00 92.62 369 GLN A CA 1
ATOM 2959 C C . GLN A 1 369 ? -1.620 -8.726 -13.926 1.00 92.62 369 GLN A C 1
ATOM 2961 O O . GLN A 1 369 ? -0.657 -9.313 -14.399 1.00 92.62 369 GLN A O 1
ATOM 2966 N N . VAL A 1 370 ? -1.469 -7.716 -13.061 1.00 93.81 370 VAL A N 1
ATOM 2967 C CA . VAL A 1 370 ? -0.140 -7.312 -12.562 1.00 93.81 370 VAL A CA 1
ATOM 2968 C C . VAL A 1 370 ? 0.551 -8.455 -11.816 1.00 93.81 370 VAL A C 1
ATOM 2970 O O . VAL A 1 370 ? 1.758 -8.640 -11.962 1.00 93.81 370 VAL A O 1
ATOM 2973 N N . ILE A 1 371 ? -0.198 -9.218 -11.017 1.00 93.00 371 ILE A N 1
ATOM 2974 C CA . ILE A 1 371 ? 0.330 -10.381 -10.291 1.00 93.00 371 ILE A CA 1
ATOM 2975 C C . ILE A 1 371 ? 0.704 -11.496 -11.271 1.00 93.00 371 ILE A C 1
ATOM 2977 O O . ILE A 1 371 ? 1.779 -12.069 -11.137 1.00 93.00 371 ILE A O 1
ATOM 2981 N N . ASP A 1 372 ? -0.145 -11.774 -12.258 1.00 91.00 372 ASP A N 1
ATOM 2982 C CA . ASP A 1 372 ? 0.073 -12.826 -13.254 1.00 91.00 372 ASP A CA 1
ATOM 2983 C C . ASP A 1 372 ? 1.277 -12.516 -14.163 1.00 91.00 372 ASP A C 1
ATOM 2985 O O . ASP A 1 372 ? 2.022 -13.422 -14.533 1.00 91.00 372 ASP A O 1
ATOM 2989 N N . GLU A 1 373 ? 1.507 -11.236 -14.475 1.00 89.94 373 GLU A N 1
ATOM 2990 C CA . GLU A 1 373 ? 2.671 -10.775 -15.242 1.00 89.94 373 GLU A CA 1
ATOM 2991 C C . GLU A 1 373 ? 3.967 -10.791 -14.400 1.00 89.94 373 GLU A C 1
ATOM 2993 O O . GLU A 1 373 ? 5.072 -10.801 -14.946 1.00 89.94 373 GLU A O 1
ATOM 2998 N N . SER A 1 374 ? 3.857 -10.800 -13.066 1.00 84.88 374 SER A N 1
ATOM 2999 C CA . SER A 1 374 ? 4.998 -10.846 -12.144 1.00 84.88 374 SER A CA 1
ATOM 3000 C C . SER A 1 374 ? 5.524 -12.284 -12.006 1.00 84.88 374 SER A C 1
ATOM 3002 O O . SER A 1 374 ? 4.892 -13.145 -11.397 1.00 84.88 374 SER A O 1
ATOM 3004 N N . TRP A 1 375 ? 6.699 -12.559 -12.578 1.00 64.50 375 TRP A N 1
ATOM 3005 C CA . TRP A 1 375 ? 7.261 -13.915 -12.705 1.00 64.50 375 TRP A CA 1
ATOM 3006 C C . TRP A 1 375 ? 7.593 -14.597 -11.354 1.00 64.50 375 TRP A C 1
ATOM 3008 O O . TRP A 1 375 ? 8.000 -13.944 -10.397 1.00 64.50 375 TRP A O 1
ATOM 3018 N N . THR A 1 376 ? 7.449 -15.932 -11.292 1.00 61.28 376 THR A N 1
ATOM 3019 C CA . THR A 1 376 ? 7.708 -16.849 -10.146 1.00 61.28 376 THR A CA 1
ATOM 3020 C C . THR A 1 376 ? 7.352 -16.303 -8.751 1.00 61.28 376 THR A C 1
ATOM 3022 O O . THR A 1 376 ? 8.160 -15.694 -8.050 1.00 61.28 376 THR A O 1
ATOM 3025 N N . LEU A 1 377 ? 6.127 -16.612 -8.328 1.00 63.91 377 LEU A N 1
ATOM 3026 C CA . LEU A 1 377 ? 5.420 -16.116 -7.142 1.00 63.91 377 LEU A CA 1
ATOM 3027 C C . LEU A 1 377 ? 5.918 -16.671 -5.784 1.00 63.91 377 LEU A C 1
ATOM 3029 O O . LEU A 1 377 ? 5.118 -17.068 -4.938 1.00 63.91 377 LEU A O 1
ATOM 3033 N N . ASP A 1 378 ? 7.229 -16.689 -5.534 1.00 81.56 378 ASP A N 1
ATOM 3034 C CA . ASP A 1 378 ? 7.759 -17.160 -4.245 1.00 81.56 378 ASP A CA 1
ATOM 3035 C C . ASP A 1 378 ? 7.749 -16.050 -3.183 1.00 81.56 378 ASP A C 1
ATOM 3037 O O . ASP A 1 378 ? 7.223 -16.227 -2.075 1.00 81.56 378 ASP A O 1
ATOM 3041 N N . ARG A 1 379 ? 8.358 -14.893 -3.484 1.00 90.00 379 ARG A N 1
ATOM 3042 C CA . ARG A 1 379 ? 8.530 -13.801 -2.513 1.00 90.00 379 ARG A CA 1
ATOM 3043 C C . ARG A 1 379 ? 8.353 -12.429 -3.143 1.00 90.00 379 ARG A C 1
ATOM 3045 O O . ARG A 1 379 ? 9.011 -12.079 -4.125 1.00 90.00 379 ARG A O 1
ATOM 3052 N N . VAL A 1 380 ? 7.525 -11.623 -2.485 1.00 92.94 380 VAL A N 1
ATOM 3053 C CA . VAL A 1 380 ? 7.265 -10.233 -2.851 1.00 92.94 380 VAL A CA 1
ATOM 3054 C C . VAL A 1 380 ? 7.589 -9.301 -1.690 1.00 92.94 380 VAL A C 1
ATOM 3056 O O . VAL A 1 380 ? 7.288 -9.560 -0.517 1.00 92.94 380 VAL A O 1
ATOM 3059 N N . CYS A 1 381 ? 8.201 -8.174 -2.027 1.00 94.06 381 CYS A N 1
ATOM 3060 C CA . CYS A 1 381 ? 8.507 -7.106 -1.098 1.00 94.06 381 CYS A CA 1
ATOM 3061 C C . CYS A 1 381 ? 7.731 -5.842 -1.457 1.00 94.06 381 CYS A C 1
ATOM 3063 O O . CYS A 1 381 ? 7.898 -5.292 -2.538 1.00 94.06 381 CYS A O 1
ATOM 3065 N N . PHE A 1 382 ? 6.966 -5.324 -0.500 1.00 94.50 382 PHE A N 1
ATOM 3066 C CA . PHE A 1 382 ? 6.404 -3.980 -0.561 1.00 94.50 382 PHE A CA 1
ATOM 3067 C C . PHE A 1 382 ? 7.386 -2.990 0.064 1.00 94.50 382 PHE A C 1
ATOM 3069 O O . PHE A 1 382 ? 7.711 -3.072 1.255 1.00 94.50 382 PHE A O 1
ATOM 3076 N N . LEU A 1 383 ? 7.881 -2.070 -0.754 1.00 92.56 383 LEU A N 1
ATOM 3077 C CA . LEU A 1 383 ? 8.837 -1.048 -0.367 1.00 92.56 383 LEU A CA 1
ATOM 3078 C C . LEU A 1 383 ? 8.088 0.222 0.053 1.00 92.56 383 LEU A C 1
ATOM 3080 O O . LEU A 1 383 ? 7.431 0.875 -0.752 1.00 92.56 383 LEU A O 1
ATOM 3084 N N . GLU A 1 384 ? 8.174 0.560 1.335 1.00 90.31 384 GLU A N 1
ATOM 3085 C CA . GLU A 1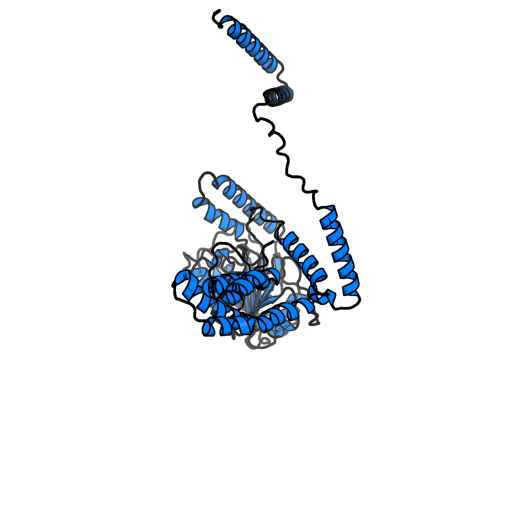 384 ? 7.461 1.666 1.970 1.00 90.31 384 GLU A CA 1
ATOM 3086 C C . GLU A 1 384 ? 8.446 2.808 2.287 1.00 90.31 384 GLU A C 1
ATOM 3088 O O . GLU A 1 384 ? 9.090 2.800 3.341 1.00 90.31 384 GLU A O 1
ATOM 3093 N N . SER A 1 385 ? 8.577 3.781 1.381 1.00 83.44 385 SER A N 1
ATOM 3094 C CA . SER A 1 385 ? 9.517 4.911 1.514 1.00 83.44 385 SER A CA 1
ATOM 3095 C C . SER A 1 385 ? 8.933 6.161 2.188 1.00 83.44 385 SER A C 1
ATOM 3097 O O . SER A 1 385 ? 9.693 7.045 2.565 1.00 83.44 385 SER A O 1
ATOM 3099 N N . ASP A 1 386 ? 7.605 6.240 2.356 1.00 82.25 386 ASP A N 1
ATOM 3100 C CA . ASP A 1 386 ? 6.906 7.502 2.659 1.00 82.25 386 ASP A CA 1
ATOM 3101 C C . ASP A 1 386 ? 7.339 8.617 1.677 1.00 82.25 386 ASP A C 1
ATOM 3103 O O . ASP A 1 386 ? 7.537 8.341 0.488 1.00 82.25 386 ASP A O 1
ATOM 3107 N N . ASP A 1 387 ? 7.472 9.850 2.168 1.00 81.31 387 ASP A N 1
ATOM 3108 C CA . ASP A 1 387 ? 7.894 11.041 1.429 1.00 81.31 387 ASP A CA 1
ATOM 3109 C C . ASP A 1 387 ? 9.423 11.185 1.325 1.00 81.31 387 ASP A C 1
ATOM 3111 O O . ASP A 1 387 ? 9.917 12.094 0.659 1.00 81.31 387 ASP A O 1
ATOM 3115 N N . GLN A 1 388 ? 10.179 10.293 1.971 1.00 81.31 388 GLN A N 1
ATOM 3116 C CA . GLN A 1 388 ? 11.635 10.354 2.034 1.00 81.31 388 GLN A CA 1
ATOM 3117 C C . GLN A 1 388 ? 12.298 9.556 0.905 1.00 81.31 388 GLN A C 1
ATOM 3119 O O . GLN A 1 388 ? 11.714 8.658 0.286 1.00 81.31 388 GLN A O 1
ATOM 3124 N N . GLU A 1 389 ? 13.566 9.872 0.655 1.00 85.25 389 GLU A N 1
ATOM 3125 C CA . GLU A 1 389 ? 14.449 9.035 -0.155 1.00 85.25 389 GLU A CA 1
ATOM 3126 C C . GLU A 1 389 ? 14.767 7.727 0.578 1.00 85.25 389 GLU A C 1
ATOM 3128 O O . GLU A 1 389 ? 14.949 7.691 1.801 1.00 85.25 389 GLU A O 1
ATOM 3133 N N . LEU A 1 390 ? 14.851 6.628 -0.170 1.00 85.62 390 LEU A N 1
ATOM 3134 C CA . LEU A 1 390 ? 15.231 5.347 0.402 1.00 85.62 390 LEU A CA 1
ATOM 3135 C C . LEU A 1 390 ? 16.717 5.328 0.743 1.00 85.62 390 LEU A C 1
ATOM 3137 O O . LEU A 1 390 ? 17.588 5.452 -0.115 1.00 85.62 390 LEU A O 1
ATOM 3141 N N . VAL A 1 391 ? 17.012 5.058 2.011 1.00 84.88 391 VAL A N 1
ATOM 3142 C CA . VAL A 1 391 ? 18.387 4.838 2.454 1.00 84.88 391 VAL A CA 1
ATOM 3143 C C . VAL A 1 391 ? 18.906 3.532 1.847 1.00 84.88 391 VAL A C 1
ATOM 3145 O O . VAL A 1 391 ? 18.350 2.458 2.105 1.00 84.88 391 VAL A O 1
ATOM 3148 N N . VAL A 1 392 ? 19.991 3.621 1.076 1.00 83.94 392 VAL A N 1
ATOM 3149 C CA . VAL A 1 392 ? 20.766 2.457 0.629 1.00 83.94 392 VAL A CA 1
ATOM 3150 C C . VAL A 1 392 ? 21.691 2.021 1.755 1.00 83.94 392 VAL A C 1
ATOM 3152 O O . VAL A 1 392 ? 22.403 2.827 2.353 1.00 83.94 392 VAL A O 1
ATOM 3155 N N . SER A 1 393 ? 21.650 0.736 2.086 1.00 80.25 393 SER A N 1
ATOM 3156 C CA . SER A 1 393 ? 22.468 0.153 3.138 1.00 8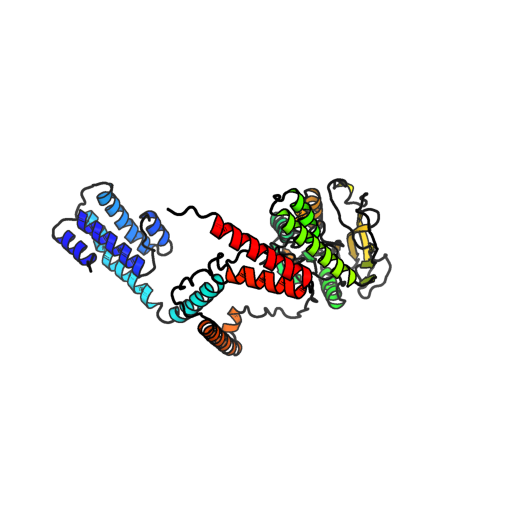0.25 393 SER A CA 1
ATOM 3157 C C . SER A 1 393 ? 23.294 -0.999 2.587 1.00 80.25 393 SER A C 1
ATOM 3159 O O . SER A 1 393 ? 22.743 -2.038 2.236 1.00 80.25 393 SER A O 1
ATOM 3161 N N . ASP A 1 394 ? 24.619 -0.850 2.616 1.00 72.12 394 ASP A N 1
ATOM 3162 C CA . ASP A 1 394 ? 25.571 -1.890 2.183 1.00 72.12 394 ASP A CA 1
ATOM 3163 C C . ASP A 1 394 ? 25.684 -3.058 3.173 1.00 72.12 394 ASP A C 1
ATOM 3165 O O . ASP A 1 394 ? 26.420 -4.021 2.957 1.00 72.12 394 ASP A O 1
ATOM 3169 N N . ARG A 1 395 ? 24.998 -2.968 4.316 1.00 60.53 395 ARG A N 1
ATOM 3170 C CA . ARG A 1 395 ? 25.059 -3.964 5.381 1.00 60.53 395 ARG A CA 1
ATOM 3171 C C . ARG A 1 395 ? 23.666 -4.394 5.792 1.00 60.53 395 ARG A C 1
ATOM 3173 O O . ARG A 1 395 ? 22.797 -3.569 6.071 1.00 60.53 395 ARG A O 1
ATOM 3180 N N . ASP A 1 396 ? 23.538 -5.692 6.042 1.00 55.28 396 ASP A N 1
ATOM 3181 C CA . ASP A 1 396 ? 22.436 -6.322 6.776 1.00 55.28 396 ASP A CA 1
ATOM 3182 C C . ASP A 1 396 ? 22.428 -5.934 8.265 1.00 55.28 396 ASP A C 1
ATOM 3184 O O . ASP A 1 396 ? 22.109 -6.730 9.149 1.00 55.28 396 ASP A O 1
ATOM 3188 N N . THR A 1 397 ? 22.762 -4.685 8.584 1.00 46.53 397 THR A N 1
ATOM 3189 C CA . THR A 1 397 ? 22.591 -4.152 9.924 1.00 46.53 397 THR A CA 1
ATOM 3190 C C . THR A 1 397 ? 21.091 -4.049 10.127 1.00 46.53 397 THR A C 1
ATOM 3192 O O . THR A 1 397 ? 20.430 -3.126 9.649 1.00 46.53 397 THR A O 1
ATOM 3195 N N . ASN A 1 398 ? 20.491 -5.044 10.773 1.00 48.81 398 ASN A N 1
ATOM 3196 C CA . ASN A 1 398 ? 19.251 -4.788 11.480 1.00 48.81 398 ASN A CA 1
ATOM 3197 C C . ASN A 1 398 ? 19.572 -3.612 12.409 1.00 48.81 398 ASN A C 1
ATOM 3199 O O . ASN A 1 398 ? 20.469 -3.779 13.241 1.00 48.81 398 ASN A O 1
ATOM 3203 N N . PRO A 1 399 ? 18.929 -2.431 12.282 1.00 49.38 399 PRO A N 1
ATOM 3204 C CA . PRO A 1 399 ? 18.893 -1.556 13.438 1.00 49.38 399 PRO A CA 1
ATOM 3205 C C . PRO A 1 399 ? 18.376 -2.456 14.560 1.00 49.38 399 PRO A C 1
ATOM 3207 O O . PRO A 1 399 ? 17.368 -3.145 14.339 1.00 49.38 399 PRO A O 1
ATOM 3210 N N . PRO A 1 400 ? 19.125 -2.603 15.666 1.00 50.31 400 PRO A N 1
ATOM 3211 C CA . PRO A 1 400 ? 18.727 -3.525 16.707 1.00 50.31 400 PRO A CA 1
ATOM 3212 C C . PRO A 1 400 ? 17.286 -3.183 17.046 1.00 50.31 400 PRO A C 1
ATOM 3214 O O . PRO A 1 400 ? 16.952 -2.007 17.224 1.00 50.31 400 PRO A O 1
ATOM 3217 N N . LEU A 1 401 ? 16.418 -4.200 17.055 1.00 58.31 401 LEU A N 1
ATOM 3218 C CA . LEU A 1 401 ? 15.069 -4.043 17.589 1.00 58.31 401 LEU A CA 1
ATOM 3219 C C . LEU A 1 401 ? 15.216 -3.257 18.902 1.00 58.31 401 LEU A C 1
ATOM 3221 O O . LEU A 1 401 ? 16.185 -3.499 19.619 1.00 58.31 401 LEU A O 1
ATOM 3225 N N . ILE A 1 402 ? 14.315 -2.337 19.250 1.00 57.84 402 ILE A N 1
ATOM 3226 C CA . ILE A 1 402 ? 14.452 -1.559 20.503 1.00 57.84 402 ILE A CA 1
ATOM 3227 C C . ILE A 1 402 ? 14.734 -2.492 21.702 1.00 57.84 402 ILE A C 1
ATOM 3229 O O . ILE A 1 402 ? 15.520 -2.164 22.582 1.00 57.84 402 ILE A O 1
ATOM 3233 N N . LEU A 1 403 ? 14.200 -3.719 21.665 1.00 58.12 403 LEU A N 1
ATOM 3234 C CA . LEU A 1 403 ? 14.503 -4.792 22.616 1.00 58.12 403 LEU A CA 1
ATOM 3235 C C . LEU A 1 403 ? 15.947 -5.334 22.554 1.00 58.12 403 LEU A C 1
ATOM 3237 O O . LEU A 1 403 ? 16.534 -5.610 23.592 1.00 58.12 403 LEU A O 1
ATOM 3241 N N . GLN A 1 404 ? 16.556 -5.460 21.375 1.00 58.62 404 GLN A N 1
ATOM 3242 C CA . GLN A 1 404 ? 17.969 -5.832 21.221 1.00 58.62 404 GLN A CA 1
ATOM 3243 C C . GLN A 1 404 ? 18.928 -4.738 21.719 1.00 58.62 404 GLN A C 1
ATOM 3245 O O . GLN A 1 404 ? 20.043 -5.053 22.127 1.00 58.62 404 GLN A O 1
ATOM 3250 N N . MET A 1 405 ? 18.516 -3.463 21.760 1.00 63.94 405 MET A N 1
ATOM 3251 C CA . MET A 1 405 ? 19.335 -2.413 22.387 1.00 63.94 405 MET A CA 1
ATOM 3252 C C . MET A 1 405 ? 19.526 -2.632 23.898 1.00 63.94 405 MET A C 1
ATOM 3254 O O . MET A 1 405 ? 20.518 -2.159 24.445 1.00 63.94 405 MET A O 1
ATOM 3258 N N . PHE A 1 406 ? 18.660 -3.409 24.567 1.00 70.00 406 PHE A N 1
ATOM 3259 C CA . PHE A 1 406 ? 18.850 -3.796 25.974 1.00 70.00 406 PHE A CA 1
ATOM 3260 C C . PHE A 1 406 ? 19.966 -4.828 26.184 1.00 70.00 406 PHE A C 1
ATOM 3262 O O . PHE A 1 406 ? 20.427 -5.000 27.310 1.00 70.00 406 PHE A O 1
ATOM 3269 N N . THR A 1 407 ? 20.420 -5.512 25.131 1.00 69.62 407 THR A N 1
ATOM 3270 C CA . THR A 1 407 ? 21.433 -6.575 25.238 1.00 69.62 407 THR A CA 1
ATOM 3271 C C . THR A 1 407 ? 22.816 -6.155 24.741 1.00 69.62 407 THR A C 1
ATOM 3273 O O . THR A 1 407 ? 23.771 -6.906 24.912 1.00 69.62 407 THR A O 1
ATOM 3276 N N . VAL A 1 408 ? 22.951 -4.972 24.130 1.00 73.56 408 VAL A N 1
ATOM 3277 C CA . VAL A 1 408 ? 24.209 -4.487 23.536 1.00 73.56 408 VAL A CA 1
ATOM 3278 C C . VAL A 1 408 ? 24.831 -3.399 24.418 1.00 73.56 408 VAL A C 1
ATOM 3280 O O . VAL A 1 408 ? 24.211 -2.369 24.668 1.00 73.56 408 VAL A O 1
ATOM 3283 N N . TYR A 1 409 ? 26.071 -3.599 24.872 1.00 75.81 409 TYR A N 1
ATOM 3284 C CA . TYR A 1 409 ? 26.839 -2.590 25.615 1.00 75.81 409 TYR A CA 1
ATOM 3285 C C . TYR A 1 409 ? 27.477 -1.564 24.656 1.00 75.81 409 TYR A C 1
ATOM 3287 O O . TYR A 1 409 ? 28.031 -1.985 23.639 1.00 75.81 409 TYR A O 1
ATOM 3295 N N . PRO A 1 410 ? 27.446 -0.241 24.938 1.00 78.44 410 PRO A N 1
ATOM 3296 C CA . PRO A 1 410 ? 26.903 0.433 26.129 1.00 78.44 410 PRO A CA 1
ATOM 3297 C C . PRO A 1 410 ? 25.442 0.912 25.983 1.00 78.44 410 PRO A C 1
ATOM 3299 O O . PRO A 1 410 ? 24.930 1.615 26.856 1.00 78.44 410 PRO A O 1
ATOM 3302 N N . ALA A 1 411 ? 24.767 0.576 24.877 1.00 76.25 411 ALA A N 1
ATOM 3303 C CA . ALA A 1 411 ? 23.407 1.038 24.577 1.00 76.25 411 ALA A CA 1
ATOM 3304 C C . ALA A 1 411 ? 22.379 0.614 25.640 1.00 76.25 411 ALA A C 1
ATOM 3306 O O . ALA A 1 411 ? 21.472 1.382 25.959 1.00 76.25 411 ALA A O 1
ATOM 3307 N N . ASN A 1 412 ? 22.562 -0.561 26.241 1.00 78.44 412 ASN A N 1
ATOM 3308 C CA . ASN A 1 412 ? 21.740 -1.062 27.338 1.00 78.44 412 ASN A CA 1
ATOM 3309 C C . ASN A 1 412 ? 21.708 -0.109 28.544 1.00 78.44 412 ASN A C 1
ATOM 3311 O O . ASN A 1 412 ? 20.642 0.131 29.110 1.00 78.44 412 ASN A O 1
ATOM 3315 N N . VAL A 1 413 ? 22.856 0.474 28.906 1.00 84.75 413 VAL A N 1
ATOM 3316 C CA . VAL A 1 413 ? 22.970 1.438 30.004 1.00 84.75 413 VAL A CA 1
ATOM 3317 C C . VAL A 1 413 ? 22.195 2.701 29.653 1.00 84.75 413 VAL A C 1
ATOM 3319 O O . VAL A 1 413 ? 21.364 3.138 30.443 1.00 84.75 413 VAL A O 1
ATOM 3322 N N . LEU A 1 414 ? 22.403 3.258 28.457 1.00 84.75 414 LEU A N 1
ATOM 3323 C CA . LEU A 1 414 ? 21.695 4.460 28.002 1.00 84.75 414 LEU A CA 1
ATOM 3324 C C . LEU A 1 414 ? 20.173 4.256 27.984 1.00 84.75 414 LEU A C 1
ATOM 3326 O O . LEU A 1 414 ? 19.436 5.091 28.507 1.00 84.75 414 LEU A O 1
ATOM 3330 N N . MET A 1 415 ? 19.699 3.124 27.458 1.00 81.44 415 MET A N 1
ATOM 3331 C CA . MET A 1 415 ? 18.268 2.808 27.416 1.00 81.44 415 MET A CA 1
ATOM 3332 C C . MET A 1 415 ? 17.653 2.670 28.807 1.00 81.44 415 MET A C 1
ATOM 3334 O O . MET A 1 415 ? 16.543 3.150 29.030 1.00 81.44 415 MET A O 1
ATOM 3338 N N . LEU A 1 416 ? 18.373 2.087 29.769 1.00 82.81 416 LEU A N 1
ATOM 3339 C CA . LEU A 1 416 ? 17.886 1.960 31.142 1.00 82.81 416 LEU A CA 1
ATOM 3340 C C . LEU A 1 416 ? 17.659 3.333 31.801 1.00 82.81 416 LEU A C 1
ATOM 3342 O O . LEU A 1 416 ? 16.672 3.513 32.512 1.00 82.81 416 LEU A O 1
ATOM 3346 N N . HIS A 1 417 ? 18.500 4.328 31.492 1.00 86.56 417 HIS A N 1
ATOM 3347 C CA . HIS A 1 417 ? 18.306 5.709 31.952 1.00 86.56 417 HIS A CA 1
ATOM 3348 C C . HIS A 1 417 ? 17.102 6.381 31.282 1.00 86.56 417 HIS A C 1
ATOM 3350 O O . HIS A 1 417 ? 16.337 7.066 31.957 1.00 86.56 417 HIS A O 1
ATOM 3356 N N . VAL A 1 418 ? 16.896 6.169 29.977 1.00 84.56 418 VAL A N 1
ATOM 3357 C CA . VAL A 1 418 ? 15.730 6.707 29.252 1.00 84.56 418 VAL A CA 1
ATOM 3358 C C . VAL A 1 418 ? 14.428 6.116 29.794 1.00 84.56 418 VAL A C 1
ATOM 3360 O O . VAL A 1 418 ? 13.479 6.858 30.032 1.00 84.56 418 VAL A O 1
ATOM 3363 N N . VAL A 1 419 ? 14.387 4.806 30.054 1.00 84.75 419 VAL A N 1
ATOM 3364 C CA . VAL A 1 419 ? 13.228 4.142 30.675 1.00 84.75 419 VAL A CA 1
ATOM 3365 C C . VAL A 1 419 ? 12.976 4.688 32.080 1.00 84.75 419 VAL A C 1
ATOM 3367 O O . VAL A 1 419 ? 11.831 4.977 32.422 1.00 84.75 419 VAL A O 1
ATOM 3370 N N . PHE A 1 420 ? 14.027 4.888 32.880 1.00 87.31 420 PHE A N 1
ATOM 3371 C CA . PHE A 1 420 ? 13.912 5.469 34.218 1.00 87.31 420 PHE A CA 1
ATOM 3372 C C . PHE A 1 420 ? 13.371 6.907 34.187 1.00 87.31 420 PHE A C 1
ATOM 3374 O O . PHE A 1 420 ? 12.440 7.231 34.922 1.00 87.31 420 PHE A O 1
ATOM 3381 N N . LEU A 1 421 ? 13.890 7.756 33.294 1.00 88.81 421 LEU A N 1
ATOM 3382 C CA . LEU A 1 421 ? 13.390 9.119 33.094 1.00 88.81 421 LEU A CA 1
ATOM 3383 C C . LEU A 1 421 ? 11.948 9.131 32.580 1.00 88.81 421 LEU A C 1
ATOM 3385 O O . LEU A 1 421 ? 11.144 9.924 33.059 1.00 88.81 421 LEU A O 1
ATOM 3389 N N . GLY A 1 422 ? 11.601 8.235 31.655 1.00 81.94 422 GLY A N 1
ATOM 3390 C CA . GLY A 1 422 ? 10.232 8.058 31.174 1.00 81.94 422 GLY A CA 1
ATOM 3391 C C . GLY A 1 422 ? 9.279 7.635 32.292 1.00 81.94 422 GLY A C 1
ATOM 3392 O O . GLY A 1 422 ? 8.189 8.184 32.406 1.00 81.94 422 GLY A O 1
ATOM 3393 N N . MET A 1 423 ? 9.708 6.731 33.177 1.00 83.38 423 MET A N 1
ATOM 3394 C CA . MET A 1 423 ? 8.934 6.318 34.348 1.00 83.38 423 MET A CA 1
ATOM 3395 C C . MET A 1 423 ? 8.740 7.474 35.337 1.00 83.38 423 MET A C 1
ATOM 3397 O O . MET A 1 423 ? 7.619 7.705 35.786 1.00 83.38 423 MET A O 1
ATOM 3401 N N . LEU A 1 424 ? 9.798 8.236 35.636 1.00 84.62 424 LEU A N 1
ATOM 3402 C CA . LEU A 1 424 ? 9.704 9.446 36.458 1.00 84.62 424 LEU A CA 1
ATOM 3403 C C . LEU A 1 424 ? 8.771 10.480 35.829 1.00 84.62 424 LEU A C 1
ATOM 3405 O O . LEU A 1 424 ? 7.953 11.061 36.535 1.00 84.62 424 LEU A O 1
ATOM 3409 N N . TYR A 1 425 ? 8.848 10.672 34.512 1.00 83.62 425 TYR A N 1
ATOM 3410 C CA . TYR A 1 425 ? 7.947 11.551 33.781 1.00 83.62 425 TYR A CA 1
ATOM 3411 C C . TYR A 1 425 ? 6.495 11.078 33.906 1.00 83.62 425 TYR A C 1
ATOM 3413 O O . TYR A 1 425 ? 5.647 11.855 34.334 1.00 83.62 425 TYR A O 1
ATOM 3421 N N . CYS A 1 426 ? 6.208 9.799 33.647 1.00 77.62 426 CYS A N 1
ATOM 3422 C CA . CYS A 1 426 ? 4.874 9.219 33.807 1.00 77.62 426 CYS A CA 1
ATOM 3423 C C . CYS A 1 426 ? 4.331 9.364 35.233 1.00 77.62 426 CYS A C 1
ATOM 3425 O O . CYS A 1 426 ? 3.149 9.645 35.386 1.00 77.62 426 CYS A O 1
ATOM 3427 N N . ILE A 1 427 ? 5.171 9.213 36.263 1.00 80.25 427 ILE A N 1
ATOM 3428 C CA . ILE A 1 427 ? 4.790 9.432 37.669 1.00 80.25 427 ILE A CA 1
ATOM 3429 C C . ILE A 1 427 ? 4.550 10.920 37.943 1.00 80.25 427 ILE A C 1
ATOM 3431 O O . ILE A 1 427 ? 3.587 11.266 38.618 1.00 80.25 427 ILE A O 1
ATOM 3435 N N . SER A 1 428 ? 5.393 11.802 37.401 1.00 78.81 428 SER A N 1
ATOM 3436 C CA . SER A 1 428 ? 5.269 13.255 37.575 1.00 78.81 428 SER A CA 1
ATOM 3437 C C . SER A 1 428 ? 4.047 13.842 36.862 1.00 78.81 428 SER A C 1
ATOM 3439 O O . SER A 1 428 ? 3.469 14.816 37.332 1.00 78.81 428 SER A O 1
ATOM 3441 N N . VAL A 1 429 ? 3.643 13.233 35.744 1.00 72.06 429 VAL A N 1
ATOM 3442 C CA . VAL A 1 429 ? 2.474 13.614 34.942 1.00 72.06 429 VAL A CA 1
ATOM 3443 C C . VAL A 1 429 ? 1.224 12.852 35.377 1.00 72.06 429 VAL A C 1
ATOM 3445 O O . VAL A 1 429 ? 0.126 13.239 34.986 1.00 72.06 429 VAL A O 1
ATOM 3448 N N . TYR A 1 430 ? 1.350 11.810 36.210 1.00 65.06 430 TYR A N 1
ATOM 3449 C CA . TYR A 1 430 ? 0.196 11.098 36.747 1.00 65.06 430 TYR A CA 1
ATOM 3450 C C . TYR A 1 430 ? -0.630 12.075 37.596 1.00 65.06 430 TYR A C 1
ATOM 3452 O O . TYR A 1 430 ? -0.169 12.513 38.655 1.00 65.06 430 TYR A O 1
ATOM 3460 N N . PRO A 1 431 ? -1.846 12.448 37.164 1.00 60.38 431 PRO A N 1
ATOM 3461 C CA . PRO A 1 431 ? -2.688 13.304 37.972 1.00 60.38 431 PRO A CA 1
ATOM 3462 C C . PRO A 1 431 ? -3.046 12.523 39.237 1.00 60.38 431 PRO A C 1
ATOM 3464 O O . PRO A 1 431 ? -3.467 11.367 39.172 1.00 60.38 431 PRO A O 1
ATOM 3467 N N . ILE A 1 432 ? -2.848 13.143 40.400 1.00 54.91 432 ILE A N 1
ATOM 3468 C CA . ILE A 1 432 ? -3.273 12.601 41.692 1.00 54.91 432 ILE A CA 1
ATOM 3469 C C . ILE A 1 432 ? -4.767 12.266 41.575 1.00 54.91 432 ILE A C 1
ATOM 3471 O O . ILE A 1 432 ? -5.610 13.163 41.536 1.00 54.91 432 ILE A O 1
ATOM 3475 N N . PHE A 1 433 ? -5.103 10.977 41.489 1.00 48.41 433 PHE A N 1
ATOM 3476 C CA . PHE A 1 433 ? -6.483 10.500 41.447 1.00 48.41 433 PHE A CA 1
ATOM 3477 C C . PHE A 1 433 ? -7.132 10.684 42.825 1.00 48.41 433 PHE A C 1
ATOM 3479 O O . PHE A 1 433 ? -7.237 9.757 43.625 1.00 48.41 433 PHE A O 1
ATOM 3486 N N . GLY A 1 434 ? -7.604 11.896 43.105 1.00 57.69 434 GLY A N 1
ATOM 3487 C CA . GLY A 1 434 ? -8.793 12.068 43.930 1.00 57.69 434 GLY A CA 1
ATOM 3488 C C . GLY A 1 434 ? -10.014 11.631 43.122 1.00 57.69 434 GLY A C 1
ATOM 3489 O O . GLY A 1 434 ? -10.030 11.790 41.900 1.00 57.69 434 GLY A O 1
ATOM 3490 N N . ARG A 1 435 ? -11.051 11.083 43.778 1.00 47.59 435 ARG A N 1
ATOM 3491 C CA . ARG A 1 435 ? -12.362 10.907 43.127 1.00 47.59 435 ARG A CA 1
ATOM 3492 C C . ARG A 1 435 ? -12.704 12.223 42.421 1.00 47.59 435 ARG A C 1
ATOM 3494 O O . ARG A 1 435 ? -12.632 13.250 43.104 1.00 47.59 435 ARG A O 1
ATOM 3501 N N . PRO A 1 436 ? -13.060 12.221 41.124 1.00 48.25 436 PRO A N 1
ATOM 3502 C CA . PRO A 1 436 ? -13.517 13.432 40.469 1.00 48.25 436 PRO A CA 1
ATOM 3503 C C . PRO A 1 436 ? -14.676 13.971 41.301 1.00 48.25 436 PRO A C 1
ATOM 3505 O O . PRO A 1 436 ? -15.742 13.361 41.382 1.00 48.25 436 PRO A O 1
ATOM 3508 N N . ARG A 1 437 ? -14.441 15.080 42.008 1.00 53.31 437 ARG A N 1
ATOM 3509 C CA . ARG A 1 437 ? -15.545 15.866 42.531 1.00 53.31 437 ARG A CA 1
ATOM 3510 C C . ARG A 1 437 ? -16.230 16.378 41.283 1.00 53.31 437 ARG A C 1
ATOM 3512 O O . ARG A 1 437 ? -15.606 17.088 40.499 1.00 53.31 437 ARG A O 1
ATOM 3519 N N . THR A 1 438 ? -17.477 15.975 41.083 1.00 50.69 438 THR A N 1
ATOM 3520 C CA . THR A 1 438 ? -18.379 16.705 40.205 1.00 50.69 438 THR A CA 1
ATOM 3521 C C . THR A 1 438 ? -18.350 18.140 40.705 1.00 50.69 438 THR A C 1
ATOM 3523 O O . THR A 1 438 ? -18.911 18.446 41.760 1.00 50.69 438 THR A O 1
ATOM 3526 N N . LEU A 1 439 ? -17.603 18.998 40.011 1.00 57.28 439 LEU A N 1
ATOM 3527 C CA . LEU A 1 439 ? -17.832 20.425 40.120 1.00 57.28 439 LEU A CA 1
ATOM 3528 C C . LEU A 1 439 ? -19.323 20.601 39.812 1.00 57.28 439 LEU A C 1
ATOM 3530 O O . LEU A 1 439 ? -19.812 19.916 38.903 1.00 57.28 439 LEU A O 1
ATOM 3534 N N . PRO A 1 440 ? -20.065 21.411 40.586 1.00 51.56 440 PRO A N 1
ATOM 3535 C CA . PRO A 1 440 ? -21.411 21.781 40.185 1.00 51.56 440 PRO A CA 1
ATOM 3536 C C . PRO A 1 440 ? -21.316 22.192 38.719 1.00 51.56 440 PRO A C 1
ATOM 3538 O O . PRO A 1 440 ? -20.459 23.007 38.373 1.00 51.56 440 PRO A O 1
ATOM 3541 N N . SER A 1 441 ? -22.087 21.544 37.846 1.00 47.22 441 SER A N 1
ATOM 3542 C CA . SER A 1 441 ? -22.218 22.029 36.480 1.00 47.22 441 SER A CA 1
ATOM 3543 C C . SER A 1 441 ? -22.588 23.499 36.594 1.00 47.22 441 SER A C 1
ATOM 3545 O O . SER A 1 441 ? -23.544 23.795 37.314 1.00 47.22 441 SER A O 1
ATOM 3547 N N . ASP A 1 442 ? -21.843 24.390 35.939 1.00 45.44 442 ASP A N 1
ATOM 3548 C CA . ASP A 1 442 ? -22.311 25.757 35.738 1.00 45.44 442 ASP A CA 1
ATOM 3549 C C . ASP A 1 442 ? -23.723 25.627 35.171 1.00 45.44 442 ASP A C 1
ATOM 3551 O O . ASP A 1 442 ? -23.916 25.106 34.068 1.00 45.44 442 ASP A O 1
ATOM 3555 N N . GLU A 1 443 ? -24.717 25.969 35.990 1.00 41.62 443 GLU A N 1
ATOM 3556 C CA . GLU A 1 443 ? -26.107 25.853 35.601 1.00 41.62 443 GLU A CA 1
ATOM 3557 C C . GLU A 1 443 ? -26.263 26.660 34.316 1.00 41.62 443 GLU A C 1
ATOM 3559 O O . GLU A 1 443 ? -25.967 27.856 34.266 1.00 41.62 443 GLU A O 1
ATOM 3564 N N . VAL A 1 444 ? -26.769 26.017 33.265 1.00 44.34 444 VAL A N 1
ATOM 3565 C CA . VAL A 1 444 ? -27.116 26.639 31.975 1.00 44.34 444 VAL A CA 1
ATOM 3566 C C . VAL A 1 444 ? -28.319 27.601 32.136 1.00 44.34 444 VAL A C 1
ATOM 3568 O O . VAL A 1 444 ? -29.050 27.898 31.200 1.00 44.34 444 VAL A O 1
ATOM 3571 N N . SER A 1 445 ? -28.534 28.122 33.347 1.00 42.00 445 SER A N 1
ATOM 3572 C CA . SER A 1 445 ? -29.530 29.126 33.697 1.00 42.00 445 SER A CA 1
ATOM 3573 C C . SER A 1 445 ? -28.954 30.301 34.494 1.00 42.00 445 SER A C 1
ATOM 3575 O O . SER A 1 445 ? -29.717 31.064 35.081 1.00 42.00 445 SER A O 1
ATOM 3577 N N . ASP A 1 446 ? -27.632 30.513 34.487 1.00 42.75 446 ASP A N 1
ATOM 3578 C CA . ASP A 1 446 ? -27.079 31.755 35.031 1.00 42.75 446 ASP A CA 1
ATOM 3579 C C . ASP A 1 446 ? -27.420 32.931 34.096 1.00 42.75 446 ASP A C 1
ATOM 3581 O O . ASP A 1 446 ? -26.678 33.300 33.180 1.00 42.75 446 ASP A O 1
ATOM 3585 N N . PHE A 1 447 ? -28.618 33.484 34.304 1.00 46.72 447 PHE A N 1
ATOM 3586 C CA . PHE A 1 447 ? -29.228 34.589 33.564 1.00 46.72 447 PHE A CA 1
ATOM 3587 C C . PHE A 1 447 ? -28.267 35.786 33.436 1.00 46.72 447 PHE A C 1
ATOM 3589 O O . PHE A 1 447 ? -28.326 36.527 32.454 1.00 46.72 447 PHE A O 1
ATOM 3596 N N . GLY A 1 448 ? -27.329 35.932 34.382 1.00 51.47 448 GLY A N 1
ATOM 3597 C CA . GLY A 1 448 ? -26.278 36.945 34.360 1.00 51.47 448 GLY A CA 1
ATOM 3598 C C . GLY A 1 448 ? -25.356 36.846 33.142 1.00 51.47 448 GLY A C 1
ATOM 3599 O O . GLY A 1 448 ? -25.114 37.860 32.492 1.00 51.47 448 GLY A O 1
ATOM 3600 N N . LYS A 1 449 ? -24.915 35.641 32.753 1.00 50.03 449 LYS A N 1
ATOM 3601 C CA . LYS A 1 449 ? -23.981 35.456 31.623 1.00 50.03 449 LYS A CA 1
ATOM 3602 C C . LYS A 1 449 ? -24.618 35.823 30.276 1.00 50.03 449 LYS A C 1
ATOM 3604 O O . LYS A 1 449 ? -23.943 36.362 29.400 1.00 50.03 449 LYS A O 1
ATOM 3609 N N . HIS A 1 450 ? -25.926 35.598 30.126 1.00 52.88 450 HIS A N 1
ATOM 3610 C CA . HIS A 1 450 ? -26.669 35.981 28.920 1.00 52.88 450 HIS A CA 1
ATOM 3611 C C . HIS A 1 450 ? -26.857 37.503 28.820 1.00 52.88 450 HIS A C 1
ATOM 3613 O O . HIS A 1 450 ? -26.721 38.067 27.736 1.00 52.88 450 HIS A O 1
ATOM 3619 N N . VAL A 1 451 ? -27.109 38.181 29.946 1.00 60.41 451 VAL A N 1
ATOM 3620 C CA . VAL A 1 451 ? -27.197 39.651 29.997 1.00 60.41 451 VAL A CA 1
ATOM 3621 C C . VAL A 1 451 ? -25.847 40.287 29.664 1.00 60.41 451 VAL A C 1
ATOM 3623 O O . VAL A 1 451 ? -25.804 41.245 28.893 1.00 60.41 451 VAL A O 1
ATOM 3626 N N . THR A 1 452 ? -24.744 39.726 30.167 1.00 62.03 452 THR A N 1
ATOM 3627 C CA . THR A 1 452 ? -23.391 40.200 29.843 1.00 62.03 452 THR A CA 1
ATOM 3628 C C . THR A 1 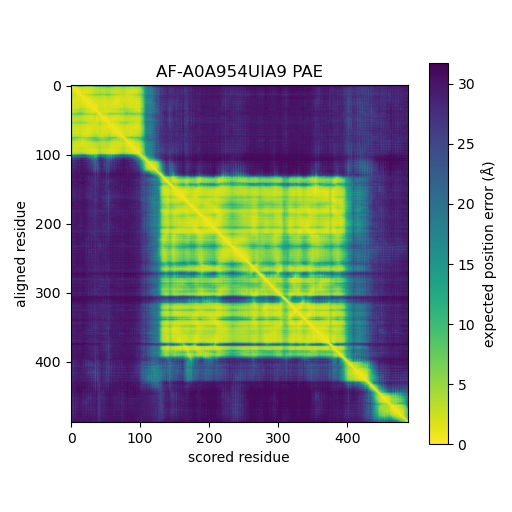452 ? -23.079 40.045 28.353 1.00 62.03 452 THR A C 1
ATOM 3630 O O . THR A 1 452 ? -22.658 41.012 27.724 1.00 62.03 452 THR A O 1
ATOM 3633 N N . ALA A 1 453 ? -23.375 38.886 27.753 1.00 58.12 453 ALA A N 1
ATOM 3634 C CA . ALA A 1 453 ? -23.136 38.648 26.326 1.00 58.12 453 ALA A CA 1
ATOM 3635 C C . ALA A 1 453 ? -23.979 39.559 25.409 1.00 58.12 453 ALA A C 1
ATOM 3637 O O . ALA A 1 453 ? -23.487 40.039 24.387 1.00 58.12 453 ALA A O 1
ATOM 3638 N N . VAL A 1 454 ? -25.236 39.843 25.776 1.00 60.88 454 VAL A N 1
ATOM 3639 C CA . VAL A 1 454 ? -26.088 40.802 25.046 1.00 60.88 454 VAL A CA 1
ATOM 3640 C C . VAL A 1 454 ? -25.565 42.234 25.203 1.00 60.88 454 VAL A C 1
ATOM 3642 O O . VAL A 1 454 ? -25.566 42.991 24.233 1.00 60.88 454 VAL A O 1
ATOM 3645 N N . GLY A 1 455 ? -25.070 42.598 26.390 1.00 60.75 455 GLY A N 1
ATOM 3646 C CA . GLY A 1 455 ? -24.421 43.887 26.636 1.00 60.75 455 GLY A CA 1
ATOM 3647 C C . GLY A 1 455 ? -23.186 44.103 25.757 1.00 60.75 455 GLY A C 1
ATOM 3648 O O . GLY A 1 455 ? -23.081 45.135 25.097 1.00 60.75 455 GLY A O 1
ATOM 3649 N N . GLU A 1 456 ? -22.308 43.103 25.666 1.00 70.69 456 GLU A N 1
ATOM 3650 C CA . GLU A 1 456 ? -21.108 43.147 24.815 1.00 70.69 456 GLU A CA 1
ATOM 3651 C C . GLU A 1 456 ? -21.449 43.214 23.315 1.00 70.69 456 GLU A C 1
ATOM 3653 O O . GLU A 1 456 ? -20.777 43.907 22.544 1.00 70.69 456 GLU A O 1
ATOM 3658 N N . LEU A 1 457 ? -22.517 42.533 22.882 1.00 63.06 457 LEU A N 1
ATOM 3659 C CA . LEU A 1 457 ? -23.019 42.603 21.504 1.00 63.06 457 LEU A CA 1
ATOM 3660 C C . LEU A 1 457 ? -23.548 44.001 21.152 1.00 63.06 457 LEU A C 1
ATOM 3662 O O . LEU A 1 457 ? -23.248 44.517 20.072 1.00 63.06 457 LEU A O 1
ATOM 3666 N N . LEU A 1 458 ? -24.292 44.636 22.063 1.00 63.75 458 LEU A N 1
ATOM 3667 C CA . LEU A 1 458 ? -24.789 46.004 21.886 1.00 63.75 458 LEU A CA 1
ATOM 3668 C C . LEU A 1 458 ? -23.648 47.035 21.908 1.00 63.75 458 LEU A C 1
ATOM 3670 O O . LEU A 1 458 ? -23.678 47.999 21.142 1.00 63.75 458 LEU A O 1
ATOM 3674 N N . GLU A 1 459 ? -22.613 46.812 22.722 1.00 66.31 459 GLU A N 1
ATOM 3675 C CA . GLU A 1 459 ? -21.412 47.652 22.757 1.00 66.31 459 GLU A CA 1
ATOM 3676 C C . GLU A 1 459 ? -20.612 47.562 21.446 1.00 66.31 459 GLU A C 1
ATOM 3678 O O . GLU A 1 459 ? -20.229 48.591 20.877 1.00 66.31 459 GLU A O 1
ATOM 3683 N N . LYS A 1 460 ? -20.433 46.350 20.900 1.00 68.12 460 LYS A N 1
ATOM 3684 C CA . LYS A 1 460 ? -19.787 46.141 19.591 1.00 68.12 460 LYS A CA 1
ATOM 3685 C C . LYS A 1 460 ? -20.570 46.751 18.430 1.00 68.12 460 LYS A C 1
ATOM 3687 O O . LYS A 1 460 ? -19.952 47.243 17.488 1.00 68.12 460 LYS A O 1
ATOM 3692 N N . GLY A 1 461 ? -21.902 46.753 18.502 1.00 67.56 461 GLY A N 1
ATOM 3693 C CA . GLY A 1 461 ? -22.773 47.338 17.479 1.00 67.56 461 GLY A CA 1
ATOM 3694 C C . GLY A 1 461 ? -22.743 48.872 17.404 1.00 67.56 461 GLY A C 1
ATOM 3695 O O . GLY A 1 461 ? -23.206 49.425 16.412 1.00 67.56 461 GLY A O 1
ATOM 3696 N N . ARG A 1 462 ? -22.209 49.568 18.425 1.00 57.88 462 ARG A N 1
ATOM 3697 C CA . ARG A 1 462 ? -22.108 51.045 18.559 1.00 57.88 462 ARG A CA 1
ATOM 3698 C C . ARG A 1 462 ? -23.407 51.853 18.363 1.00 57.88 462 ARG A C 1
ATOM 3700 O O . ARG A 1 462 ? -23.368 53.083 18.438 1.00 57.88 462 ARG A O 1
ATOM 3707 N N . ASP A 1 463 ? -24.561 51.210 18.192 1.00 71.69 463 ASP A N 1
ATOM 3708 C CA . ASP A 1 463 ? -25.859 51.877 18.070 1.00 71.69 463 ASP A CA 1
ATOM 3709 C C . ASP A 1 463 ? -26.466 52.177 19.447 1.00 71.69 463 ASP A C 1
ATOM 3711 O O . ASP A 1 463 ? -27.264 51.432 20.026 1.00 71.69 463 ASP A O 1
ATOM 3715 N N . ARG A 1 464 ? -26.062 53.327 19.986 1.00 72.38 464 ARG A N 1
ATOM 3716 C CA . ARG A 1 464 ? -26.494 53.811 21.301 1.00 72.38 464 ARG A CA 1
ATOM 3717 C C . ARG A 1 464 ? -27.994 54.115 21.365 1.00 72.38 464 ARG A C 1
ATOM 3719 O O . ARG A 1 464 ? -28.560 54.126 22.458 1.00 72.38 464 ARG A O 1
ATOM 3726 N N . SER A 1 465 ? -28.622 54.398 20.223 1.00 72.94 465 SER A N 1
ATOM 3727 C CA . SER A 1 465 ? -30.045 54.733 20.152 1.00 72.94 465 SER A CA 1
ATOM 3728 C C . SER A 1 465 ? -30.910 53.482 20.296 1.00 72.94 465 SER A C 1
ATOM 3730 O O . SER A 1 465 ? -31.827 53.459 21.118 1.00 72.94 465 SER A O 1
ATOM 3732 N N . TYR A 1 466 ? -30.525 52.406 19.608 1.00 70.50 466 TYR A N 1
ATOM 3733 C CA . TYR A 1 466 ? -31.164 51.100 19.707 1.00 70.50 466 TYR A CA 1
ATOM 3734 C C . TYR A 1 466 ? -31.013 50.483 21.104 1.00 70.50 466 TYR A C 1
ATOM 3736 O O . TYR A 1 466 ? -31.994 50.019 21.687 1.00 70.50 466 TYR A O 1
ATOM 3744 N N . ALA A 1 467 ? -29.814 50.554 21.696 1.00 70.50 467 ALA A N 1
ATOM 3745 C CA . ALA A 1 467 ? -29.579 50.053 23.052 1.00 70.50 467 ALA A CA 1
ATOM 3746 C C . ALA A 1 467 ? -30.459 50.762 24.101 1.00 70.50 467 ALA A C 1
ATOM 3748 O O . ALA A 1 467 ? -31.000 50.108 24.991 1.00 70.50 467 ALA A O 1
ATOM 3749 N N . ARG A 1 468 ? -30.655 52.086 23.977 1.00 76.19 468 ARG A N 1
ATOM 3750 C CA . ARG A 1 468 ? -31.566 52.846 24.853 1.00 76.19 468 ARG A CA 1
ATOM 3751 C C . ARG A 1 468 ? -33.021 52.432 24.678 1.00 76.19 468 ARG A C 1
ATOM 3753 O O . ARG A 1 468 ? -33.671 52.128 25.671 1.00 76.19 468 ARG A O 1
ATOM 3760 N N . ALA A 1 469 ? -33.498 52.342 23.438 1.00 74.81 469 ALA A N 1
ATOM 3761 C CA . ALA A 1 469 ? -34.873 51.935 23.157 1.00 74.81 469 ALA A CA 1
ATOM 3762 C C . ALA A 1 469 ? -35.201 50.540 23.724 1.00 74.81 469 ALA A C 1
ATOM 3764 O O . ALA A 1 469 ? -36.306 50.306 24.214 1.00 74.81 469 ALA A O 1
ATOM 3765 N N . LEU A 1 470 ? -34.231 49.621 23.699 1.00 70.00 470 LEU A N 1
ATOM 3766 C CA . LEU A 1 470 ? -34.383 48.275 24.249 1.00 70.00 470 LEU A CA 1
ATOM 3767 C C . LEU A 1 470 ? -34.501 48.277 25.786 1.00 70.00 470 LEU A C 1
ATOM 3769 O O . LEU A 1 470 ? -35.329 47.552 26.340 1.00 70.00 470 LEU A O 1
ATOM 3773 N N . VAL A 1 471 ? -33.704 49.108 26.472 1.00 75.75 471 VAL A N 1
ATOM 3774 C CA . VAL A 1 471 ? -33.777 49.288 27.935 1.00 75.75 471 VAL A CA 1
ATOM 3775 C C . VAL A 1 471 ? -35.106 49.930 28.334 1.00 75.75 471 VAL A C 1
ATOM 3777 O O . VAL A 1 471 ? -35.762 49.446 29.257 1.00 75.75 471 VAL A O 1
ATOM 3780 N N . ASP A 1 472 ? -35.550 50.951 27.604 1.00 76.94 472 ASP A N 1
ATOM 3781 C CA . ASP A 1 472 ? -36.815 51.636 27.884 1.00 76.94 472 ASP A CA 1
ATOM 3782 C C . ASP A 1 472 ? -38.017 50.688 27.705 1.00 76.94 472 ASP A C 1
ATOM 3784 O O . ASP A 1 472 ? -38.872 50.595 28.590 1.00 76.94 472 ASP A O 1
ATOM 3788 N N . GLN A 1 473 ? -38.038 49.876 26.636 1.00 74.12 473 GLN A N 1
ATOM 3789 C CA . GLN A 1 473 ? -39.058 48.831 26.451 1.00 74.12 473 GLN A CA 1
ATOM 3790 C C . GLN A 1 473 ? -39.071 47.799 27.583 1.00 74.12 473 GLN A C 1
ATOM 3792 O O . GLN A 1 473 ? -40.134 47.297 27.963 1.00 74.12 473 GLN A O 1
ATOM 3797 N N . TYR A 1 474 ? -37.901 47.437 28.111 1.00 67.69 474 TYR A N 1
ATOM 3798 C CA . TYR A 1 474 ? -37.809 46.507 29.232 1.00 67.69 474 TYR A CA 1
ATOM 3799 C C . TYR A 1 474 ? -38.408 47.112 30.509 1.00 67.69 474 TYR A C 1
ATOM 3801 O O . TYR A 1 474 ? -39.196 46.451 31.192 1.00 67.69 474 TYR A O 1
ATOM 3809 N N . HIS A 1 475 ? -38.110 48.383 30.791 1.00 72.44 475 HIS A N 1
ATOM 3810 C CA . HIS A 1 475 ? -38.668 49.110 31.932 1.00 72.44 475 HIS A CA 1
ATOM 3811 C C . HIS A 1 475 ? -40.194 49.257 31.833 1.00 72.44 475 HIS A C 1
ATOM 3813 O O . HIS A 1 475 ? -40.892 49.014 32.820 1.00 72.44 475 HIS A O 1
ATOM 3819 N N . GLU A 1 476 ? -40.737 49.560 30.649 1.00 73.44 476 GLU A N 1
ATOM 3820 C CA . GLU A 1 476 ? -42.190 49.600 30.430 1.00 73.44 476 GLU A CA 1
ATOM 3821 C C . GLU A 1 476 ? -42.855 48.233 30.640 1.00 73.44 476 GLU A C 1
ATOM 3823 O O . GLU A 1 476 ? -43.910 48.139 31.276 1.00 73.44 476 GLU A O 1
ATOM 3828 N N . LYS A 1 477 ? -42.235 47.149 30.153 1.00 67.31 477 LYS A N 1
ATOM 3829 C CA . LYS A 1 477 ? -42.760 45.787 30.338 1.00 67.31 477 LYS A CA 1
ATOM 3830 C C . LYS A 1 477 ? -42.764 45.356 31.803 1.00 67.31 477 LYS A C 1
ATOM 3832 O O . LYS A 1 477 ? -43.734 44.731 32.229 1.00 67.31 477 LYS A O 1
ATOM 3837 N N . ILE A 1 478 ? -41.737 45.697 32.584 1.00 69.06 478 ILE A N 1
ATOM 3838 C CA . ILE A 1 478 ? -41.720 45.420 34.031 1.00 69.06 478 ILE A CA 1
ATOM 3839 C C . ILE A 1 478 ? -42.779 46.249 34.755 1.00 69.06 478 ILE A C 1
ATOM 3841 O O . ILE A 1 478 ? -43.566 45.692 35.520 1.00 69.06 478 ILE A O 1
ATOM 3845 N N . ALA A 1 479 ? -42.848 47.552 34.473 1.00 67.69 479 ALA A N 1
ATOM 3846 C CA . ALA A 1 479 ? -43.810 48.443 35.113 1.00 67.69 479 ALA A CA 1
ATOM 3847 C C . ALA A 1 479 ? -45.268 48.024 34.844 1.00 67.69 479 ALA A C 1
ATOM 3849 O O . ALA A 1 479 ? -46.127 48.176 35.712 1.00 67.69 479 ALA A O 1
ATOM 3850 N N . ASN A 1 480 ? -45.557 47.463 33.665 1.00 60.03 480 ASN A N 1
ATOM 3851 C CA . ASN A 1 480 ? -46.874 46.904 33.354 1.00 60.03 480 ASN A CA 1
ATOM 3852 C C . ASN A 1 480 ? -47.113 45.522 33.983 1.00 60.03 480 ASN A C 1
ATOM 3854 O O . ASN A 1 480 ? -48.246 45.225 34.355 1.00 60.03 480 ASN A O 1
ATOM 3858 N N . ARG A 1 481 ? -46.073 44.699 34.169 1.00 51.75 481 ARG A N 1
ATOM 3859 C CA . ARG A 1 481 ? -46.190 43.377 34.807 1.00 51.75 481 ARG A CA 1
ATOM 3860 C C . ARG A 1 481 ? -46.585 43.476 36.284 1.00 51.75 481 ARG A C 1
ATOM 3862 O O . ARG A 1 481 ? -47.416 42.685 36.735 1.00 51.75 481 ARG A O 1
ATOM 3869 N N . ASP A 1 482 ? -46.062 44.466 37.009 1.00 55.31 482 ASP A N 1
ATOM 3870 C CA . ASP A 1 482 ? -46.428 44.707 38.414 1.00 55.31 482 ASP A CA 1
ATOM 3871 C C . ASP A 1 482 ? -47.850 45.265 38.585 1.00 55.31 482 ASP A C 1
ATOM 3873 O O . ASP A 1 482 ? -48.484 45.019 39.608 1.00 55.31 482 ASP A O 1
ATOM 3877 N N . LYS A 1 483 ? -48.412 45.920 37.560 1.00 58.16 483 LYS A N 1
ATOM 3878 C CA . LYS A 1 483 ? -49.817 46.371 37.560 1.00 58.16 483 LYS A CA 1
ATOM 3879 C C . LYS A 1 483 ? -50.826 45.242 37.317 1.00 58.16 483 LYS A C 1
ATOM 3881 O O . LYS A 1 483 ? -52.001 45.407 37.619 1.00 58.16 483 LYS A O 1
ATOM 3886 N N . THR A 1 484 ? -50.384 44.106 36.773 1.00 53.56 484 THR A N 1
ATOM 3887 C CA . THR A 1 484 ? -51.245 42.956 36.426 1.00 53.56 484 THR A CA 1
ATOM 3888 C C . THR A 1 484 ? -51.259 41.826 37.459 1.00 53.56 484 THR A C 1
ATOM 3890 O O . THR A 1 484 ? -51.894 40.801 37.219 1.00 53.56 484 THR A O 1
ATOM 3893 N N . LYS A 1 485 ? -50.594 41.972 38.614 1.00 43.25 485 LYS A N 1
ATOM 3894 C CA . LYS A 1 485 ? -50.747 41.013 39.720 1.00 43.25 485 LYS A CA 1
ATOM 3895 C C . LYS A 1 485 ? -52.086 41.262 40.433 1.00 43.25 485 LYS A C 1
ATOM 3897 O O . LYS A 1 485 ? -52.244 42.338 41.007 1.00 43.25 485 LYS A O 1
ATOM 3902 N N . PRO A 1 486 ? -53.041 40.313 40.439 1.00 48.09 486 PRO A N 1
ATOM 3903 C CA . PRO A 1 486 ? -54.219 40.439 41.284 1.00 48.09 486 PRO A CA 1
ATOM 3904 C C . PRO A 1 486 ? -53.778 40.376 42.749 1.00 48.09 486 PRO A C 1
ATOM 3906 O O . PRO A 1 486 ? -53.086 39.444 43.159 1.00 48.09 486 PRO A O 1
ATOM 3909 N N . THR A 1 487 ? -54.159 41.386 43.527 1.00 51.44 487 THR A N 1
ATOM 3910 C CA . THR A 1 487 ? -54.092 41.346 44.988 1.00 51.44 487 THR A CA 1
ATOM 3911 C C . THR A 1 487 ? -55.028 40.248 45.487 1.00 51.44 487 THR A C 1
ATOM 3913 O O . THR A 1 487 ? -56.245 40.413 45.406 1.00 51.44 487 THR A O 1
ATOM 3916 N N . ASN A 1 488 ? -54.450 39.153 45.976 1.00 41.41 488 ASN A N 1
ATOM 3917 C CA . ASN A 1 488 ? -55.079 38.215 46.903 1.00 41.41 488 ASN A CA 1
ATOM 3918 C C . ASN A 1 488 ? -54.293 38.240 48.207 1.00 41.41 488 ASN A C 1
ATOM 3920 O O . ASN A 1 488 ? -53.043 38.175 48.117 1.00 41.41 488 ASN A O 1
#

Mean predicted aligned error: 19.59 Å

Radius of gyration: 36.36 Å; Cα contacts (8 Å, |Δi|>4): 640; chains: 1; bounding box: 82×101×90 Å

Nearest PDB structures (foldseek):
  7ae6-assembly1_B  TM=5.152E-01  e=5.844E-01  Aphanizomenon flos-aquae 2012/KM1/D3
  4ea3-assembly1_B-2  TM=4.717E-01  e=4.183E+00  Escherichia coli

Foldseek 3Di:
DDPLQVQLVVCLVVVNLLSNLVSVLVVLVVLCCVLVQAPDDPPDDLVNSLVSCPVPVLLSVLSVLSVVQNCCVVVVVDDDDSVSSVVSVVCVVVSVCVSPVVVVVCPPVVVVVVLVVVVVVVVVVPDPPPPPDAAFFAQAQDDPNVSHQRYQVVLQVLLVVVPFDEDEAQFAECVCLVAQEEEEEEQAQADADPVRVVSVVVSLLDEQHEYEYAHALDTCQLVVLVVCLVVDDPVCNVVSVVSNVVVVVVSVVRVVPDDQWHDDPFKIKHADPDDDFFQDKDAQCRVVFDSVQLRDDDGIAIGGDDWDDCPPSGFTKDKDQRMDTPNGGQWMKIDGPSSNNYIYIYGNHCCLSGPNNVVGPRSVVVSVVVSVSRGDSYYYYRHYNYHHHHHHDHDPPPVQDLVSLCVDPPSVVVVVVVVVVVVVVCVVPPPPDDPPDPDPPPPPPPVVVVVVVVVVVVVVVPPPVVVVVVVVVVVVVVVVVVVPDDDD

Sequence (488 aa):
TLDLLSEARHAYQTGDYAAAIVYLFSYQLVQLDQSHRIRLSKGKTNRQYLFELRSEPRLREILADTVLVFEDVYFGHYELQRERFDACWNQLDEFERLVRVSAVQLGTASQVATLLLIAICCLTAVGCGKSEKLSTRYGRARGAGSQSINGLSVFAGMYEQVGCQVTTWRRLSPKLDRQQVIVWAPDRYTPPTSTEINYLNNWLSVPGRTLVYIGRDYDGATDYWRDVLPLTAADERLGVRNEAARAAAADEDRRERLSESATCTWFDIESDQDVPPPHRLAGPWADSIDAQNVELVVNRRWQLPNIDEDTDWGGSLQSTALLTADDRLVLGRLTRDTWEDSQILIVPNGSWLLNSRLVNREHRRLAQQVIDESWTLDRVCFLESDDQELVVSDRDTNPPLILQMFTVYPANVLMLHVVFLGMLYCISVYPIFGRPRTLPSDEVSDFGKHVTAVGELLEKGRDRSYARALVDQYHEKIANRDKTKPTN

Solvent-accessible surface area (backbone atoms only — not comparable to full-atom values): 27364 Å² total; per-residue (Å²): 131,87,58,39,61,60,52,15,51,50,27,49,74,74,66,38,44,60,61,14,43,54,27,44,50,53,36,51,53,51,54,33,34,76,67,68,55,38,82,86,58,93,91,69,52,75,68,56,53,47,55,55,26,64,89,39,62,67,65,27,48,58,49,48,59,40,48,55,57,35,45,38,36,77,75,62,68,46,87,63,53,68,72,67,52,49,63,49,58,72,45,46,67,56,51,54,48,61,62,51,65,61,62,70,75,49,82,76,59,46,68,61,51,48,54,50,48,50,52,50,52,57,59,67,67,68,74,86,73,89,70,84,70,83,47,67,50,48,35,20,50,61,71,91,37,31,75,9,38,27,2,26,26,57,50,50,48,53,45,44,72,75,61,22,47,79,45,78,42,63,55,48,40,73,74,55,76,74,39,27,30,39,41,36,23,41,43,39,84,68,74,76,50,70,71,57,48,53,54,51,52,59,57,30,50,44,62,47,21,29,38,39,40,30,36,42,67,52,70,50,60,36,55,49,33,59,66,46,45,83,76,45,54,84,88,53,36,62,59,43,51,52,51,26,51,50,36,46,51,57,50,48,61,53,59,70,74,50,71,63,60,52,77,48,98,74,34,37,41,38,67,52,83,86,60,71,77,62,82,44,67,38,47,83,54,33,85,80,48,58,75,91,73,45,75,66,71,64,56,56,46,52,42,66,56,73,73,79,61,87,46,102,79,56,60,58,51,44,61,45,69,39,25,26,38,68,91,32,57,54,28,34,38,38,38,41,71,64,13,56,79,12,39,36,40,41,25,57,36,39,52,41,52,17,36,66,33,44,73,41,67,48,20,42,51,52,48,48,51,56,52,70,72,38,48,73,62,59,28,34,32,40,38,41,36,45,71,52,82,63,53,75,37,100,54,91,68,68,75,63,51,79,73,49,36,61,77,37,87,70,49,24,61,57,50,51,52,52,54,51,52,49,50,50,47,53,57,73,66,49,73,82,82,62,80,81,70,80,67,80,72,79,60,97,70,55,62,64,61,56,54,52,55,51,51,54,51,47,60,74,64,68,47,67,65,60,54,47,53,54,53,53,53,50,52,54,53,51,62,53,53,69,71,67,60,81,91,125